Protein AF-A0A9D9GWN0-F1 (afdb_monomer)

InterPro domains:
  IPR006597 Sel1-like repeat [PF08238] (148-176)
  IPR006597 Sel1-like repeat [PF08238] (222-249)
  IPR006597 Sel1-like repeat [PF08238] (279-296)
  IPR011990 Tetratricopeptide-like helical domain superfamily [G3DSA:1.25.40.10] (100-311)

Radius of gyration: 32.87 Å; Cα contacts (8 Å, |Δi|>4): 751; chains: 1; bounding box: 100×44×110 Å

Solvent-accessible surface area (backbone atoms only — not comparable to full-atom values): 24518 Å² total; per-residue (Å²): 140,81,88,84,81,80,80,76,77,84,74,75,78,75,83,83,77,64,78,61,60,63,50,56,55,54,63,45,21,52,61,25,56,70,38,35,75,64,18,75,36,29,28,26,67,85,82,38,51,66,51,54,28,84,63,54,83,48,69,46,76,63,92,88,34,39,13,43,23,26,78,87,74,60,38,55,37,27,33,29,40,57,73,73,52,76,73,43,56,71,50,41,58,49,49,67,68,38,87,64,35,64,60,54,63,62,64,41,51,63,49,48,50,50,44,44,50,36,43,76,71,62,76,37,73,90,41,77,67,51,48,52,49,40,54,53,46,30,52,57,38,36,78,68,67,35,47,65,33,32,49,51,52,18,52,42,24,55,64,24,55,97,90,45,71,53,37,46,65,59,14,47,58,40,35,61,35,83,78,34,41,82,38,44,68,35,18,40,53,47,15,52,38,24,55,68,26,40,97,91,39,74,56,35,43,59,59,14,52,55,25,21,53,53,12,29,74,72,65,34,42,45,24,38,49,56,46,19,61,29,22,55,72,27,58,72,47,76,61,34,30,47,61,17,39,55,40,40,54,55,43,40,63,55,13,51,64,49,34,56,73,73,42,92,37,95,48,42,41,52,37,70,46,23,50,50,51,15,50,24,20,58,72,32,44,48,43,71,68,32,61,65,57,14,46,53,22,42,49,50,22,53,54,44,40,71,73,65,73,60,88,74,58,67,72,60,54,53,50,47,52,49,50,50,51,52,48,30,62,78,70,71,37,46,85,51,73,76,64,62,34,56,63,22,54,54,49,18,52,79,74,52,55,66,86,58,63,71,28,58,48,74,78,47,73,40,78,90,78,16,32,37,33,34,36,38,54,35,94,56,46,49,66,45,27,23,68,59,23,66,25,74,45,82,41,69,77,45,52,66,38,49,33,72,50,37,69,49,72,51,71,52,89,75,91,64,97,63,65,57,47,74,50,70,48,97,80,64,29,44,34,31,20,43,73,98,46,97,62,58,40,30,39,41,36,52,54,57,97,90,61,131

Foldseek 3Di:
DDDDDDDDDPPDPDDPDDPVPLVLLQVCQKLPPVQLVVAQWKAALQVGDIGGSVLQDDWDDDPNITATADSQQRFSRMGGCSSVDDRDSVVSVVSCPDPPVVVVNVVSLVSLVVLLVCVLVCVDPQDPRSVVSNLVSLVVVVVVVNLVSLQSQLVCLCPDGPPGDRQNVRSLVSCCDPSRVQPLVSLQSQLVCLCPPGPVGDRDNLSSLVSLVSSVVVPQLQSLLVVLVCLLVVRNHRNDQLSSLVSLVVLLLVLFLVCQVPNADPRSGNLSSLLVQLVCQCVVRSHDNDLLLSLLSLLVNVVSCVVVVDDDDPVSVVVSVVSLVVSCVVVVAEADDDDQEDQQVVSQVSRDDLVQVLQWADWDADQVQLKIKTKSQGCTWGWGAHSNNSDIDIDGGIDMYMYHQFNDKDAQDDPDRARWDWDADPQRKIFIGGVPDPDGRMIIHGDPPPDD

pLDDT: mean 85.22, std 15.25, range [31.09, 98.5]

Structure (mmCIF, N/CA/C/O backbone):
data_AF-A0A9D9GWN0-F1
#
_entry.id   AF-A0A9D9GWN0-F1
#
loop_
_atom_site.group_PDB
_atom_site.id
_atom_site.type_symbol
_atom_site.label_atom_id
_atom_site.label_alt_id
_atom_site.label_comp_id
_atom_site.label_asym_id
_atom_site.label_entity_id
_atom_site.label_seq_id
_atom_site.pdbx_PDB_ins_code
_atom_site.Cartn_x
_atom_site.Cartn_y
_atom_site.Cartn_z
_atom_site.occupancy
_atom_site.B_iso_or_equiv
_atom_site.auth_seq_id
_atom_site.auth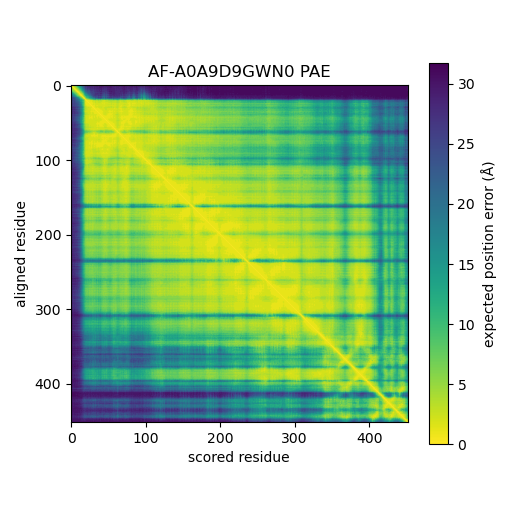_comp_id
_atom_site.auth_asym_id
_atom_site.auth_atom_id
_atom_site.pdbx_PDB_model_num
ATOM 1 N N . MET A 1 1 ? -50.563 25.634 77.135 1.00 35.12 1 MET A N 1
ATOM 2 C CA . MET A 1 1 ? -51.444 25.189 76.031 1.00 35.12 1 MET A CA 1
ATOM 3 C C . MET A 1 1 ? -51.081 26.005 74.799 1.00 35.12 1 MET A C 1
ATOM 5 O O . MET A 1 1 ? -51.100 27.214 74.913 1.00 35.12 1 MET A O 1
ATOM 9 N N . ASN A 1 2 ? -50.709 25.497 73.631 1.00 35.22 2 ASN A N 1
ATOM 10 C CA . ASN A 1 2 ? -50.318 24.169 73.181 1.00 35.22 2 ASN A CA 1
ATOM 11 C C . ASN A 1 2 ? -49.422 24.413 71.954 1.00 35.22 2 ASN A C 1
ATOM 13 O O . ASN A 1 2 ? -49.781 25.199 71.081 1.00 35.22 2 ASN A O 1
ATOM 17 N N . SER A 1 3 ? -48.260 23.769 71.913 1.00 31.09 3 SER A N 1
ATOM 18 C CA . SER A 1 3 ? -47.342 23.783 70.778 1.00 31.09 3 SER A CA 1
ATOM 19 C C . SER A 1 3 ? -47.878 22.884 69.662 1.00 31.09 3 SER A C 1
ATOM 21 O O . SER A 1 3 ? -48.126 21.696 69.869 1.00 31.09 3 SER A O 1
ATOM 23 N N . LEU A 1 4 ? -48.044 23.435 68.459 1.00 36.06 4 LEU A N 1
ATOM 24 C CA . LEU A 1 4 ? -48.335 22.650 67.261 1.00 36.06 4 LEU A CA 1
ATOM 25 C C . LEU A 1 4 ? -47.032 22.356 66.518 1.00 36.06 4 LEU A C 1
ATOM 27 O O . LEU A 1 4 ? -46.408 23.218 65.907 1.00 36.06 4 LEU A O 1
ATOM 31 N N . LYS A 1 5 ? -46.625 21.092 66.638 1.00 37.78 5 LYS A N 1
ATOM 32 C CA . LYS A 1 5 ? -45.505 20.445 65.959 1.00 37.78 5 LYS A CA 1
ATOM 33 C C . LYS A 1 5 ? -45.784 20.353 64.454 1.00 37.78 5 LYS A C 1
ATOM 35 O O . LYS A 1 5 ? -46.653 19.582 64.049 1.00 37.78 5 LYS A O 1
ATOM 40 N N . HIS A 1 6 ? -44.990 21.023 63.622 1.00 38.31 6 HIS A N 1
ATOM 41 C CA . HIS A 1 6 ? -44.807 20.593 62.236 1.00 38.31 6 HIS A CA 1
ATOM 42 C C . HIS A 1 6 ? -43.726 19.508 62.197 1.00 38.31 6 HIS A C 1
ATOM 44 O O . HIS A 1 6 ? -42.557 19.761 62.467 1.00 38.31 6 HIS A O 1
ATOM 50 N N . LYS A 1 7 ? -44.140 18.273 61.891 1.00 37.75 7 LYS A N 1
ATOM 51 C CA . LYS A 1 7 ? -43.236 17.158 61.592 1.00 37.75 7 LYS A CA 1
ATOM 52 C C . LYS A 1 7 ? -42.510 17.453 60.275 1.00 37.75 7 LYS A C 1
ATOM 54 O O . LYS A 1 7 ? -43.099 17.286 59.208 1.00 37.75 7 LYS A O 1
ATOM 59 N N . GLN A 1 8 ? -41.244 17.854 60.350 1.00 33.94 8 GLN A N 1
ATOM 60 C CA . GLN A 1 8 ? -40.300 17.626 59.258 1.00 33.94 8 GLN A CA 1
ATOM 61 C C . GLN A 1 8 ? -40.177 16.109 59.080 1.00 33.94 8 GLN A C 1
ATOM 63 O O . GLN A 1 8 ? -39.843 15.386 60.014 1.00 33.94 8 GLN A O 1
ATOM 68 N N . LYS A 1 9 ? -40.547 15.6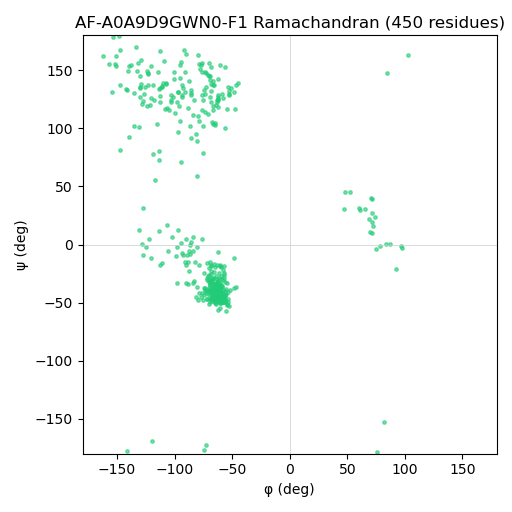15 57.896 1.00 35.97 9 LYS A N 1
ATOM 69 C CA . LYS A 1 9 ? -40.147 14.280 57.460 1.00 35.97 9 LYS A CA 1
ATOM 70 C C . LYS A 1 9 ? -38.656 14.365 57.168 1.00 35.97 9 LYS A C 1
ATOM 72 O O . LYS A 1 9 ? -38.276 15.044 56.217 1.00 35.97 9 LYS A O 1
ATOM 77 N N . ASP A 1 10 ? -37.855 13.686 57.978 1.00 32.34 10 ASP A N 1
ATOM 78 C CA . ASP A 1 10 ? -36.458 13.400 57.678 1.00 32.34 10 ASP A CA 1
ATOM 79 C C . ASP A 1 10 ? -36.391 12.674 56.329 1.00 32.34 10 ASP A C 1
ATOM 81 O O . ASP A 1 10 ? -36.695 11.485 56.208 1.00 32.34 10 ASP A O 1
ATOM 85 N N . ILE A 1 11 ? -36.054 13.419 55.277 1.00 38.00 11 ILE A N 1
ATOM 86 C CA . ILE A 1 11 ? -35.627 12.841 54.010 1.00 38.00 11 ILE A CA 1
ATOM 87 C C . ILE A 1 11 ? -34.203 12.370 54.275 1.00 38.00 11 ILE A C 1
ATOM 89 O O . ILE A 1 11 ? -33.283 13.183 54.343 1.00 38.00 11 ILE A O 1
ATOM 93 N N . ALA A 1 12 ? -34.040 11.062 54.480 1.00 32.94 12 ALA A N 1
ATOM 94 C CA . ALA A 1 12 ? -32.728 10.444 54.589 1.00 32.94 12 ALA A CA 1
ATOM 95 C C . ALA A 1 12 ? -31.847 10.917 53.415 1.00 32.94 12 ALA A C 1
ATOM 97 O O . ALA A 1 12 ? -32.311 10.884 52.266 1.00 32.94 12 ALA A O 1
ATOM 98 N N . PRO A 1 13 ? -30.608 11.376 53.667 1.00 35.19 13 PRO A N 1
ATOM 99 C CA . PRO A 1 13 ? -29.715 11.777 52.594 1.00 35.19 13 PRO A CA 1
ATOM 100 C C . PRO A 1 13 ? -29.529 10.584 51.653 1.00 35.19 13 PRO A C 1
ATOM 102 O O . PRO A 1 13 ? -29.191 9.481 52.090 1.00 35.19 13 PRO A O 1
ATOM 105 N N . LYS A 1 14 ? -29.791 10.788 50.354 1.00 35.56 14 LYS A N 1
ATOM 106 C CA . LYS A 1 14 ? -29.427 9.803 49.327 1.00 35.56 14 LYS A CA 1
ATOM 107 C C . LYS A 1 14 ? -27.936 9.501 49.508 1.00 35.56 14 LYS A C 1
ATOM 109 O O . LYS A 1 14 ? -27.168 10.455 49.642 1.00 35.56 14 LYS A O 1
ATOM 114 N N . PRO A 1 15 ? -27.515 8.226 49.528 1.00 34.69 15 PRO A N 1
ATOM 115 C CA . PRO A 1 15 ? -26.117 7.899 49.729 1.00 34.69 15 PRO A CA 1
ATOM 116 C C . PRO A 1 15 ? -25.327 8.443 48.539 1.00 34.69 15 PRO A C 1
ATOM 118 O O . PRO A 1 15 ? -25.384 7.900 47.437 1.00 34.69 15 PRO A O 1
ATOM 121 N N . HIS A 1 16 ? -24.612 9.541 48.760 1.00 38.69 16 HIS A N 1
ATOM 122 C CA . HIS A 1 16 ? -23.453 9.882 47.956 1.00 38.69 16 HIS A CA 1
ATOM 123 C C . HIS A 1 16 ? -22.415 8.786 48.224 1.00 38.69 16 HIS A C 1
ATOM 125 O O . HIS A 1 16 ? -21.819 8.743 49.297 1.00 38.69 16 HIS A O 1
ATOM 131 N N . LEU A 1 17 ? -22.268 7.850 47.286 1.00 42.78 17 LEU A N 1
ATOM 132 C CA . LEU A 1 17 ? -21.181 6.870 47.279 1.00 42.78 17 LEU A CA 1
ATOM 133 C C . LEU A 1 17 ? -20.031 7.411 46.419 1.00 42.78 17 LEU A C 1
ATOM 135 O O . LEU A 1 17 ? -20.262 8.031 45.382 1.00 42.78 17 LEU A O 1
ATOM 139 N N . ALA A 1 18 ? -18.819 7.232 46.943 1.00 45.47 18 ALA A N 1
ATOM 140 C CA . ALA A 1 18 ? -17.600 7.967 46.628 1.00 45.47 18 ALA A CA 1
ATOM 141 C C . ALA A 1 18 ? -16.914 7.533 45.321 1.00 45.47 18 ALA A C 1
ATOM 143 O O . ALA A 1 18 ? -16.972 6.366 44.943 1.00 45.47 18 ALA A O 1
ATOM 144 N N . GLU A 1 19 ? -16.146 8.449 44.724 1.00 56.19 19 GLU A N 1
ATOM 145 C CA . GLU A 1 19 ? -15.214 8.249 43.593 1.00 56.19 19 GLU A CA 1
ATOM 146 C C . GLU A 1 19 ? -14.253 7.040 43.739 1.00 56.19 19 GLU A C 1
ATOM 148 O O . GLU A 1 19 ? -13.606 6.641 42.773 1.00 56.19 19 GLU A O 1
ATOM 153 N N . GLY A 1 20 ? -14.162 6.421 44.922 1.00 75.25 20 GLY A N 1
ATOM 154 C CA . GLY A 1 20 ? -13.291 5.278 45.205 1.00 75.25 20 GLY A CA 1
ATOM 155 C C . GLY A 1 20 ? -13.740 3.925 44.637 1.00 75.25 20 GLY A C 1
ATOM 156 O O . GLY A 1 20 ? -12.880 3.077 44.424 1.00 75.25 20 GLY A O 1
ATOM 157 N N . GLU A 1 21 ? -15.036 3.692 44.367 1.00 85.31 21 GLU A N 1
ATOM 158 C CA . GLU A 1 21 ? -15.483 2.374 43.862 1.00 85.31 21 GLU A CA 1
ATOM 159 C C . GLU A 1 21 ? -15.009 2.142 42.423 1.00 85.31 21 GLU A C 1
ATOM 161 O O . GLU A 1 21 ? -14.373 1.129 42.154 1.00 85.31 21 GLU A O 1
ATOM 166 N N . LEU A 1 22 ? -15.253 3.088 41.506 1.00 86.94 22 LEU A N 1
ATOM 167 C CA . LEU A 1 22 ? -14.769 2.985 40.126 1.00 86.94 22 LEU A CA 1
ATOM 168 C C . LEU A 1 22 ? -13.242 2.864 40.076 1.00 86.94 22 LEU A C 1
ATOM 170 O O . LEU A 1 22 ? -12.731 2.009 39.361 1.00 86.94 22 LEU A O 1
ATOM 174 N N . LYS A 1 23 ? -12.526 3.667 40.875 1.00 88.69 23 LYS A N 1
ATOM 175 C CA . LYS A 1 23 ? -11.064 3.601 40.960 1.00 88.69 23 LYS A CA 1
ATOM 176 C C . LYS A 1 23 ? -10.572 2.203 41.341 1.00 88.69 23 LYS A C 1
ATOM 178 O O . LYS A 1 23 ? -9.668 1.704 40.687 1.00 88.69 23 LYS A O 1
ATOM 183 N N . ALA A 1 24 ? -11.214 1.550 42.313 1.00 91.31 24 ALA A N 1
ATOM 184 C CA . ALA A 1 24 ? -10.853 0.188 42.692 1.00 91.31 24 ALA A CA 1
ATOM 185 C C . ALA A 1 24 ? -10.942 -0.775 41.499 1.00 91.31 24 ALA A C 1
ATOM 187 O O . ALA A 1 24 ? -10.013 -1.532 41.270 1.00 91.31 24 ALA A O 1
ATOM 188 N N . TYR A 1 25 ? -12.000 -0.714 40.683 1.00 93.88 25 TYR A N 1
ATOM 189 C CA . TYR A 1 25 ? -12.078 -1.550 39.476 1.00 93.88 25 TYR A CA 1
ATOM 190 C C . TYR A 1 25 ? -10.998 -1.201 38.447 1.00 93.88 25 TYR A C 1
ATOM 192 O O . TYR A 1 25 ? -10.447 -2.104 37.827 1.00 93.88 25 TYR A O 1
ATOM 200 N N . LEU A 1 26 ? -10.693 0.086 38.257 1.00 90.31 26 LEU A N 1
ATOM 201 C CA . LEU A 1 26 ? -9.673 0.529 37.302 1.00 90.31 26 LEU A CA 1
ATOM 202 C C . LEU A 1 26 ? -8.272 0.048 37.682 1.00 90.31 26 LEU A C 1
ATOM 204 O O . LEU A 1 26 ? -7.531 -0.383 36.800 1.00 90.31 26 LEU A O 1
ATOM 208 N N . ASP A 1 27 ? -7.939 0.047 38.972 1.00 91.69 27 ASP A N 1
ATOM 209 C CA . ASP A 1 27 ? -6.650 -0.444 39.469 1.00 91.69 27 ASP A CA 1
ATOM 210 C C . ASP A 1 27 ? -6.429 -1.932 39.106 1.00 91.69 27 ASP A C 1
ATOM 212 O O . ASP A 1 27 ? -5.295 -2.343 38.880 1.00 91.69 27 ASP A O 1
ATOM 216 N N . HIS A 1 28 ? -7.507 -2.711 38.934 1.00 95.38 28 HIS A N 1
ATOM 217 C CA . HIS A 1 28 ? -7.477 -4.121 38.513 1.00 95.38 28 HIS A CA 1
ATOM 218 C C . HIS A 1 28 ? -7.550 -4.344 36.986 1.00 95.38 28 HIS A C 1
ATOM 220 O O . HIS A 1 28 ? -7.615 -5.481 36.521 1.00 95.38 28 HIS A O 1
ATOM 226 N N . THR A 1 29 ? -7.537 -3.282 36.174 1.00 93.31 29 THR A N 1
ATOM 227 C CA . THR A 1 29 ? -7.453 -3.401 34.698 1.00 93.31 29 THR A CA 1
ATOM 228 C C . THR A 1 29 ? -6.024 -3.345 34.163 1.00 93.31 29 THR A C 1
ATOM 230 O O . THR A 1 29 ? -5.802 -3.555 32.973 1.00 93.31 29 THR A O 1
ATOM 233 N N . SER A 1 30 ? -5.052 -3.026 35.020 1.00 91.38 30 SER A N 1
ATOM 234 C CA . SER A 1 30 ? -3.651 -2.855 34.640 1.00 91.38 30 SER A CA 1
ATOM 235 C C . SER A 1 30 ? -2.793 -3.970 35.209 1.00 91.38 30 SER A C 1
ATOM 237 O O . SER A 1 30 ? -2.936 -4.290 36.384 1.00 91.38 30 SER A O 1
ATOM 239 N N . ASP A 1 31 ? -1.880 -4.505 34.394 1.00 93.62 31 ASP A N 1
ATOM 240 C CA . ASP A 1 31 ? -0.925 -5.542 34.811 1.00 93.62 31 ASP A CA 1
ATOM 241 C C . ASP A 1 31 ? -1.616 -6.743 35.489 1.00 93.62 31 ASP A C 1
ATOM 243 O O . ASP A 1 31 ? -1.238 -7.198 36.567 1.00 93.62 31 ASP A O 1
ATOM 247 N N . ASN A 1 32 ? -2.717 -7.201 34.884 1.00 95.56 32 ASN A N 1
ATOM 248 C CA . ASN A 1 32 ? -3.692 -8.078 35.535 1.00 95.56 32 ASN A CA 1
ATOM 249 C C . ASN A 1 32 ? -3.653 -9.532 35.049 1.00 95.56 32 ASN A C 1
ATOM 251 O O . ASN A 1 32 ? -4.575 -10.300 35.317 1.00 95.56 32 ASN A O 1
ATOM 255 N N . GLU A 1 33 ? -2.578 -9.944 34.377 1.00 95.38 33 GLU A N 1
ATOM 256 C CA . GLU A 1 33 ? -2.453 -11.287 33.801 1.00 95.38 33 GLU A CA 1
ATOM 257 C C . GLU A 1 33 ? -2.673 -12.401 34.833 1.00 95.38 33 GLU A C 1
ATOM 259 O O . GLU A 1 33 ? -3.534 -13.265 34.656 1.00 95.38 33 GLU A O 1
ATOM 264 N N . LEU A 1 34 ? -1.968 -12.333 35.966 1.00 94.75 34 LEU A N 1
ATOM 265 C CA . LEU A 1 34 ? -2.080 -13.329 37.036 1.00 94.75 34 LEU A CA 1
ATOM 266 C C . LEU A 1 34 ? -3.474 -13.363 37.674 1.00 94.75 34 LEU A C 1
ATOM 268 O O . LEU A 1 34 ? -3.953 -14.436 38.053 1.00 94.75 34 LEU A O 1
ATOM 272 N N . GLU A 1 35 ? -4.134 -12.209 37.787 1.00 97.00 35 GLU A N 1
ATOM 273 C CA . GLU A 1 35 ? -5.499 -12.124 38.305 1.00 97.00 35 GLU A CA 1
ATOM 274 C C . GLU A 1 35 ? -6.470 -12.848 37.375 1.00 97.00 35 GLU A C 1
ATOM 276 O O . GLU A 1 35 ? -7.261 -13.679 37.823 1.00 97.00 35 GLU A O 1
ATOM 281 N N . ILE A 1 36 ? -6.399 -12.563 36.076 1.00 97.69 36 ILE A N 1
ATOM 282 C CA . ILE A 1 36 ? -7.293 -13.146 35.077 1.00 97.69 36 ILE A CA 1
ATOM 283 C C . ILE A 1 36 ? -7.064 -14.656 34.966 1.00 97.69 36 ILE A C 1
ATOM 285 O O . ILE A 1 36 ? -8.034 -15.411 34.955 1.00 97.69 36 ILE A O 1
ATOM 289 N N . LEU A 1 37 ? -5.808 -15.114 34.990 1.00 95.62 37 LEU A N 1
ATOM 290 C CA . LEU A 1 37 ? -5.469 -16.544 34.995 1.00 95.62 37 LEU A CA 1
ATOM 291 C C . LEU A 1 37 ? -5.974 -17.276 36.248 1.00 95.62 37 LEU A C 1
ATOM 293 O O . LEU A 1 37 ? -6.285 -18.466 36.188 1.00 95.62 37 LEU A O 1
ATOM 297 N N . SER A 1 38 ? -6.082 -16.568 37.374 1.00 97.31 38 SER A N 1
ATOM 298 C CA . SER A 1 38 ? -6.614 -17.102 38.636 1.00 97.31 38 SER A CA 1
ATOM 299 C C . SER A 1 38 ? -8.137 -16.972 38.757 1.00 97.31 38 SER A C 1
ATOM 301 O O . SER A 1 38 ? -8.723 -17.453 39.728 1.00 97.31 38 SER A O 1
ATOM 303 N N . SER A 1 39 ? -8.783 -16.312 37.796 1.00 98.19 39 SER A N 1
ATOM 304 C CA . SER A 1 39 ? -10.211 -16.011 37.819 1.00 98.19 39 SER A CA 1
ATOM 305 C C . SER A 1 39 ? -11.035 -17.104 37.140 1.00 98.19 39 SER A C 1
ATOM 307 O O . SER A 1 39 ? -10.614 -17.744 36.178 1.00 98.19 39 SER A O 1
ATOM 309 N N . SER A 1 40 ? -12.258 -17.312 37.621 1.00 97.56 40 SER A N 1
ATOM 310 C CA . SER A 1 40 ? -13.235 -18.203 36.979 1.00 97.56 40 SER A CA 1
ATOM 311 C C . SER A 1 40 ? -14.099 -17.456 35.960 1.00 97.56 40 SER A C 1
ATOM 313 O O . SER A 1 40 ? -14.478 -17.993 34.911 1.00 97.56 40 SER A O 1
ATOM 315 N N . LYS A 1 41 ? -14.376 -16.184 36.251 1.00 97.88 41 LYS A N 1
ATOM 316 C CA . LYS A 1 41 ? -15.170 -15.270 35.432 1.00 97.88 41 LYS A CA 1
ATOM 317 C C . LYS A 1 41 ? -14.508 -13.902 35.397 1.00 97.88 41 LYS A C 1
ATOM 319 O O . LYS A 1 41 ? -13.833 -13.493 36.339 1.00 97.88 41 LYS A O 1
ATOM 324 N N . VAL A 1 42 ? -14.782 -13.174 34.331 1.00 98.38 42 VAL A N 1
ATOM 325 C CA . VAL A 1 42 ? -14.294 -11.814 34.129 1.00 98.38 42 VAL A CA 1
ATOM 326 C C . VAL A 1 42 ? -15.441 -10.882 33.773 1.00 98.38 42 VAL A C 1
ATOM 328 O O . VAL A 1 42 ? -16.508 -11.315 33.330 1.00 98.38 42 VAL A O 1
ATOM 331 N N . GLY A 1 43 ? -15.226 -9.590 33.986 1.00 97.94 43 GLY A N 1
ATOM 332 C CA . GLY A 1 43 ? -16.138 -8.524 33.612 1.00 97.94 43 GLY A CA 1
ATOM 333 C C . GLY A 1 43 ? -15.402 -7.433 32.855 1.00 97.94 43 GLY A C 1
ATOM 334 O O . GLY A 1 43 ? -14.329 -7.017 33.271 1.00 97.94 43 GLY A O 1
ATOM 335 N N . CYS A 1 44 ? -15.979 -6.941 31.764 1.00 97.12 44 CYS A N 1
ATOM 336 C CA . CYS A 1 44 ? -15.438 -5.782 31.059 1.00 97.12 44 CYS A CA 1
ATOM 337 C C . CYS A 1 44 ? -16.109 -4.509 31.561 1.00 97.12 44 CYS A C 1
ATOM 339 O O . CYS A 1 44 ? -17.339 -4.407 31.533 1.00 97.12 44 CYS A O 1
ATOM 341 N N . LEU A 1 45 ? -15.312 -3.523 31.972 1.00 95.38 45 LEU A N 1
ATOM 342 C CA . LEU A 1 45 ? -15.836 -2.240 32.423 1.00 95.38 45 LEU A CA 1
ATOM 343 C C . LEU A 1 45 ? -16.544 -1.524 31.266 1.00 95.38 45 LEU A C 1
ATOM 345 O O . LEU A 1 45 ? -17.704 -1.152 31.425 1.00 95.38 45 LEU A O 1
ATOM 349 N N . SER A 1 46 ? -15.927 -1.454 30.079 1.00 93.44 46 SER A N 1
ATOM 350 C CA . SER A 1 46 ? -16.440 -0.696 28.923 1.00 93.44 46 SER A CA 1
ATOM 351 C C . SER A 1 46 ? -17.795 -1.196 28.398 1.00 93.44 46 SER A C 1
ATOM 353 O O . SER A 1 46 ? -18.759 -0.427 28.337 1.00 93.44 46 SER A O 1
ATOM 355 N N . CYS A 1 47 ? -17.908 -2.479 28.029 1.00 93.75 47 CYS A N 1
ATOM 356 C CA . CYS A 1 47 ? -19.156 -3.028 27.478 1.00 93.75 47 CYS A CA 1
ATOM 357 C C . CYS A 1 47 ? -20.102 -3.598 28.552 1.00 93.75 47 CYS A C 1
ATOM 359 O O . CYS A 1 47 ? -21.307 -3.746 28.316 1.00 93.75 47 CYS A O 1
ATOM 361 N N . GLY A 1 48 ? -19.595 -3.876 29.758 1.00 95.25 48 GLY A N 1
ATOM 362 C CA . GLY A 1 48 ? -20.359 -4.488 30.845 1.00 95.25 48 GLY A CA 1
ATOM 363 C C . GLY A 1 48 ? -20.682 -5.967 30.618 1.00 95.25 48 GLY A C 1
ATOM 364 O O . GLY A 1 48 ? -21.658 -6.451 31.198 1.00 95.25 48 GLY A O 1
ATOM 365 N N . ALA A 1 49 ? -19.958 -6.657 29.731 1.00 96.62 49 ALA A N 1
ATOM 366 C CA . ALA A 1 49 ? -20.078 -8.102 29.551 1.00 96.62 49 ALA A CA 1
ATOM 367 C C . ALA A 1 49 ? -19.484 -8.838 30.759 1.00 96.62 49 ALA A C 1
ATOM 369 O O . ALA A 1 49 ? -18.502 -8.377 31.338 1.00 96.62 49 ALA A O 1
ATOM 370 N N . VAL A 1 50 ? -20.078 -9.977 31.116 1.00 98.06 50 VAL A N 1
ATOM 371 C CA . VAL A 1 50 ? -19.558 -10.914 32.121 1.00 98.06 50 VAL A CA 1
ATOM 372 C C . VAL A 1 50 ? -19.512 -12.289 31.473 1.00 98.06 50 VAL A C 1
ATOM 374 O O . VAL A 1 50 ? -20.538 -12.745 30.968 1.00 98.06 50 VAL A O 1
ATOM 377 N N . TYR A 1 51 ? -18.341 -12.915 31.454 1.00 97.88 51 TYR A N 1
ATOM 378 C CA . TYR A 1 51 ? -18.076 -14.136 30.686 1.00 97.88 51 TYR A CA 1
ATOM 379 C C . TYR A 1 51 ? -16.954 -14.965 31.333 1.00 97.88 51 TYR A C 1
ATOM 381 O O . TYR A 1 51 ? -16.441 -14.590 32.394 1.00 97.88 51 TYR A O 1
ATOM 389 N N . SER A 1 52 ? -16.620 -16.131 30.766 1.00 97.94 52 SER A N 1
ATOM 390 C CA . SER A 1 52 ? -15.588 -16.991 31.350 1.00 97.94 52 SER A CA 1
ATOM 391 C C . SER A 1 52 ? -14.219 -16.334 31.221 1.00 97.94 52 SER A C 1
ATOM 393 O O . SER A 1 52 ? -13.875 -15.815 30.163 1.00 97.94 52 SER A O 1
ATOM 395 N N . ALA A 1 53 ? -13.399 -16.413 32.272 1.00 97.50 53 ALA A N 1
ATOM 396 C CA . ALA A 1 53 ? -12.006 -15.968 32.189 1.00 97.50 53 ALA A CA 1
ATOM 397 C C . ALA A 1 53 ? -11.228 -16.701 31.079 1.00 97.50 53 ALA A C 1
ATOM 399 O O . ALA A 1 53 ? -10.298 -16.150 30.504 1.00 97.50 53 ALA A O 1
ATOM 400 N N . ARG A 1 54 ? -11.658 -17.923 30.733 1.00 96.75 54 ARG A N 1
ATOM 401 C CA . ARG A 1 54 ? -11.054 -18.749 29.682 1.00 96.75 54 ARG A CA 1
ATOM 402 C C . ARG A 1 54 ? -11.250 -18.205 28.269 1.00 96.75 54 ARG A C 1
ATOM 404 O O . ARG A 1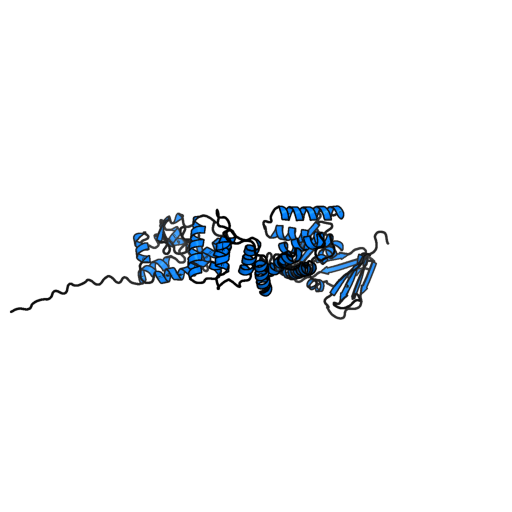 54 ? -10.501 -18.618 27.397 1.00 96.75 54 ARG A O 1
ATOM 411 N N . ASP A 1 55 ? -12.213 -17.309 28.053 1.00 96.25 55 ASP A N 1
ATOM 412 C CA . ASP A 1 55 ? -12.463 -16.710 26.735 1.00 96.25 55 ASP A CA 1
ATOM 413 C C . ASP A 1 55 ? -11.577 -15.469 26.489 1.00 96.25 55 ASP A C 1
ATOM 415 O O . ASP A 1 55 ? -11.680 -14.816 25.451 1.00 96.25 55 ASP A O 1
ATOM 419 N N . VAL A 1 56 ? -10.723 -15.094 27.452 1.00 96.31 56 VAL A N 1
ATOM 420 C CA . VAL A 1 56 ? -9.712 -14.046 27.268 1.00 96.31 56 VAL A CA 1
ATOM 421 C C . VAL A 1 56 ? -8.520 -14.646 26.524 1.00 96.31 56 VAL A C 1
ATOM 423 O O . VAL A 1 56 ? -7.788 -15.473 27.066 1.00 96.31 56 VAL A O 1
ATOM 426 N N . HIS A 1 57 ? -8.330 -14.223 25.275 1.00 91.69 57 HIS A N 1
ATOM 427 C CA . HIS A 1 57 ? -7.271 -14.733 24.396 1.00 91.69 57 HIS A CA 1
ATOM 428 C C . HIS A 1 57 ? -6.295 -13.659 23.907 1.00 91.69 57 HIS A C 1
ATOM 430 O O . HIS A 1 57 ? -5.261 -14.009 23.346 1.00 91.69 57 HIS A O 1
ATOM 436 N N . ASP A 1 58 ? -6.609 -12.378 24.110 1.00 91.75 58 ASP A N 1
ATOM 437 C CA . ASP A 1 58 ? -5.817 -11.252 23.613 1.00 91.75 58 ASP A CA 1
ATOM 438 C C . ASP A 1 58 ? -5.395 -10.324 24.761 1.00 91.75 58 ASP A C 1
ATOM 440 O O . ASP A 1 58 ? -6.097 -10.196 25.772 1.00 91.75 58 ASP A O 1
ATOM 444 N N . TRP A 1 59 ? -4.234 -9.693 24.596 1.00 93.31 59 TRP A N 1
ATOM 445 C CA . TRP A 1 59 ? -3.552 -8.910 25.624 1.00 93.31 59 TRP A CA 1
ATOM 446 C C . TRP A 1 59 ? -2.927 -7.663 25.007 1.00 93.31 59 TRP A C 1
ATOM 448 O O . TRP A 1 59 ? -2.246 -7.741 23.988 1.00 93.31 59 TRP A O 1
ATOM 458 N N . ALA A 1 60 ? -3.142 -6.514 25.642 1.00 91.12 60 ALA A N 1
ATOM 459 C CA . ALA A 1 60 ? -2.459 -5.277 25.291 1.00 91.12 60 ALA A CA 1
ATOM 460 C C . ALA A 1 60 ? -1.206 -5.125 26.164 1.00 91.12 60 ALA A C 1
ATOM 462 O O . ALA A 1 60 ? -1.300 -5.219 27.391 1.00 91.12 60 ALA A O 1
ATOM 463 N N . ASP A 1 61 ? -0.057 -4.882 25.534 1.00 89.00 61 ASP A N 1
ATOM 464 C CA . ASP A 1 61 ? 1.215 -4.618 26.211 1.00 89.00 61 ASP A CA 1
ATOM 465 C C . ASP A 1 61 ? 1.449 -3.106 26.318 1.00 89.00 61 ASP A C 1
ATOM 467 O O . ASP A 1 61 ? 1.552 -2.403 25.312 1.00 89.00 61 ASP A O 1
ATOM 471 N N . GLU A 1 62 ? 1.552 -2.606 27.549 1.00 83.81 62 GLU A N 1
ATOM 472 C CA . GLU A 1 62 ? 1.911 -1.220 27.834 1.00 83.81 62 GLU A CA 1
ATOM 473 C C . GLU A 1 62 ? 3.211 -1.157 28.649 1.00 83.81 62 GLU A C 1
ATOM 475 O O . GLU A 1 62 ? 3.217 -0.971 29.870 1.00 83.81 62 GLU A O 1
ATOM 480 N N . GLY A 1 63 ? 4.344 -1.336 27.963 1.00 82.75 63 GLY A N 1
ATOM 481 C CA . GLY A 1 63 ? 5.673 -1.240 28.572 1.00 82.75 63 GLY A CA 1
ATOM 482 C C . GLY A 1 63 ? 6.003 -2.415 29.495 1.00 82.75 63 GLY A C 1
ATOM 483 O O . GLY A 1 63 ? 6.582 -2.215 30.564 1.00 82.75 63 GLY A O 1
ATOM 484 N N . GLY A 1 64 ? 5.610 -3.626 29.098 1.00 83.06 64 GLY A N 1
ATOM 485 C CA . GLY A 1 64 ? 5.759 -4.867 29.856 1.00 83.06 64 GLY A CA 1
ATOM 486 C C . GLY A 1 64 ? 4.611 -5.146 30.827 1.00 83.06 64 GLY A C 1
ATOM 487 O O . GLY A 1 64 ? 4.657 -6.150 31.531 1.00 83.06 64 GLY A O 1
ATOM 488 N N . LYS A 1 65 ? 3.598 -4.273 30.885 1.00 87.75 65 LYS A N 1
ATOM 489 C CA . LYS A 1 65 ? 2.398 -4.457 31.710 1.00 87.75 65 LYS A CA 1
ATOM 490 C C . LYS A 1 65 ? 1.263 -4.972 30.847 1.00 87.75 65 LYS A C 1
ATOM 492 O O . LYS A 1 65 ? 0.752 -4.241 29.997 1.00 87.75 65 LYS A O 1
ATOM 497 N N . MET A 1 66 ? 0.852 -6.208 31.101 1.00 92.56 66 MET A N 1
ATOM 498 C CA . MET A 1 66 ? -0.170 -6.878 30.304 1.00 92.56 66 MET A CA 1
ATOM 499 C C . MET A 1 66 ? -1.572 -6.531 30.798 1.00 92.56 66 MET A C 1
ATOM 501 O O . MET A 1 66 ? -1.882 -6.637 31.987 1.00 92.56 66 MET A O 1
ATOM 505 N N . LYS A 1 67 ? -2.439 -6.129 29.870 1.00 95.00 67 LYS A N 1
ATOM 506 C CA . LYS A 1 67 ? -3.851 -5.842 30.133 1.00 95.00 67 LYS A CA 1
ATOM 507 C C . LYS A 1 67 ? -4.731 -6.785 29.332 1.00 95.00 67 LYS A C 1
ATOM 509 O O . LYS A 1 67 ? -4.637 -6.826 28.106 1.00 95.00 67 LYS A O 1
ATOM 514 N N . ALA A 1 68 ? -5.614 -7.511 30.010 1.00 96.62 68 ALA A N 1
ATOM 515 C CA . ALA A 1 68 ? -6.553 -8.407 29.344 1.00 96.62 68 ALA A CA 1
ATOM 516 C C . ALA A 1 68 ? -7.508 -7.643 28.412 1.00 96.62 68 ALA A C 1
ATOM 518 O O . ALA A 1 68 ? -8.229 -6.735 28.844 1.00 96.62 68 ALA A O 1
ATOM 519 N N . VAL A 1 69 ? -7.553 -8.050 27.141 1.00 95.44 69 VAL A N 1
ATOM 520 C CA . VAL A 1 69 ? -8.449 -7.484 26.126 1.00 95.44 69 VAL A CA 1
ATOM 521 C C . VAL A 1 69 ? -9.801 -8.181 26.183 1.00 95.44 69 VAL A C 1
ATOM 523 O O . VAL A 1 69 ? -9.916 -9.407 26.248 1.00 95.44 69 VAL A O 1
ATOM 526 N N . CYS A 1 70 ? -10.872 -7.388 26.171 1.00 96.19 70 CYS A N 1
ATOM 527 C CA . CYS A 1 70 ? -12.214 -7.930 26.242 1.00 96.19 70 CYS A CA 1
ATOM 528 C C . CYS A 1 70 ? -12.576 -8.690 24.967 1.00 96.19 70 CYS A C 1
ATOM 530 O O . CYS A 1 70 ? -12.679 -8.096 23.897 1.00 96.19 70 CYS A O 1
ATOM 532 N N . ALA A 1 71 ? -12.939 -9.964 25.113 1.00 93.56 71 ALA A N 1
ATOM 533 C CA . ALA A 1 71 ? -13.389 -10.798 24.006 1.00 93.56 71 ALA A CA 1
ATOM 534 C C . ALA A 1 71 ? -14.634 -10.247 23.295 1.00 93.56 71 ALA A C 1
ATOM 536 O O . ALA A 1 71 ? -14.907 -10.652 22.177 1.00 93.56 71 ALA A O 1
ATOM 537 N N . HIS A 1 72 ? -15.421 -9.360 23.914 1.00 93.62 72 HIS A N 1
ATOM 538 C CA . HIS A 1 72 ? -16.669 -8.838 23.344 1.00 93.62 72 HIS A CA 1
ATOM 539 C C . HIS A 1 72 ? -16.545 -7.481 22.662 1.00 93.62 72 HIS A C 1
ATOM 541 O O . HIS A 1 72 ? -17.300 -7.239 21.729 1.00 93.62 72 HIS A O 1
ATOM 547 N N . CYS A 1 73 ? -15.667 -6.601 23.143 1.00 94.25 73 CYS A N 1
ATOM 548 C CA . CYS A 1 73 ? -15.545 -5.244 22.609 1.00 94.25 73 CYS A CA 1
ATOM 549 C C . CYS A 1 73 ? -14.113 -4.850 22.240 1.00 94.25 73 CYS A C 1
ATOM 551 O O . CYS A 1 73 ? -13.896 -3.717 21.845 1.00 94.25 73 CYS A O 1
ATOM 553 N N . GLY A 1 74 ? -13.130 -5.736 22.408 1.00 92.94 74 GLY A N 1
ATOM 554 C CA . GLY A 1 74 ? -11.750 -5.476 21.997 1.00 92.94 74 GLY A CA 1
ATOM 555 C C . GLY A 1 74 ? -11.011 -4.417 22.818 1.00 92.94 74 GLY A C 1
ATOM 556 O O . GLY A 1 74 ? -9.930 -4.006 22.422 1.00 92.94 74 GLY A O 1
ATOM 557 N N . LEU A 1 75 ? -11.557 -3.973 23.959 1.00 94.56 75 LEU A N 1
ATOM 558 C CA . LEU A 1 75 ? -10.910 -2.971 24.816 1.00 94.56 75 LEU A CA 1
ATOM 559 C C . LEU A 1 75 ? -10.216 -3.621 26.025 1.00 94.56 75 LEU A C 1
ATOM 561 O O . LEU A 1 75 ? -10.788 -4.547 26.615 1.00 94.56 75 LEU A O 1
ATOM 565 N N . PRO A 1 76 ? -9.039 -3.120 26.448 1.00 94.94 76 PRO A N 1
ATOM 566 C CA . PRO A 1 76 ? -8.255 -3.656 27.560 1.00 94.94 76 PRO A CA 1
ATOM 567 C C . PRO A 1 76 ? -8.784 -3.176 28.922 1.00 94.94 76 PRO A C 1
ATOM 569 O O . PRO A 1 76 ? -8.101 -2.491 29.678 1.00 94.94 76 PRO A O 1
ATOM 572 N N . THR A 1 77 ? -10.051 -3.478 29.218 1.00 95.00 77 THR A N 1
ATOM 573 C CA . THR A 1 77 ? -10.766 -3.003 30.421 1.00 95.00 77 THR A CA 1
ATOM 574 C C . THR A 1 77 ? -11.409 -4.146 31.205 1.00 95.00 77 THR A C 1
ATOM 576 O O . THR A 1 77 ? -12.487 -4.004 31.790 1.00 95.00 77 THR A O 1
ATOM 579 N N . VAL A 1 78 ? -10.782 -5.319 31.160 1.00 97.50 78 VAL A N 1
ATOM 580 C CA . VAL A 1 78 ? -11.263 -6.548 31.798 1.00 97.50 78 VAL A CA 1
ATOM 581 C C . VAL A 1 78 ? -10.771 -6.621 33.244 1.00 97.50 78 VAL A C 1
ATOM 583 O O . VAL A 1 78 ? -9.633 -6.268 33.518 1.00 97.50 78 VAL A O 1
ATOM 586 N N . VAL A 1 79 ? -11.627 -7.093 34.152 1.00 97.69 79 VAL A N 1
ATOM 587 C CA . VAL A 1 79 ? -11.327 -7.361 35.569 1.00 97.69 79 VAL A CA 1
ATOM 588 C C . VAL A 1 79 ? -11.780 -8.780 35.916 1.00 97.69 79 VAL A C 1
ATOM 590 O O . VAL A 1 79 ? -12.859 -9.204 35.488 1.00 97.69 79 VAL A O 1
ATOM 593 N N . GLY A 1 80 ? -10.979 -9.514 36.686 1.00 97.62 80 GLY A N 1
ATOM 594 C CA . GLY A 1 80 ? -11.255 -10.886 37.109 1.00 97.62 80 GLY A CA 1
ATOM 595 C C . GLY A 1 80 ? -11.921 -10.978 38.480 1.00 97.62 80 GLY A C 1
ATOM 596 O O . GLY A 1 80 ? -11.822 -10.071 39.303 1.00 97.62 80 GLY A O 1
ATOM 597 N N . ASP A 1 81 ? -12.624 -12.077 38.766 1.00 97.25 81 ASP A N 1
ATOM 598 C CA . ASP A 1 81 ? -13.203 -12.311 40.097 1.00 97.25 81 ASP A CA 1
ATOM 599 C C . ASP A 1 81 ? -12.162 -12.644 41.177 1.00 97.25 81 ASP A C 1
ATOM 601 O O . ASP A 1 81 ? -12.456 -12.485 42.365 1.00 97.25 81 ASP A O 1
ATOM 605 N N . ALA A 1 82 ? -10.933 -13.000 40.791 1.00 97.25 82 ALA A N 1
ATOM 606 C CA . ALA A 1 82 ? -9.806 -13.137 41.714 1.00 97.25 82 ALA A CA 1
ATOM 607 C C . ALA A 1 82 ? -9.369 -11.802 42.353 1.00 97.25 82 ALA A C 1
ATOM 609 O O . ALA A 1 82 ? -8.732 -11.825 43.405 1.00 97.25 82 ALA A O 1
ATOM 610 N N . SER A 1 83 ? -9.777 -10.648 41.802 1.00 96.06 83 SER A N 1
ATOM 611 C CA . SER A 1 83 ? -9.618 -9.333 42.455 1.00 96.06 83 SER A CA 1
ATOM 612 C C . SER A 1 83 ? -10.347 -9.232 43.803 1.00 96.06 83 SER A C 1
ATOM 614 O O . SER A 1 83 ? -10.090 -8.328 44.595 1.00 96.06 83 SER A O 1
ATOM 616 N N . GLY A 1 84 ? -11.317 -10.120 44.058 1.00 95.00 84 GLY A N 1
ATOM 617 C CA . GLY A 1 84 ? -12.242 -10.013 45.186 1.00 95.00 84 GLY A CA 1
ATOM 618 C C . GLY A 1 84 ? -13.369 -8.997 44.962 1.00 95.00 84 GLY A C 1
ATOM 619 O O . GLY A 1 84 ? -14.250 -8.855 45.816 1.00 95.00 84 GLY A O 1
ATOM 620 N N . LEU A 1 85 ? -13.390 -8.311 43.813 1.00 94.69 85 LEU A N 1
ATOM 621 C CA . LEU A 1 85 ? -14.465 -7.402 43.435 1.00 94.69 85 LEU A CA 1
ATOM 622 C C . LEU A 1 85 ? -15.703 -8.166 42.961 1.00 94.69 85 LEU A C 1
ATOM 624 O O . LEU A 1 85 ? -15.669 -9.306 42.491 1.00 94.69 85 LEU A O 1
ATOM 628 N N . LYS A 1 86 ? -16.858 -7.509 43.069 1.00 94.94 86 LYS A N 1
ATOM 629 C CA . LYS A 1 86 ? -18.134 -8.114 42.701 1.00 94.94 86 LYS A CA 1
ATOM 630 C C . LYS A 1 86 ? -18.361 -8.050 41.186 1.00 94.94 86 LYS A C 1
ATOM 632 O O . LYS A 1 86 ? -18.994 -7.131 40.673 1.00 94.94 86 LYS A O 1
ATOM 637 N N . ILE A 1 87 ? -17.898 -9.081 40.481 1.00 95.75 87 ILE A N 1
ATOM 638 C CA . ILE A 1 87 ? -18.047 -9.207 39.026 1.00 95.75 87 ILE A CA 1
ATOM 639 C C . ILE A 1 87 ? -19.397 -9.850 38.666 1.00 95.75 87 ILE A C 1
ATOM 641 O O . ILE A 1 87 ? -19.542 -11.076 38.616 1.00 95.75 87 ILE A O 1
ATOM 645 N N . ASP A 1 88 ? -20.415 -9.016 38.453 1.00 95.12 88 ASP A N 1
ATOM 646 C CA . ASP A 1 88 ? -21.708 -9.404 37.880 1.00 95.12 88 ASP A CA 1
ATOM 647 C C . ASP A 1 88 ? -22.353 -8.241 37.113 1.00 95.12 88 ASP A C 1
ATOM 649 O O . ASP A 1 88 ? -22.010 -7.072 37.310 1.00 95.12 88 ASP A O 1
ATOM 653 N N . LYS A 1 89 ? -23.330 -8.560 36.256 1.00 94.12 89 LYS A N 1
ATOM 654 C CA . LYS A 1 89 ? -23.970 -7.586 35.366 1.00 94.12 89 LYS A CA 1
ATOM 655 C C . LYS A 1 89 ? -24.582 -6.396 36.111 1.00 94.12 89 LYS A C 1
ATOM 657 O O . LYS A 1 89 ? -24.452 -5.260 35.664 1.00 94.12 89 LYS A O 1
ATOM 662 N N . LYS A 1 90 ? -25.210 -6.633 37.268 1.00 95.31 90 LYS A N 1
ATOM 663 C CA . LYS A 1 90 ? -25.855 -5.583 38.069 1.00 95.31 90 LYS A CA 1
ATOM 664 C C . LYS A 1 90 ? -24.816 -4.634 38.661 1.00 95.31 90 LYS A C 1
ATOM 666 O O . LYS A 1 90 ? -25.057 -3.429 38.700 1.00 95.31 90 LYS A O 1
ATOM 671 N N . SER A 1 91 ? -23.685 -5.171 39.112 1.00 92.88 91 SER A N 1
ATOM 672 C CA . SER A 1 91 ? -22.571 -4.393 39.657 1.00 92.88 91 SER A CA 1
ATOM 673 C C . SER A 1 91 ? -21.890 -3.554 38.567 1.00 92.88 91 SER A C 1
ATOM 675 O O . SER A 1 91 ? -21.749 -2.345 38.748 1.00 92.88 91 SER A O 1
ATOM 677 N N . LEU A 1 92 ? -21.594 -4.131 37.396 1.00 94.38 92 LEU A N 1
ATOM 678 C CA . LEU A 1 92 ? -21.005 -3.391 36.268 1.00 94.38 92 LEU A CA 1
ATOM 679 C C . LEU A 1 92 ? -21.943 -2.305 35.720 1.00 94.38 92 LEU A C 1
ATOM 681 O O . LEU A 1 92 ? -21.538 -1.159 35.545 1.00 94.38 92 LEU A O 1
ATOM 685 N N . ASP A 1 93 ? -23.226 -2.613 35.520 1.00 92.88 93 ASP A N 1
ATOM 686 C CA . ASP A 1 93 ? -24.201 -1.616 35.061 1.00 92.88 93 ASP A CA 1
ATOM 687 C C . ASP A 1 93 ? -24.434 -0.509 36.107 1.00 92.88 93 ASP A C 1
ATOM 689 O O . ASP A 1 93 ? -24.869 0.592 35.766 1.00 92.88 93 ASP A O 1
ATOM 693 N N . ARG A 1 94 ? -24.182 -0.778 37.395 1.00 91.69 94 ARG A N 1
ATOM 694 C CA . ARG A 1 94 ? -24.184 0.254 38.440 1.00 91.69 94 ARG A CA 1
ATOM 695 C C . ARG A 1 94 ? -22.958 1.159 38.317 1.00 91.69 94 ARG A C 1
ATOM 697 O O . ARG A 1 94 ? -23.146 2.372 38.346 1.00 91.69 94 ARG A O 1
ATOM 704 N N . LEU A 1 95 ? -21.756 0.601 38.140 1.00 91.12 95 LEU A N 1
ATOM 705 C CA . LEU A 1 95 ? -20.513 1.368 37.938 1.00 91.12 95 LEU A CA 1
ATOM 706 C C . LEU A 1 95 ? -20.622 2.314 36.741 1.00 91.12 95 LEU A C 1
ATOM 708 O O . LEU A 1 95 ? -20.318 3.496 36.857 1.00 91.12 95 LEU A O 1
ATOM 712 N N . ARG A 1 96 ? -21.170 1.826 35.623 1.00 90.38 96 ARG A N 1
ATOM 713 C CA . ARG A 1 96 ? -21.372 2.605 34.388 1.00 90.38 96 ARG A CA 1
ATOM 714 C C . ARG A 1 96 ? -22.283 3.826 34.546 1.00 90.38 96 ARG A C 1
ATOM 716 O O . ARG A 1 96 ? -22.290 4.704 33.690 1.00 90.38 96 ARG A O 1
ATOM 723 N N . ARG A 1 97 ? -23.074 3.882 35.623 1.00 90.12 97 ARG A N 1
ATOM 724 C CA . ARG A 1 97 ? -23.969 5.004 35.954 1.00 90.12 97 ARG A CA 1
ATOM 725 C C . ARG A 1 97 ? -23.363 5.969 36.978 1.00 90.12 97 ARG A C 1
ATOM 727 O O . ARG A 1 97 ? -24.025 6.941 37.337 1.00 90.12 97 ARG A O 1
ATOM 734 N N . GLN A 1 98 ? -22.158 5.700 37.481 1.00 85.94 98 GLN A N 1
ATOM 735 C CA . GLN A 1 98 ? -21.517 6.553 38.477 1.00 85.94 98 GLN A CA 1
ATOM 736 C C . GLN A 1 98 ? -21.003 7.863 37.860 1.00 85.94 98 GLN A C 1
ATOM 738 O O . GLN A 1 98 ? -20.566 7.878 36.703 1.00 85.94 98 GLN A O 1
ATOM 743 N N . PRO A 1 99 ? -21.004 8.966 38.633 1.00 81.81 99 PRO A N 1
ATOM 744 C CA . PRO A 1 99 ? -20.240 10.160 38.284 1.00 81.81 99 PRO A CA 1
ATOM 745 C C . PRO A 1 99 ? -18.770 9.789 38.034 1.00 81.81 99 PRO A C 1
ATOM 747 O O . PRO A 1 99 ? -18.202 8.997 38.778 1.00 81.81 99 PRO A O 1
ATOM 750 N N . GLY A 1 100 ? -18.166 10.317 36.969 1.00 80.69 100 GLY A N 1
ATOM 751 C CA . GLY A 1 100 ? -16.782 10.002 36.583 1.00 80.69 100 GLY A CA 1
ATOM 752 C C . GLY A 1 100 ? -16.630 8.840 35.595 1.00 80.69 100 GLY A C 1
ATOM 753 O O . GLY A 1 100 ? -15.658 8.826 34.845 1.00 80.69 100 GLY A O 1
ATOM 754 N N . TYR A 1 101 ? -17.618 7.941 35.468 1.00 86.81 101 TYR A N 1
ATOM 755 C CA . TYR A 1 101 ? -17.540 6.852 34.483 1.00 86.81 101 TYR A CA 1
ATOM 756 C C . TYR A 1 101 ? -17.453 7.372 33.041 1.00 86.81 101 TYR A C 1
ATOM 758 O O . TYR A 1 101 ? -16.752 6.805 32.210 1.00 86.81 101 TYR A O 1
ATOM 766 N N . LYS A 1 102 ? -18.123 8.493 32.745 1.00 85.81 102 LYS A N 1
ATOM 767 C CA . LYS A 1 102 ? -18.033 9.148 31.435 1.00 85.81 102 LYS A CA 1
ATOM 768 C C . LYS A 1 102 ? -16.591 9.537 31.083 1.00 85.81 102 LYS A C 1
ATOM 770 O O . LYS A 1 102 ? -16.171 9.276 29.966 1.00 85.81 102 LYS A O 1
ATOM 775 N N . ALA A 1 103 ? -15.839 10.091 32.037 1.00 85.56 103 ALA A N 1
ATOM 776 C CA . ALA A 1 103 ? -14.439 10.457 31.823 1.00 85.56 103 ALA A CA 1
ATOM 777 C C . ALA A 1 103 ? -13.565 9.217 31.576 1.00 85.56 103 ALA A C 1
ATOM 779 O O . ALA A 1 103 ? -12.685 9.248 30.724 1.00 85.56 103 ALA A O 1
ATOM 780 N N . PHE A 1 104 ? -13.849 8.104 32.261 1.00 86.31 104 PHE A N 1
ATOM 781 C CA . PHE A 1 104 ? -13.216 6.819 31.963 1.00 86.31 104 PHE A CA 1
ATOM 782 C C . PHE A 1 104 ? -13.562 6.317 30.549 1.00 86.31 104 PHE A C 1
ATOM 784 O O . PHE A 1 104 ? -12.664 5.946 29.798 1.00 86.31 104 PHE A O 1
ATOM 791 N N . ASP A 1 105 ? -14.835 6.341 30.138 1.00 82.31 105 ASP A N 1
ATOM 792 C CA . ASP A 1 105 ? -15.221 5.923 28.781 1.00 82.31 105 ASP A CA 1
ATOM 793 C C . ASP A 1 105 ? -14.567 6.793 27.697 1.00 82.31 105 ASP A C 1
ATOM 795 O O . ASP A 1 105 ? -14.148 6.284 26.659 1.00 82.31 105 ASP A O 1
ATOM 799 N N . GLU A 1 106 ? -14.443 8.095 27.960 1.00 82.94 106 GLU A N 1
ATOM 800 C CA . GLU A 1 106 ? -13.737 9.047 27.101 1.00 82.94 106 GLU A CA 1
ATOM 801 C C . GLU A 1 106 ? -12.218 8.821 27.114 1.00 82.94 106 GLU A C 1
ATOM 803 O O . GLU A 1 106 ? -11.582 8.982 26.078 1.00 82.94 106 GLU A O 1
ATOM 808 N N . SER A 1 107 ? -11.625 8.359 28.220 1.00 84.94 107 SER A N 1
ATOM 809 C CA . SER A 1 107 ? -10.196 8.004 28.258 1.00 84.94 107 SER A CA 1
ATOM 810 C C . SER A 1 107 ? -9.844 6.766 27.425 1.00 84.94 107 SER A C 1
ATOM 812 O O . SER A 1 107 ? -8.688 6.592 27.054 1.00 84.94 107 SER A O 1
ATOM 814 N N . ASN A 1 108 ? -10.830 5.941 27.055 1.00 87.12 108 ASN A N 1
ATOM 815 C CA . ASN A 1 108 ? -10.605 4.749 26.233 1.00 87.12 108 ASN A CA 1
ATOM 816 C C . ASN A 1 108 ? -10.389 5.067 24.740 1.00 87.12 108 ASN A C 1
ATOM 818 O O . ASN A 1 108 ? -10.293 4.138 23.943 1.00 87.12 108 ASN A O 1
ATOM 822 N N . ILE A 1 109 ? -10.333 6.342 24.334 1.00 89.81 109 ILE A N 1
ATOM 823 C CA . ILE A 1 109 ? -10.142 6.739 22.928 1.00 89.81 109 ILE A CA 1
ATOM 824 C C . ILE A 1 109 ? -8.874 6.120 22.326 1.00 89.81 109 ILE A C 1
ATOM 826 O O . ILE A 1 109 ? -8.943 5.611 21.213 1.00 89.81 109 ILE A O 1
ATOM 830 N N . GLU A 1 110 ? -7.752 6.095 23.049 1.00 89.75 110 GLU A N 1
ATOM 831 C CA . GLU A 1 110 ? -6.511 5.498 22.526 1.00 89.75 110 GLU A CA 1
ATOM 832 C C . GLU A 1 110 ? -6.634 3.986 22.315 1.00 89.75 110 GLU A C 1
ATOM 834 O O . GLU A 1 110 ? -6.225 3.472 21.281 1.00 89.75 110 GLU A O 1
ATOM 839 N N . ALA A 1 111 ? -7.291 3.271 23.231 1.00 91.38 111 ALA A N 1
ATOM 840 C CA . ALA A 1 111 ? -7.558 1.844 23.050 1.00 91.38 111 ALA A CA 1
ATOM 841 C C . ALA A 1 111 ? -8.515 1.572 21.876 1.00 91.38 111 ALA A C 1
ATOM 843 O O . ALA A 1 111 ? -8.391 0.566 21.185 1.00 91.38 111 ALA A O 1
ATOM 844 N N . ILE A 1 112 ? -9.471 2.475 21.638 1.00 94.88 112 ILE A N 1
ATOM 845 C CA . ILE A 1 112 ? -10.362 2.411 20.476 1.00 94.88 112 ILE A CA 1
ATOM 846 C C . ILE A 1 112 ? -9.570 2.630 19.178 1.00 94.88 112 ILE A C 1
ATOM 848 O O . ILE A 1 112 ? -9.784 1.900 18.214 1.00 94.88 112 ILE A O 1
ATOM 852 N N . ARG A 1 113 ? -8.649 3.602 19.152 1.00 94.19 113 ARG A N 1
ATOM 853 C CA . ARG A 1 113 ? -7.755 3.838 18.007 1.00 94.19 113 ARG A CA 1
ATOM 854 C C . ARG A 1 113 ? -6.869 2.628 17.728 1.00 94.19 113 ARG A C 1
ATOM 856 O O . ARG A 1 113 ? -6.789 2.214 16.578 1.00 94.19 113 ARG A O 1
ATOM 863 N N . ASP A 1 114 ? -6.268 2.044 18.764 1.00 92.44 114 ASP A N 1
ATOM 864 C CA . ASP A 1 114 ? -5.452 0.830 18.641 1.00 92.44 114 ASP A CA 1
ATOM 865 C C . ASP A 1 114 ? -6.259 -0.335 18.056 1.00 92.44 114 ASP A C 1
ATOM 867 O O . ASP A 1 114 ? -5.820 -0.970 17.097 1.00 92.44 114 ASP A O 1
ATOM 871 N N . PHE A 1 115 ? -7.480 -0.563 18.554 1.00 94.56 115 PHE A N 1
ATOM 872 C CA . PHE A 1 115 ? -8.373 -1.572 17.985 1.00 94.56 115 PHE A CA 1
ATOM 873 C C . PHE A 1 115 ? -8.615 -1.330 16.488 1.00 94.56 115 PHE A C 1
ATOM 875 O O . PHE A 1 115 ? -8.464 -2.252 15.685 1.00 94.56 115 PHE A O 1
ATOM 882 N N . CYS A 1 116 ? -8.971 -0.100 16.099 1.00 95.62 116 CYS A N 1
ATOM 883 C CA . CYS A 1 116 ? -9.242 0.228 14.701 1.00 95.62 116 CYS A CA 1
ATOM 884 C C . CYS A 1 116 ? -8.009 0.048 13.809 1.00 95.62 116 CYS A C 1
ATOM 886 O O . CYS A 1 116 ? -8.127 -0.550 12.741 1.00 95.62 116 CYS A O 1
ATOM 888 N N . ALA A 1 117 ? -6.834 0.488 14.267 1.00 94.19 117 ALA A N 1
ATOM 889 C CA . ALA A 1 117 ? -5.578 0.329 13.542 1.00 94.19 117 ALA A CA 1
ATOM 890 C C . ALA A 1 117 ? -5.221 -1.153 13.354 1.00 94.19 117 ALA A C 1
ATOM 892 O O . ALA A 1 117 ? -4.960 -1.595 12.238 1.00 94.19 117 ALA A O 1
ATOM 893 N N . ARG A 1 118 ? -5.295 -1.960 14.420 1.00 93.12 118 ARG A N 1
ATOM 894 C CA . ARG A 1 118 ? -5.030 -3.406 14.351 1.00 93.12 118 ARG A CA 1
ATOM 895 C C . ARG A 1 118 ? -6.018 -4.133 13.438 1.00 93.12 118 ARG A C 1
ATOM 897 O O . ARG A 1 118 ? -5.616 -5.066 12.747 1.00 93.12 118 ARG A O 1
ATOM 904 N N . TYR A 1 119 ? -7.286 -3.722 13.425 1.00 93.50 119 TYR A N 1
ATOM 905 C CA . TYR A 1 119 ? -8.272 -4.245 12.479 1.00 93.50 119 TYR A CA 1
ATOM 906 C C . TYR A 1 119 ? -7.915 -3.866 11.035 1.00 93.50 119 TYR A C 1
ATOM 908 O O . TYR A 1 119 ? -7.844 -4.744 10.183 1.00 93.50 119 TYR A O 1
ATOM 916 N N . ALA A 1 120 ? -7.608 -2.594 10.765 1.00 91.75 120 ALA A N 1
ATOM 917 C CA . ALA A 1 120 ? -7.239 -2.119 9.429 1.00 91.75 120 ALA A CA 1
ATOM 918 C C . ALA A 1 120 ? -5.952 -2.772 8.883 1.00 91.75 120 ALA A C 1
ATOM 920 O O . ALA A 1 120 ? -5.839 -2.992 7.678 1.00 91.75 120 ALA A O 1
ATOM 921 N N . GLU A 1 121 ? -5.012 -3.118 9.767 1.00 90.12 121 GLU A N 1
ATOM 922 C CA . GLU A 1 121 ? -3.770 -3.841 9.459 1.00 90.12 121 GLU A CA 1
ATOM 923 C C . GLU A 1 121 ? -3.953 -5.366 9.315 1.00 90.12 121 GLU A C 1
ATOM 925 O O . GLU A 1 121 ? -2.978 -6.076 9.065 1.00 90.12 121 GLU A O 1
ATOM 930 N N . GLY A 1 122 ? -5.165 -5.898 9.516 1.00 90.25 122 GLY A N 1
ATOM 931 C CA . GLY A 1 122 ? -5.445 -7.338 9.451 1.00 90.25 122 GLY A CA 1
ATOM 932 C C . GLY A 1 122 ? -4.884 -8.147 10.630 1.00 90.25 122 GLY A C 1
ATOM 933 O O . GLY A 1 122 ? -4.794 -9.372 10.562 1.00 90.25 122 GLY A O 1
ATOM 934 N N . LYS A 1 123 ? -4.494 -7.485 11.730 1.00 90.25 123 LYS A N 1
ATOM 935 C CA . LYS A 1 123 ? -4.027 -8.139 12.970 1.00 90.25 123 LYS A CA 1
ATOM 936 C C . LYS A 1 123 ? -5.177 -8.664 13.831 1.00 90.25 123 LYS A C 1
ATOM 938 O O . LYS A 1 123 ? -4.947 -9.475 14.726 1.00 90.25 123 LYS A O 1
ATOM 943 N N . ILE A 1 124 ? -6.394 -8.181 13.594 1.00 89.56 124 ILE A N 1
ATOM 944 C CA . ILE A 1 124 ? -7.634 -8.695 14.183 1.00 89.56 124 ILE A CA 1
ATOM 945 C C . ILE A 1 124 ? -8.391 -9.432 13.080 1.00 89.56 124 ILE A C 1
ATOM 947 O O . ILE A 1 124 ? -8.447 -8.958 11.950 1.00 89.56 124 ILE A O 1
ATOM 951 N N . ALA A 1 125 ? -8.969 -10.589 13.408 1.00 89.25 125 ALA A N 1
ATOM 952 C CA . ALA A 1 125 ? -9.720 -11.379 12.441 1.00 89.25 125 ALA A CA 1
ATOM 953 C C . ALA A 1 125 ? -10.888 -10.570 11.852 1.00 89.25 125 ALA A C 1
ATOM 955 O O . ALA A 1 125 ? -11.709 -10.019 12.591 1.00 89.25 125 ALA A O 1
ATOM 956 N N . GLU A 1 126 ? -10.981 -10.545 10.524 1.00 87.88 126 GLU A N 1
ATOM 957 C CA . GLU A 1 126 ? -12.096 -9.944 9.793 1.00 87.88 126 GLU A CA 1
ATOM 958 C C . GLU A 1 126 ? -13.327 -10.861 9.861 1.00 87.88 126 GLU A C 1
ATOM 960 O O . GLU A 1 126 ? -13.632 -11.613 8.940 1.00 87.88 126 GLU A O 1
ATOM 965 N N . ASP A 1 127 ? -14.023 -10.826 10.996 1.00 90.44 127 ASP A N 1
ATOM 966 C CA . ASP A 1 127 ? -15.324 -11.465 11.185 1.00 90.44 127 ASP A CA 1
ATOM 967 C C . ASP A 1 127 ? -16.433 -10.422 11.385 1.00 90.44 127 ASP A C 1
ATOM 969 O O . ASP A 1 127 ? -16.177 -9.241 11.632 1.00 90.44 127 ASP A O 1
ATOM 973 N N . ALA A 1 128 ? -17.693 -10.861 11.297 1.00 91.38 128 ALA A N 1
ATOM 974 C CA . ALA A 1 128 ? -18.852 -9.971 11.384 1.00 91.38 128 ALA A CA 1
ATOM 975 C C . ALA A 1 128 ? -18.891 -9.136 12.677 1.00 91.38 128 ALA A C 1
ATOM 977 O O . ALA A 1 128 ? -19.368 -8.004 12.668 1.00 91.38 128 ALA A O 1
ATOM 978 N N . LYS A 1 129 ? -18.392 -9.682 13.789 1.00 91.12 129 LYS A N 1
ATOM 979 C CA . LYS A 1 129 ? -18.403 -9.005 15.085 1.00 91.12 129 LYS A CA 1
ATOM 980 C C . LYS A 1 129 ? -17.304 -7.948 15.157 1.00 91.12 129 LYS A C 1
ATOM 982 O O . LYS A 1 129 ? -17.567 -6.839 15.619 1.00 91.12 129 LYS A O 1
ATOM 987 N N . ASN A 1 130 ? -16.091 -8.272 14.717 1.00 92.50 130 ASN A N 1
ATOM 988 C CA . ASN A 1 130 ? -14.984 -7.318 14.716 1.00 92.50 130 ASN A CA 1
ATOM 989 C C . ASN A 1 130 ? -15.209 -6.207 13.685 1.00 92.50 130 ASN A C 1
ATOM 991 O O . ASN A 1 130 ? -14.906 -5.055 13.980 1.00 92.50 130 ASN A O 1
ATOM 995 N N . GLU A 1 131 ? -15.821 -6.517 12.538 1.00 94.56 131 GLU A N 1
ATOM 996 C CA . GLU A 1 131 ? -16.250 -5.515 11.554 1.00 94.56 131 GLU A CA 1
ATOM 997 C C . GLU A 1 131 ? -17.295 -4.553 12.143 1.00 94.56 131 GLU A C 1
ATOM 999 O O . GLU A 1 131 ? -17.162 -3.334 12.019 1.00 94.56 131 GLU A O 1
ATOM 1004 N N . GLU A 1 132 ? -18.313 -5.072 12.841 1.00 94.06 132 GLU A N 1
ATOM 1005 C CA . GLU A 1 132 ? -19.323 -4.237 13.504 1.00 94.06 132 GLU A CA 1
ATOM 1006 C C . GLU A 1 132 ? -18.687 -3.315 14.558 1.00 94.06 132 GLU A C 1
ATOM 1008 O O . GLU A 1 132 ? -19.007 -2.123 14.615 1.00 94.06 132 GLU A O 1
ATOM 1013 N N . LEU A 1 133 ? -17.750 -3.839 15.357 1.00 94.94 133 LEU A N 1
ATOM 1014 C CA . LEU A 1 133 ? -16.992 -3.050 16.330 1.00 94.94 133 LEU A CA 1
ATOM 1015 C C . LEU A 1 133 ? -16.132 -1.981 15.656 1.00 94.94 133 LEU A C 1
ATOM 1017 O O . LEU A 1 133 ? -16.174 -0.829 16.083 1.00 94.94 133 LEU A O 1
ATOM 1021 N N . PHE A 1 134 ? -15.398 -2.332 14.600 1.00 96.25 134 PHE A N 1
ATOM 1022 C CA . PHE A 1 134 ? -14.574 -1.400 13.834 1.00 96.25 134 PHE A CA 1
ATOM 1023 C C . PHE A 1 134 ? -15.417 -0.243 13.293 1.00 96.25 134 PHE A C 1
ATOM 1025 O O . PHE A 1 134 ? -15.111 0.924 13.539 1.00 96.25 134 PHE A O 1
ATOM 1032 N N . LEU A 1 135 ? -16.546 -0.547 12.647 1.00 96.00 135 LEU A N 1
ATOM 1033 C CA . LEU A 1 135 ? -17.459 0.470 12.131 1.00 96.00 135 LEU A CA 1
ATOM 1034 C C . LEU A 1 135 ? -18.035 1.344 13.246 1.00 96.00 135 LEU A C 1
ATOM 1036 O O . LEU A 1 135 ? -18.085 2.568 13.104 1.00 96.00 135 LEU A O 1
ATOM 1040 N N . PHE A 1 136 ? -18.458 0.743 14.359 1.00 95.81 136 PHE A N 1
ATOM 1041 C CA . PHE A 1 136 ? -18.963 1.477 15.517 1.00 95.81 136 PHE A CA 1
ATOM 1042 C C . PHE A 1 136 ? -17.905 2.433 16.088 1.00 95.81 136 PHE A C 1
ATOM 1044 O O . PHE A 1 136 ? -18.196 3.601 16.371 1.00 95.81 136 PHE A O 1
ATOM 1051 N N . TYR A 1 137 ? -16.672 1.957 16.233 1.00 96.94 137 TYR A N 1
ATOM 1052 C CA . TYR A 1 137 ? -15.567 2.713 16.797 1.00 96.94 137 TYR A CA 1
ATOM 1053 C C . TYR A 1 137 ? -15.064 3.815 15.876 1.00 96.94 137 TYR A C 1
ATOM 1055 O O . TYR A 1 137 ? -14.982 4.963 16.321 1.00 96.94 137 TYR A O 1
ATOM 1063 N N . CYS A 1 138 ? -14.849 3.539 14.591 1.00 96.88 138 CYS A N 1
ATOM 1064 C CA . CYS A 1 138 ? -14.492 4.596 13.655 1.00 96.88 138 CYS A CA 1
ATOM 1065 C C . CYS A 1 138 ? -15.609 5.640 13.535 1.00 96.88 138 CYS A C 1
ATOM 1067 O O . CYS A 1 138 ? -15.319 6.829 13.452 1.00 96.88 138 CYS A O 1
ATOM 1069 N N . GLN A 1 139 ? -16.892 5.263 13.621 1.00 96.38 139 GLN A N 1
ATOM 1070 C CA . GLN A 1 139 ? -17.985 6.245 13.682 1.00 96.38 139 GLN A CA 1
ATOM 1071 C C . GLN A 1 139 ? -17.946 7.096 14.959 1.00 96.38 139 GLN A C 1
ATOM 1073 O O . GLN A 1 139 ? -18.270 8.287 14.910 1.00 96.38 139 GLN A O 1
ATOM 1078 N N . LYS A 1 140 ? -17.570 6.517 16.109 1.00 94.38 140 LYS A N 1
ATOM 1079 C CA . LYS A 1 140 ? -17.374 7.265 17.364 1.00 94.38 140 LYS A CA 1
ATOM 1080 C C . LYS A 1 140 ? -16.237 8.282 17.214 1.00 94.38 140 LYS A C 1
ATOM 1082 O O . LYS A 1 140 ? -16.437 9.439 17.576 1.00 94.38 140 LYS A O 1
ATOM 1087 N N . LEU A 1 141 ? -15.101 7.875 16.649 1.00 95.88 141 LEU A N 1
ATOM 1088 C CA . LEU A 1 141 ? -13.927 8.727 16.419 1.00 95.88 141 LEU A CA 1
ATOM 1089 C C . LEU A 1 141 ? -14.175 9.794 15.337 1.00 95.88 141 LEU A C 1
ATOM 1091 O O . LEU A 1 141 ? -13.818 10.955 15.511 1.00 95.88 141 LEU A O 1
ATOM 1095 N N . CYS A 1 142 ? -14.892 9.455 14.266 1.00 95.06 142 CYS A N 1
ATOM 1096 C CA . CYS A 1 142 ? -15.281 10.392 13.211 1.00 95.06 142 CYS A CA 1
ATOM 1097 C C . CYS A 1 142 ? -16.149 11.544 13.754 1.00 95.06 142 CYS A C 1
ATOM 1099 O O . CYS A 1 142 ? -15.944 12.697 13.385 1.00 95.06 142 CYS A O 1
ATOM 1101 N N . LYS A 1 143 ? -17.054 11.278 14.711 1.00 93.75 143 LYS A N 1
ATOM 1102 C CA . LYS A 1 143 ? -17.813 12.336 15.418 1.00 93.75 143 LYS A CA 1
ATOM 1103 C C . LYS A 1 143 ? -16.927 13.281 16.239 1.00 93.75 143 LYS A C 1
ATOM 1105 O O . LYS A 1 143 ? -17.388 14.351 16.623 1.00 93.75 143 LYS A O 1
ATOM 1110 N N . GLN A 1 144 ? -15.696 12.875 16.534 1.00 92.50 144 GLN A N 1
ATOM 1111 C CA . GLN A 1 144 ? -14.677 13.685 17.198 1.00 92.50 144 GLN A CA 1
ATOM 1112 C C . GLN A 1 144 ? -13.703 14.325 16.196 1.00 92.50 144 GLN A C 1
ATOM 1114 O O . GLN A 1 144 ? -12.681 14.856 16.617 1.00 92.50 144 GLN A O 1
ATOM 1119 N N . HIS A 1 145 ? -14.025 14.303 14.896 1.00 95.12 145 HIS A N 1
ATOM 1120 C CA . HIS A 1 145 ? -13.192 14.844 13.820 1.00 95.12 145 HIS A CA 1
ATOM 1121 C C . HIS A 1 145 ? -11.810 14.172 13.722 1.00 95.12 145 HIS A C 1
ATOM 1123 O O . HIS A 1 145 ? -10.829 14.807 13.343 1.00 95.12 145 HIS A O 1
ATOM 1129 N N . ASP A 1 146 ? -11.720 12.885 14.074 1.00 95.69 146 ASP A N 1
ATOM 1130 C CA . ASP A 1 146 ? -10.481 12.116 13.957 1.00 95.69 146 ASP A CA 1
ATOM 1131 C C . ASP A 1 146 ? -10.179 11.784 12.478 1.00 95.69 146 ASP A C 1
ATOM 1133 O O . ASP A 1 146 ? -10.944 11.034 11.857 1.00 95.69 146 ASP A O 1
ATOM 1137 N N . PRO A 1 147 ? -9.090 12.317 11.888 1.00 96.38 147 PRO A N 1
ATOM 1138 C CA . PRO A 1 147 ? -8.795 12.134 10.469 1.00 96.38 147 PRO A CA 1
ATOM 1139 C C . PRO A 1 147 ? -8.424 10.691 10.113 1.00 96.38 147 PRO A C 1
ATOM 1141 O O . PRO A 1 147 ? -8.710 10.262 8.997 1.00 96.38 147 PRO A O 1
ATOM 1144 N N . ILE A 1 148 ? -7.823 9.933 11.038 1.00 95.44 148 ILE A N 1
ATOM 1145 C CA . ILE A 1 148 ? -7.433 8.538 10.796 1.00 95.44 148 ILE A CA 1
ATOM 1146 C C . ILE A 1 148 ? -8.700 7.695 10.679 1.00 95.44 148 ILE A C 1
ATOM 1148 O O . ILE A 1 148 ? -8.907 7.038 9.666 1.00 95.44 148 ILE A O 1
ATOM 1152 N N . ALA A 1 149 ? -9.622 7.825 11.635 1.00 96.44 149 ALA A N 1
ATOM 1153 C CA . ALA A 1 149 ? -10.887 7.093 11.597 1.00 96.44 149 ALA A CA 1
ATOM 1154 C C . ALA A 1 149 ? -11.766 7.459 10.388 1.00 96.44 149 ALA A C 1
ATOM 1156 O O . ALA A 1 149 ? -12.513 6.620 9.878 1.00 96.44 149 ALA A O 1
ATOM 1157 N N . ILE A 1 150 ? -11.703 8.716 9.929 1.00 97.88 150 ILE A N 1
ATOM 1158 C CA . ILE A 1 150 ? -12.375 9.143 8.697 1.00 97.88 150 ILE A CA 1
ATOM 1159 C C . ILE A 1 150 ? -11.781 8.417 7.482 1.00 97.88 150 ILE A C 1
ATOM 1161 O O . ILE A 1 150 ? -12.544 7.897 6.665 1.00 97.88 150 ILE A O 1
ATOM 1165 N N . MET A 1 151 ? -10.449 8.367 7.367 1.00 97.12 151 MET A N 1
ATOM 1166 C CA . MET A 1 151 ? -9.766 7.638 6.294 1.00 97.12 151 MET A CA 1
ATOM 1167 C C . MET A 1 151 ? -10.069 6.139 6.353 1.00 97.12 151 MET A C 1
ATOM 1169 O O . MET A 1 151 ? -10.441 5.568 5.334 1.00 97.12 151 MET A O 1
ATOM 1173 N N . ASP A 1 152 ? -10.026 5.532 7.537 1.00 95.81 152 ASP A N 1
ATOM 1174 C CA . ASP A 1 152 ? -10.315 4.111 7.747 1.00 95.81 152 ASP A CA 1
ATOM 1175 C C . ASP A 1 152 ? -11.738 3.738 7.306 1.00 95.81 152 ASP A C 1
ATOM 1177 O O . ASP A 1 152 ? -11.945 2.724 6.635 1.00 95.81 152 ASP A O 1
ATOM 1181 N N . LEU A 1 153 ? -12.739 4.573 7.623 1.00 96.38 153 LEU A N 1
ATOM 1182 C CA . LEU A 1 153 ? -14.108 4.376 7.130 1.00 96.38 153 LEU A CA 1
ATOM 1183 C C . LEU A 1 153 ? -14.190 4.522 5.614 1.00 96.38 153 LEU A C 1
ATOM 1185 O O . LEU A 1 153 ? -14.886 3.744 4.960 1.00 96.38 153 LEU A O 1
ATOM 1189 N N . ALA A 1 154 ? -13.516 5.522 5.050 1.00 97.12 154 ALA A N 1
ATOM 1190 C CA . ALA A 1 154 ? -13.516 5.737 3.613 1.00 97.12 154 ALA A CA 1
ATOM 1191 C C . ALA A 1 154 ? -12.894 4.539 2.873 1.00 97.12 154 ALA A C 1
ATOM 1193 O O . ALA A 1 154 ? -13.508 4.013 1.944 1.00 97.12 154 ALA A O 1
ATOM 1194 N N . ASP A 1 155 ? -11.746 4.049 3.345 1.00 94.88 155 ASP A N 1
ATOM 1195 C CA . ASP A 1 155 ? -11.028 2.892 2.805 1.00 94.88 155 ASP A CA 1
ATOM 1196 C C . ASP A 1 155 ? -11.821 1.588 2.985 1.00 94.88 155 ASP A C 1
ATOM 1198 O O . ASP A 1 155 ? -11.844 0.744 2.084 1.00 94.88 155 ASP A O 1
ATOM 1202 N N . PHE A 1 156 ? -12.531 1.429 4.107 1.00 95.69 156 PHE A N 1
ATOM 1203 C CA . PHE A 1 156 ? -13.470 0.323 4.304 1.00 95.69 156 PHE A CA 1
ATOM 1204 C C . PHE A 1 156 ? -14.559 0.324 3.227 1.00 95.69 156 PHE A C 1
ATOM 1206 O O . PHE A 1 156 ? -14.790 -0.687 2.567 1.00 95.69 156 PHE A O 1
ATOM 1213 N N . TYR A 1 157 ? -15.205 1.468 2.980 1.00 96.62 157 TYR A N 1
ATOM 1214 C CA . TYR A 1 157 ? -16.234 1.558 1.941 1.00 96.62 157 TYR A CA 1
ATOM 1215 C C . TYR A 1 157 ? -15.665 1.458 0.517 1.00 96.62 157 TYR A C 1
ATOM 1217 O O . TYR A 1 157 ? -16.380 1.004 -0.378 1.00 96.62 157 TYR A O 1
ATOM 1225 N N . MET A 1 158 ? -14.399 1.825 0.290 1.00 95.88 158 MET A N 1
ATOM 1226 C CA . MET A 1 158 ? -13.710 1.620 -0.993 1.00 95.88 158 MET A CA 1
ATOM 1227 C C . MET A 1 158 ? -13.492 0.145 -1.323 1.00 95.88 158 MET A C 1
ATOM 1229 O O . MET A 1 158 ? -13.636 -0.240 -2.485 1.00 95.88 158 MET A O 1
ATOM 1233 N N . ARG A 1 159 ? -13.123 -0.664 -0.324 1.00 92.19 159 ARG A N 1
ATOM 1234 C CA . ARG A 1 159 ? -12.859 -2.103 -0.483 1.00 92.19 159 ARG A CA 1
ATOM 1235 C C . ARG A 1 159 ? -14.135 -2.944 -0.405 1.00 92.19 159 ARG A C 1
ATOM 1237 O O . ARG A 1 159 ? -14.269 -3.916 -1.142 1.00 92.19 159 ARG A O 1
ATOM 1244 N N . GLY A 1 160 ? -15.098 -2.509 0.406 1.00 90.62 160 GLY A N 1
ATOM 1245 C CA . GLY A 1 160 ? -16.207 -3.342 0.863 1.00 90.62 160 GLY A CA 1
ATOM 1246 C C . GLY A 1 160 ? -15.797 -4.158 2.093 1.00 90.62 160 GLY A C 1
ATOM 1247 O O . GLY A 1 160 ? -14.631 -4.512 2.241 1.00 90.62 160 GLY A O 1
ATOM 1248 N N . GLY A 1 161 ? -16.752 -4.416 2.990 1.00 84.81 161 GLY A N 1
ATOM 1249 C CA . GLY A 1 161 ? -16.545 -5.325 4.125 1.00 84.81 161 GLY A CA 1
ATOM 1250 C C . GLY A 1 161 ? -16.533 -6.795 3.697 1.00 84.81 161 GLY A C 1
ATOM 1251 O O . GLY A 1 161 ? -16.728 -7.106 2.523 1.00 84.81 161 GLY A O 1
ATOM 1252 N N . MET A 1 162 ? -16.420 -7.710 4.659 1.00 82.44 162 MET A N 1
ATOM 1253 C CA . MET A 1 162 ? -16.228 -9.157 4.456 1.00 82.44 162 MET A CA 1
ATOM 1254 C C . MET A 1 162 ? -17.191 -9.797 3.434 1.00 82.44 162 MET A C 1
ATOM 1256 O O . MET A 1 162 ? -16.826 -10.698 2.683 1.00 82.44 162 MET A O 1
ATOM 1260 N N . SER A 1 163 ? -18.448 -9.349 3.407 1.00 67.88 163 SER A N 1
ATOM 1261 C CA . SER A 1 163 ? -19.484 -9.827 2.470 1.00 67.88 163 SER A CA 1
ATOM 1262 C C . SER A 1 163 ? -20.087 -8.708 1.614 1.00 67.88 163 SER A C 1
ATOM 1264 O O . SER A 1 163 ? -21.040 -8.922 0.858 1.00 67.88 163 SER A O 1
ATOM 1266 N N . GLY A 1 164 ? -19.547 -7.496 1.747 1.00 82.56 164 GLY A N 1
ATOM 1267 C CA . GLY A 1 164 ? -20.052 -6.292 1.111 1.00 82.56 164 GLY A CA 1
ATOM 1268 C C . GLY A 1 164 ? -19.327 -5.999 -0.194 1.00 82.56 164 GLY A C 1
ATOM 1269 O O . GLY A 1 164 ? -18.121 -6.164 -0.314 1.00 82.56 164 GLY A O 1
ATOM 1270 N N . LYS A 1 165 ? -20.063 -5.490 -1.182 1.00 89.62 165 LYS A N 1
ATOM 1271 C CA . LYS A 1 165 ? -19.432 -4.828 -2.329 1.00 89.62 165 LYS A CA 1
ATOM 1272 C C . LYS A 1 165 ? -18.978 -3.421 -1.915 1.00 89.62 165 LYS A C 1
ATOM 1274 O O . LYS A 1 165 ? -19.613 -2.840 -1.030 1.00 89.62 165 LYS A O 1
ATOM 1279 N N . PRO A 1 166 ? -17.961 -2.848 -2.580 1.00 94.31 166 PRO A N 1
ATOM 1280 C CA . PRO A 1 166 ? -17.614 -1.440 -2.426 1.00 94.31 166 PRO A CA 1
ATOM 1281 C C . PRO A 1 166 ? -18.831 -0.504 -2.492 1.00 94.31 166 PRO A C 1
ATOM 1283 O O . PRO A 1 166 ? -19.683 -0.640 -3.375 1.00 94.31 166 PRO A O 1
ATOM 1286 N N . ASP A 1 167 ? -18.876 0.483 -1.597 1.00 96.62 167 ASP A N 1
ATOM 1287 C CA . ASP A 1 167 ? -19.831 1.595 -1.610 1.00 96.62 167 ASP A CA 1
ATOM 1288 C C . ASP A 1 167 ? -19.070 2.902 -1.868 1.00 96.62 167 ASP A C 1
ATOM 1290 O O . ASP A 1 167 ? -18.766 3.685 -0.965 1.00 96.62 167 ASP A O 1
ATOM 1294 N N . TYR A 1 168 ? -18.759 3.141 -3.143 1.00 97.31 168 TYR A N 1
ATOM 1295 C CA . TYR A 1 168 ? -18.008 4.325 -3.565 1.00 97.31 168 TYR A CA 1
ATOM 1296 C C . TYR A 1 168 ? -18.715 5.643 -3.242 1.00 97.31 168 TYR A C 1
ATOM 1298 O O . TYR A 1 168 ? -18.059 6.672 -3.104 1.00 97.31 168 TYR A O 1
ATOM 1306 N N . ASP A 1 169 ? -20.045 5.643 -3.107 1.00 97.50 169 ASP A N 1
ATOM 1307 C CA . ASP A 1 169 ? -20.773 6.855 -2.740 1.00 97.50 169 ASP A CA 1
ATOM 1308 C C . ASP A 1 169 ? -20.550 7.220 -1.272 1.00 97.50 169 ASP A C 1
ATOM 1310 O O . ASP A 1 169 ? -20.370 8.405 -0.973 1.00 97.50 169 ASP A O 1
ATOM 1314 N N . LYS A 1 170 ? -20.527 6.227 -0.373 1.00 96.75 170 LYS A N 1
ATOM 1315 C CA . LYS A 1 170 ? -20.143 6.443 1.026 1.00 96.75 170 LYS A CA 1
ATOM 1316 C C . LYS A 1 170 ? -18.667 6.776 1.160 1.00 96.75 170 LYS A C 1
ATOM 1318 O O . LYS A 1 170 ? -18.358 7.760 1.828 1.00 96.75 170 LYS A O 1
ATOM 1323 N N . ALA A 1 171 ? -17.780 6.035 0.496 1.00 97.81 171 ALA A N 1
ATOM 1324 C CA . ALA A 1 171 ? -16.348 6.325 0.514 1.00 97.81 171 ALA A CA 1
ATOM 1325 C C . ALA A 1 171 ? -16.066 7.779 0.110 1.00 97.81 171 ALA A C 1
ATOM 1327 O O . ALA A 1 171 ? -15.427 8.519 0.855 1.00 97.81 171 ALA A O 1
ATOM 1328 N N . LEU A 1 172 ? -16.646 8.229 -1.012 1.00 97.94 172 LEU A N 1
ATOM 1329 C CA . LEU A 1 172 ? -16.512 9.610 -1.472 1.00 97.94 172 LEU A CA 1
ATOM 1330 C C . LEU A 1 172 ? -17.025 10.617 -0.434 1.00 97.94 172 LEU A C 1
ATOM 1332 O O . LEU A 1 172 ? -16.369 11.626 -0.211 1.00 97.94 172 LEU A O 1
ATOM 1336 N N . SER A 1 173 ? -18.148 10.337 0.238 1.00 97.38 173 SER A N 1
ATOM 1337 C CA . SER A 1 173 ? -18.675 11.243 1.269 1.00 97.38 173 SER A CA 1
ATOM 1338 C C . SER A 1 173 ? -17.745 11.404 2.478 1.00 97.38 173 SER A C 1
ATOM 1340 O O . SER A 1 173 ? -17.678 12.495 3.036 1.00 97.38 173 SER A O 1
ATOM 1342 N N . TYR A 1 174 ? -16.997 10.358 2.850 1.00 98.19 174 TYR A N 1
ATOM 1343 C CA . TYR A 1 174 ? -15.981 10.447 3.902 1.00 98.19 174 TYR A CA 1
ATOM 1344 C C . TYR A 1 174 ? -14.717 11.157 3.409 1.00 98.19 174 TYR A C 1
ATOM 1346 O O . TYR A 1 174 ? -14.209 12.031 4.105 1.00 98.19 174 TYR A O 1
ATOM 1354 N N . TYR A 1 175 ? -14.249 10.873 2.190 1.00 98.00 175 TYR A N 1
ATOM 1355 C CA . TYR A 1 175 ? -13.112 11.589 1.598 1.00 98.00 175 TYR A CA 1
ATOM 1356 C C . TYR A 1 175 ? -13.381 13.077 1.343 1.00 98.00 175 TYR A C 1
ATOM 1358 O O . TYR A 1 175 ? -12.438 13.842 1.168 1.00 98.00 175 TYR A O 1
ATOM 1366 N N . GLU A 1 176 ? -14.642 13.505 1.286 1.00 96.94 176 GLU A N 1
ATOM 1367 C CA . GLU A 1 176 ? -15.033 14.913 1.158 1.00 96.94 176 GLU A CA 1
ATOM 1368 C C . GLU A 1 176 ? -15.069 15.655 2.509 1.00 96.94 176 GLU A C 1
ATOM 1370 O O . GLU A 1 176 ? -15.243 16.877 2.514 1.00 96.94 176 GLU A O 1
ATOM 1375 N N . LEU A 1 177 ? -14.866 14.965 3.642 1.00 97.69 177 LEU A N 1
ATOM 1376 C CA . LEU A 1 177 ? -14.818 15.611 4.955 1.00 97.69 177 LEU A CA 1
ATOM 1377 C C . LEU A 1 177 ? -13.589 16.533 5.090 1.00 97.69 177 LEU A C 1
ATOM 1379 O O . LEU A 1 177 ? -12.492 16.151 4.664 1.00 97.69 177 LEU A O 1
ATOM 1383 N N . PRO A 1 178 ? -13.740 17.742 5.676 1.00 97.50 178 PRO A N 1
ATOM 1384 C CA . PRO A 1 178 ? -12.694 18.770 5.689 1.00 97.50 178 PRO A CA 1
ATOM 1385 C C . PRO A 1 178 ? -11.345 18.313 6.248 1.00 97.50 178 PRO A C 1
ATOM 1387 O O . PRO A 1 178 ? -10.307 18.767 5.773 1.00 97.50 178 PRO A O 1
ATOM 1390 N N . GLU A 1 179 ? -11.361 17.409 7.227 1.00 97.69 179 GLU A N 1
ATOM 1391 C CA . GLU A 1 179 ? -10.183 16.894 7.927 1.00 97.69 179 GLU A CA 1
ATOM 1392 C C . GLU A 1 179 ? -9.244 16.112 6.999 1.00 97.69 179 GLU A C 1
ATOM 1394 O O . GLU A 1 179 ? -8.040 16.063 7.241 1.00 97.69 179 GLU A O 1
ATOM 1399 N N . VAL A 1 180 ? -9.782 15.515 5.928 1.00 97.25 180 VAL A N 1
ATOM 1400 C CA . VAL A 1 180 ? -9.036 14.621 5.027 1.00 97.25 180 VAL A CA 1
ATOM 1401 C C . VAL A 1 180 ? -9.141 15.008 3.553 1.00 97.25 180 VAL A C 1
ATOM 1403 O O . VAL A 1 180 ? -8.425 14.447 2.726 1.00 97.25 180 VAL A O 1
ATOM 1406 N N . ALA A 1 181 ? -10.004 15.962 3.190 1.00 96.12 181 ALA A N 1
ATOM 1407 C CA . ALA A 1 181 ? -10.355 16.262 1.798 1.00 96.12 181 ALA A CA 1
ATOM 1408 C C . ALA A 1 181 ? -9.175 16.628 0.887 1.00 96.12 181 ALA A C 1
ATOM 1410 O O . ALA A 1 181 ? -9.266 16.444 -0.334 1.00 96.12 181 ALA A O 1
ATOM 1411 N N . TYR A 1 182 ? -8.087 17.122 1.478 1.00 94.75 182 TYR A N 1
ATOM 1412 C CA . TYR A 1 182 ? -6.858 17.518 0.793 1.00 94.75 182 TYR A CA 1
ATOM 1413 C C . TYR A 1 182 ? -5.653 16.632 1.142 1.00 94.75 182 TYR A C 1
ATOM 1415 O O . TYR A 1 182 ? -4.531 16.969 0.785 1.00 94.75 182 TYR A O 1
ATOM 1423 N N . SER A 1 183 ? -5.864 15.492 1.809 1.00 96.25 183 SER A N 1
ATOM 1424 C CA . SER A 1 183 ? -4.827 14.464 1.938 1.00 96.25 183 SER A CA 1
ATOM 1425 C C . SER A 1 183 ? -4.522 13.861 0.556 1.00 96.25 183 SER A C 1
ATOM 1427 O O . SER A 1 183 ? -5.472 13.563 -0.179 1.00 96.25 183 SER A O 1
ATOM 1429 N N . PRO A 1 184 ? -3.245 13.629 0.187 1.00 96.69 184 PRO A N 1
ATOM 1430 C CA . PRO A 1 184 ? -2.894 12.983 -1.079 1.00 96.69 184 PRO A CA 1
ATOM 1431 C C . PRO A 1 184 ? -3.605 11.640 -1.285 1.00 96.69 184 PRO A C 1
ATOM 1433 O O . PRO A 1 184 ? -4.124 11.384 -2.369 1.00 96.69 184 PRO A O 1
ATOM 1436 N N . LEU A 1 185 ? -3.719 10.827 -0.228 1.00 95.06 185 LEU A N 1
ATOM 1437 C CA . LEU A 1 185 ? -4.392 9.526 -0.286 1.00 95.06 185 LEU A CA 1
ATOM 1438 C C . LEU A 1 185 ? -5.895 9.671 -0.576 1.00 95.06 185 LEU A C 1
ATOM 1440 O O . LEU A 1 185 ? -6.429 8.991 -1.450 1.00 95.06 185 LEU A O 1
ATOM 1444 N N . SER A 1 186 ? -6.565 10.616 0.093 1.00 97.44 186 SER A N 1
ATOM 1445 C CA . SER A 1 186 ? -7.974 10.943 -0.175 1.00 97.44 186 SER A CA 1
ATOM 1446 C C . SER A 1 186 ? -8.166 11.420 -1.616 1.00 97.44 186 SER A C 1
ATOM 1448 O O . SER A 1 186 ? -9.057 10.955 -2.323 1.00 97.44 186 SER A O 1
ATOM 1450 N N . LEU A 1 187 ? -7.301 12.313 -2.102 1.00 98.50 187 LEU A N 1
ATOM 1451 C CA . LEU A 1 187 ? -7.348 12.816 -3.475 1.00 98.50 187 LEU A CA 1
ATOM 1452 C C . LEU A 1 187 ? -7.161 11.703 -4.517 1.00 98.50 187 LEU A C 1
ATOM 1454 O O . LEU A 1 187 ? -7.930 11.652 -5.478 1.00 98.50 187 LEU A O 1
ATOM 1458 N N . ILE A 1 188 ? -6.225 10.777 -4.299 1.00 98.12 188 ILE A N 1
ATOM 1459 C CA . ILE A 1 188 ? -6.044 9.592 -5.150 1.00 98.12 188 ILE A CA 1
ATOM 1460 C C . ILE A 1 188 ? -7.301 8.719 -5.146 1.00 98.12 188 ILE A C 1
ATOM 1462 O O . ILE A 1 188 ? -7.818 8.375 -6.209 1.00 98.12 188 ILE A O 1
ATOM 1466 N N . ASN A 1 189 ? -7.849 8.398 -3.974 1.00 97.56 189 ASN A N 1
ATOM 1467 C CA . ASN A 1 189 ? -9.017 7.522 -3.887 1.00 97.56 189 ASN A CA 1
ATOM 1468 C C . ASN A 1 189 ? -10.270 8.173 -4.487 1.00 97.56 189 ASN A C 1
ATOM 1470 O O . ASN A 1 189 ? -11.020 7.517 -5.212 1.00 97.56 189 ASN A O 1
ATOM 1474 N N . LYS A 1 190 ? -10.456 9.488 -4.318 1.00 98.12 190 LYS A N 1
ATOM 1475 C CA . LYS A 1 190 ? -11.478 10.245 -5.057 1.00 98.12 190 LYS A CA 1
ATOM 1476 C C . LYS A 1 190 ? -11.260 10.168 -6.562 1.00 98.12 190 LYS A C 1
ATOM 1478 O O . LYS A 1 190 ? -12.229 9.982 -7.292 1.00 98.12 190 LYS A O 1
ATOM 1483 N N . ALA A 1 191 ? -10.020 10.277 -7.039 1.00 97.81 191 ALA A N 1
ATOM 1484 C CA . ALA A 1 191 ? -9.726 10.150 -8.461 1.00 97.81 191 ALA A CA 1
ATOM 1485 C C . ALA A 1 191 ? -10.113 8.770 -9.011 1.00 97.81 191 ALA A C 1
ATOM 1487 O O . ALA A 1 191 ? -10.715 8.698 -10.083 1.00 97.81 191 ALA A O 1
ATOM 1488 N N . ILE A 1 192 ? -9.842 7.696 -8.262 1.00 97.00 192 ILE A N 1
ATOM 1489 C CA . ILE A 1 192 ? -10.256 6.326 -8.605 1.00 97.00 192 ILE A CA 1
ATOM 1490 C C . ILE A 1 192 ? -11.785 6.238 -8.697 1.00 97.00 192 ILE A C 1
ATOM 1492 O O . ILE A 1 192 ? -12.316 5.750 -9.699 1.00 97.00 192 ILE A O 1
ATOM 1496 N N . ILE A 1 193 ? -12.502 6.769 -7.699 1.00 97.94 193 ILE A N 1
ATOM 1497 C CA . ILE A 1 193 ? -13.973 6.821 -7.709 1.00 97.94 193 ILE A CA 1
ATOM 1498 C C . ILE A 1 193 ? -14.477 7.622 -8.912 1.00 97.94 193 ILE A C 1
ATOM 1500 O O . ILE A 1 193 ? -15.402 7.190 -9.594 1.00 97.94 193 ILE A O 1
ATOM 1504 N N . PHE A 1 194 ? -13.882 8.777 -9.212 1.00 97.44 194 PHE A N 1
ATOM 1505 C CA . PHE A 1 194 ? -14.295 9.598 -10.346 1.00 97.44 194 PHE A CA 1
ATOM 1506 C C . PHE A 1 194 ? -14.017 8.916 -11.686 1.00 97.44 194 PHE A C 1
ATOM 1508 O O . PHE A 1 194 ? -14.869 8.993 -12.565 1.00 97.44 194 PHE A O 1
ATOM 1515 N N . LYS A 1 195 ? -12.900 8.199 -11.850 1.00 95.75 195 LYS A N 1
ATOM 1516 C CA . LYS A 1 195 ? -12.614 7.433 -13.074 1.00 95.75 195 LYS A CA 1
ATOM 1517 C C . LYS A 1 195 ? -13.624 6.304 -13.284 1.00 95.75 195 LYS A C 1
ATOM 1519 O O . LYS A 1 195 ? -14.099 6.103 -14.396 1.00 95.75 195 LYS A O 1
ATOM 1524 N N . ARG A 1 196 ? -13.980 5.588 -12.215 1.00 94.75 196 ARG A N 1
ATOM 1525 C CA . ARG A 1 196 ? -14.873 4.419 -12.268 1.00 94.75 196 ARG A CA 1
ATOM 1526 C C . ARG A 1 196 ? -16.364 4.767 -12.266 1.00 94.75 196 ARG A C 1
ATOM 1528 O O . ARG A 1 196 ? -17.170 4.031 -12.832 1.00 94.75 196 ARG A O 1
ATOM 1535 N N . GLY A 1 197 ? -16.742 5.860 -11.614 1.00 94.62 197 GLY A N 1
ATOM 1536 C CA . GLY A 1 197 ? -18.119 6.121 -11.209 1.00 94.62 197 GLY A CA 1
ATOM 1537 C C . GLY A 1 197 ? -18.554 5.290 -9.993 1.00 94.62 197 GLY A C 1
ATOM 1538 O O . GLY A 1 197 ? -17.800 4.508 -9.415 1.00 94.62 197 GLY A O 1
ATOM 1539 N N . SER A 1 198 ? -19.809 5.470 -9.599 1.00 94.12 198 SER A N 1
ATOM 1540 C CA . SER A 1 198 ? -20.473 4.812 -8.474 1.00 94.12 198 SER A CA 1
ATOM 1541 C C . SER A 1 198 ? -21.924 4.475 -8.836 1.00 94.12 198 SER A C 1
ATOM 1543 O O . SER A 1 198 ? -22.388 4.758 -9.941 1.00 94.12 198 SER A O 1
ATOM 1545 N N . ALA A 1 199 ? -22.681 3.906 -7.894 1.00 93.25 199 ALA A N 1
ATOM 1546 C CA . ALA A 1 199 ? -24.102 3.630 -8.103 1.00 93.25 199 ALA A CA 1
ATOM 1547 C C . ALA A 1 199 ? -24.909 4.905 -8.415 1.00 93.25 199 ALA A C 1
ATOM 1549 O O . ALA A 1 199 ? -25.841 4.867 -9.218 1.00 93.25 199 ALA A O 1
ATOM 1550 N N . LYS A 1 200 ? -24.552 6.041 -7.800 1.00 94.75 200 LYS A N 1
ATOM 1551 C CA . LYS A 1 200 ? -25.249 7.325 -7.989 1.00 94.75 200 LYS A CA 1
ATOM 1552 C C . LYS A 1 200 ? -24.568 8.263 -8.986 1.00 94.75 200 LYS A C 1
ATOM 1554 O O . LYS A 1 200 ? -25.144 9.300 -9.315 1.00 94.75 200 LYS A O 1
ATOM 1559 N N . ARG A 1 201 ? -23.345 7.968 -9.439 1.00 94.00 201 ARG A N 1
ATOM 1560 C CA . ARG A 1 201 ? -22.528 8.901 -10.231 1.00 94.00 201 ARG A CA 1
ATOM 1561 C C . ARG A 1 201 ? -21.896 8.197 -11.422 1.00 94.00 201 ARG A C 1
ATOM 1563 O O . ARG A 1 201 ? -21.240 7.176 -11.280 1.00 94.00 201 ARG A O 1
ATOM 1570 N N . LYS A 1 202 ? -22.041 8.780 -12.609 1.00 96.00 202 LYS A N 1
ATOM 1571 C CA . LYS A 1 202 ? -21.291 8.327 -13.787 1.00 96.00 202 LYS A CA 1
ATOM 1572 C C . LYS A 1 202 ? -19.799 8.674 -13.640 1.00 96.00 202 LYS A C 1
ATOM 1574 O O . LYS A 1 202 ? -19.492 9.635 -12.925 1.00 96.00 202 LYS A O 1
ATOM 1579 N N . PRO A 1 203 ? -18.901 7.951 -14.334 1.00 96.12 203 PRO A N 1
ATOM 1580 C CA . PRO A 1 203 ? -17.512 8.361 -14.505 1.00 96.12 203 PRO A CA 1
ATOM 1581 C C . PRO A 1 203 ? -17.371 9.845 -14.863 1.00 96.12 203 PRO A C 1
ATOM 1583 O O . PRO A 1 203 ? -18.143 10.384 -15.659 1.00 96.12 203 PRO A O 1
ATOM 1586 N N . ASN A 1 204 ? -16.381 10.506 -14.275 1.00 95.38 204 ASN A N 1
ATOM 1587 C CA . ASN A 1 204 ? -16.028 11.895 -14.517 1.00 95.38 204 ASN A CA 1
ATOM 1588 C C . ASN A 1 204 ? -14.503 12.044 -14.551 1.00 95.38 204 ASN A C 1
ATOM 1590 O O . ASN A 1 204 ? -13.854 12.275 -13.530 1.00 95.38 204 ASN A O 1
ATOM 1594 N N . ILE A 1 205 ? -13.940 11.939 -15.751 1.00 94.56 205 ILE A N 1
ATOM 1595 C CA . ILE A 1 205 ? -12.492 11.993 -15.939 1.00 94.56 205 ILE A CA 1
ATOM 1596 C C . ILE A 1 205 ? -11.921 13.376 -15.598 1.00 94.56 205 ILE A C 1
ATOM 1598 O O . ILE A 1 205 ? -10.865 13.454 -14.987 1.00 94.56 205 ILE A O 1
ATOM 1602 N N . ALA A 1 206 ? -12.645 14.471 -15.855 1.00 93.06 206 ALA A N 1
ATOM 1603 C CA . ALA A 1 206 ? -12.172 15.812 -15.499 1.00 93.06 206 ALA A CA 1
ATOM 1604 C C . ALA A 1 206 ? -11.925 15.965 -13.984 1.00 93.06 206 ALA A C 1
ATOM 1606 O O . ALA A 1 206 ? -10.908 16.519 -13.572 1.00 93.06 206 ALA A O 1
ATOM 1607 N N . LYS A 1 207 ? -12.820 15.426 -13.143 1.00 95.38 207 LYS A N 1
ATOM 1608 C CA . LYS A 1 207 ? -12.627 15.396 -11.682 1.00 95.38 207 LYS A CA 1
ATOM 1609 C C . LYS A 1 207 ? -11.545 14.409 -11.241 1.00 95.38 207 LYS A C 1
ATOM 1611 O O . LYS A 1 207 ? -10.901 14.646 -10.219 1.00 95.38 207 LYS A O 1
ATOM 1616 N N . CYS A 1 208 ? -11.357 13.318 -11.986 1.00 96.62 208 CYS A N 1
ATOM 1617 C CA . CYS A 1 208 ? -10.235 12.404 -11.788 1.00 96.62 208 CYS A CA 1
ATOM 1618 C C . CYS A 1 208 ? -8.907 13.146 -11.988 1.00 96.62 208 CYS A C 1
ATOM 1620 O O . CYS A 1 208 ? -8.119 13.209 -11.047 1.00 96.62 208 CYS A O 1
ATOM 1622 N N . CYS A 1 209 ? -8.720 13.799 -13.143 1.00 95.50 209 CYS A N 1
ATOM 1623 C CA . CYS A 1 209 ? -7.534 14.601 -13.444 1.00 95.50 209 CYS A CA 1
ATOM 1624 C C . CYS A 1 209 ? -7.288 15.673 -12.377 1.00 95.50 209 CYS A C 1
ATOM 1626 O O . CYS A 1 209 ? -6.203 15.719 -11.818 1.00 95.50 209 CYS A O 1
ATOM 1628 N N . ASP A 1 210 ? -8.298 16.486 -12.046 1.00 95.62 210 ASP A N 1
ATOM 1629 C CA . ASP A 1 210 ? -8.173 17.554 -11.041 1.00 95.62 210 ASP A CA 1
ATOM 1630 C C . ASP A 1 210 ? -7.745 17.015 -9.664 1.00 95.62 210 ASP A C 1
ATOM 1632 O O . ASP A 1 210 ? -6.916 17.612 -8.977 1.00 95.62 210 ASP A O 1
ATOM 1636 N N . SER A 1 211 ? -8.271 15.855 -9.260 1.00 98.00 211 SER A N 1
ATOM 1637 C CA . SER A 1 211 ? -7.896 15.232 -7.987 1.00 98.00 211 SER A CA 1
ATOM 1638 C C . SER A 1 211 ? -6.461 14.696 -8.015 1.00 98.00 211 SER A C 1
ATOM 1640 O O . SER A 1 211 ? -5.724 14.903 -7.050 1.00 98.00 211 SER A O 1
ATOM 1642 N N . LEU A 1 212 ? -6.040 14.061 -9.114 1.00 97.88 212 LEU A N 1
ATOM 1643 C CA . LEU A 1 212 ? -4.665 13.581 -9.264 1.00 97.88 212 LEU A CA 1
ATOM 1644 C C . LEU A 1 212 ? -3.660 14.731 -9.379 1.00 97.88 212 LEU A C 1
ATOM 1646 O O . LEU A 1 212 ? -2.614 14.670 -8.746 1.00 97.88 212 LEU A O 1
ATOM 1650 N N . GLU A 1 213 ? -3.972 15.802 -10.112 1.00 96.12 213 GLU A N 1
ATOM 1651 C CA . GLU A 1 213 ? -3.123 16.999 -10.205 1.00 96.12 213 GLU A CA 1
ATOM 1652 C C . GLU A 1 213 ? -2.891 17.607 -8.821 1.00 96.12 213 GLU A C 1
ATOM 1654 O O . GLU A 1 213 ? -1.755 17.896 -8.450 1.00 96.12 213 GLU A O 1
ATOM 1659 N N . LYS A 1 214 ? -3.945 17.721 -8.006 1.00 98.00 214 LYS A N 1
ATOM 1660 C CA . LYS A 1 214 ? -3.823 18.184 -6.616 1.00 98.00 214 LYS A CA 1
ATOM 1661 C C . LYS A 1 214 ? -2.964 17.249 -5.767 1.00 98.00 214 LYS A C 1
ATOM 1663 O O . LYS A 1 214 ? -2.120 17.731 -5.019 1.00 98.00 214 LYS A O 1
ATOM 1668 N N . ALA A 1 215 ? -3.146 15.934 -5.875 1.00 98.19 215 ALA A N 1
ATOM 1669 C CA . ALA A 1 215 ? -2.327 14.974 -5.134 1.00 98.19 215 ALA A CA 1
ATOM 1670 C C . ALA A 1 215 ? -0.850 15.012 -5.571 1.00 98.19 215 ALA A C 1
ATOM 1672 O O . ALA A 1 215 ? 0.043 14.977 -4.724 1.00 98.19 215 ALA A O 1
ATOM 1673 N N . ALA A 1 216 ? -0.588 15.148 -6.872 1.00 97.06 216 ALA A N 1
ATOM 1674 C CA . ALA A 1 216 ? 0.751 15.285 -7.433 1.00 97.06 216 ALA A CA 1
ATOM 1675 C C . ALA A 1 216 ? 1.432 16.588 -6.980 1.00 97.06 216 ALA A C 1
ATOM 1677 O O . ALA A 1 216 ? 2.603 16.563 -6.609 1.00 97.06 216 ALA A O 1
ATOM 1678 N N . LEU A 1 217 ? 0.695 17.707 -6.926 1.00 97.12 217 LEU A N 1
ATOM 1679 C CA . LEU A 1 217 ? 1.179 18.980 -6.370 1.00 97.12 217 LEU A CA 1
ATOM 1680 C C . LEU A 1 217 ? 1.548 18.875 -4.883 1.00 97.12 217 LEU A C 1
ATOM 1682 O O . LEU A 1 217 ? 2.431 19.591 -4.419 1.00 97.12 217 LEU A O 1
ATOM 1686 N N . LEU A 1 218 ? 0.902 17.970 -4.145 1.00 96.75 218 LEU A N 1
ATOM 1687 C CA . LEU A 1 218 ? 1.235 17.648 -2.754 1.00 96.75 218 LEU A CA 1
ATOM 1688 C C . LEU A 1 218 ? 2.367 16.612 -2.624 1.00 96.75 218 LEU A C 1
ATOM 1690 O O . LEU A 1 218 ? 2.672 16.176 -1.517 1.00 96.75 218 LEU A O 1
ATOM 1694 N N . GLY A 1 219 ? 3.003 16.230 -3.735 1.00 95.38 219 GLY A N 1
ATOM 1695 C CA . GLY A 1 219 ? 4.192 15.380 -3.765 1.00 95.38 219 GLY A CA 1
ATOM 1696 C C . GLY A 1 219 ? 3.935 13.894 -4.008 1.00 95.38 219 GLY A C 1
ATOM 1697 O O . GLY A 1 219 ? 4.908 13.148 -4.112 1.00 95.38 219 GLY A O 1
ATOM 1698 N N . SER A 1 220 ? 2.678 13.457 -4.152 1.00 97.62 220 SER A N 1
ATOM 1699 C CA . SER A 1 220 ? 2.370 12.038 -4.370 1.00 97.62 220 SER A CA 1
ATOM 1700 C C . SER A 1 220 ? 2.977 11.524 -5.676 1.00 97.62 220 SER A C 1
ATOM 1702 O O . SER A 1 220 ? 2.734 12.065 -6.761 1.00 97.62 220 SER A O 1
ATOM 1704 N N . VAL A 1 221 ? 3.776 10.464 -5.575 1.00 97.56 221 VAL A N 1
ATOM 1705 C CA . VAL A 1 221 ? 4.338 9.748 -6.729 1.00 97.56 221 VAL A CA 1
ATOM 1706 C C . VAL A 1 221 ? 3.246 8.920 -7.401 1.00 97.56 221 VAL A C 1
ATOM 1708 O O . VAL A 1 221 ? 3.147 8.914 -8.628 1.00 97.56 221 VAL A O 1
ATOM 1711 N N . LYS A 1 222 ? 2.349 8.329 -6.607 1.00 97.56 222 LYS A N 1
ATOM 1712 C CA . LYS A 1 222 ? 1.204 7.560 -7.093 1.00 97.56 222 LYS A CA 1
ATOM 1713 C C . LYS A 1 222 ? 0.289 8.373 -7.979 1.00 97.56 222 LYS A C 1
ATOM 1715 O O . LYS A 1 222 ? -0.065 7.948 -9.075 1.00 97.56 222 LYS A O 1
ATOM 1720 N N . ALA A 1 223 ? -0.028 9.589 -7.554 1.00 97.81 223 ALA A N 1
ATOM 1721 C CA . ALA A 1 223 ? -0.811 10.492 -8.376 1.00 97.81 223 ALA A CA 1
ATOM 1722 C C . ALA A 1 223 ? -0.115 10.835 -9.704 1.00 97.81 223 ALA A C 1
ATOM 1724 O O . ALA A 1 223 ? -0.787 10.936 -10.728 1.00 97.81 223 ALA A O 1
ATOM 1725 N N . ARG A 1 224 ? 1.218 10.980 -9.707 1.00 97.62 224 ARG A N 1
ATOM 1726 C CA . ARG A 1 224 ? 1.993 11.290 -10.917 1.00 97.62 224 ARG A CA 1
ATOM 1727 C C . ARG A 1 224 ? 1.999 10.146 -11.927 1.00 97.62 224 ARG A C 1
ATOM 1729 O O . ARG A 1 224 ? 1.706 10.408 -13.091 1.00 97.62 224 ARG A O 1
ATOM 1736 N N . TYR A 1 225 ? 2.248 8.898 -11.520 1.00 96.69 225 TYR A N 1
ATOM 1737 C CA . TYR A 1 225 ? 2.166 7.789 -12.481 1.00 96.69 225 TYR A CA 1
ATOM 1738 C C . TYR A 1 225 ? 0.717 7.533 -12.930 1.00 96.69 225 TYR A C 1
ATOM 1740 O O . TYR A 1 225 ? 0.487 7.229 -14.094 1.00 96.69 225 TYR A O 1
ATOM 1748 N N . MET A 1 226 ? -0.291 7.759 -12.079 1.00 96.50 226 MET A N 1
ATOM 1749 C CA . MET A 1 226 ? -1.695 7.676 -12.509 1.00 96.50 226 MET A CA 1
ATOM 1750 C C . MET A 1 226 ? -2.080 8.7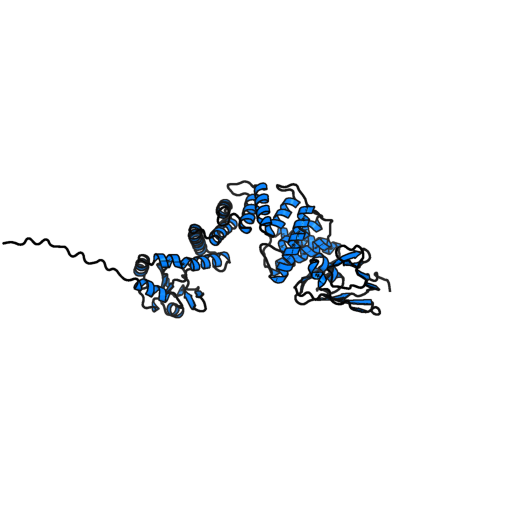87 -13.498 1.00 96.50 226 MET A C 1
ATOM 1752 O O . MET A 1 226 ? -2.940 8.575 -14.349 1.00 96.50 226 MET A O 1
ATOM 1756 N N . LEU A 1 227 ? -1.468 9.975 -13.400 1.00 96.06 227 LEU A N 1
ATOM 1757 C CA . LEU A 1 227 ? -1.616 11.024 -14.414 1.00 96.06 227 LEU A CA 1
ATOM 1758 C C . LEU A 1 227 ? -0.981 10.610 -15.737 1.00 96.06 227 LEU A C 1
ATOM 1760 O O . LEU A 1 227 ? -1.565 10.907 -16.777 1.00 96.06 227 LEU A O 1
ATOM 1764 N N . SER A 1 228 ? 0.166 9.921 -15.706 1.00 96.25 228 SER A N 1
ATOM 1765 C CA . SER A 1 228 ? 0.798 9.418 -16.930 1.00 96.25 228 SER A CA 1
ATOM 1766 C C . SER A 1 228 ? -0.160 8.523 -17.720 1.00 96.25 228 SER A C 1
ATOM 1768 O O . SER A 1 228 ? -0.360 8.780 -18.901 1.00 96.25 228 SER A O 1
ATOM 1770 N N . ASP A 1 229 ? -0.896 7.624 -17.052 1.00 95.00 229 ASP A N 1
ATOM 1771 C CA . ASP A 1 229 ? -1.911 6.772 -17.691 1.00 95.00 229 ASP A CA 1
ATOM 1772 C C . ASP A 1 229 ? -2.968 7.591 -18.453 1.00 95.00 229 ASP A C 1
ATOM 1774 O O . ASP A 1 229 ? -3.422 7.192 -19.523 1.00 95.00 229 ASP A O 1
ATOM 1778 N N . LEU A 1 230 ? -3.378 8.744 -17.908 1.00 93.75 230 LEU A N 1
ATOM 1779 C CA . LEU A 1 230 ? -4.374 9.615 -18.540 1.00 93.75 230 LEU A CA 1
ATOM 1780 C C . LEU A 1 230 ? -3.799 10.371 -19.743 1.00 93.75 230 LEU A C 1
ATOM 1782 O O . LEU A 1 230 ? -4.491 10.520 -20.751 1.00 93.75 230 LEU A O 1
ATOM 1786 N N . TYR A 1 231 ? -2.548 10.831 -19.657 1.00 94.50 231 TYR A N 1
ATOM 1787 C CA . TYR A 1 231 ? -1.859 11.482 -20.776 1.00 94.50 231 TYR A CA 1
ATOM 1788 C C . TYR A 1 231 ? -1.504 10.497 -21.897 1.00 94.50 231 TYR A C 1
ATOM 1790 O O . TYR A 1 231 ? -1.545 10.896 -23.059 1.00 94.50 231 TYR A O 1
ATOM 1798 N N . THR A 1 232 ? -1.249 9.226 -21.575 1.00 94.06 232 THR A N 1
ATOM 1799 C CA . THR A 1 232 ? -0.990 8.162 -22.556 1.00 94.06 232 THR A CA 1
ATOM 1800 C C . THR A 1 232 ? -2.178 7.928 -23.489 1.00 94.06 232 THR A C 1
ATOM 1802 O O . THR A 1 232 ? -1.975 7.737 -24.681 1.00 94.06 232 THR A O 1
ATOM 1805 N N . VAL A 1 233 ? -3.415 7.960 -22.977 1.00 90.44 233 VAL A N 1
ATOM 1806 C CA . VAL A 1 233 ? -4.624 7.660 -23.776 1.00 90.44 233 VAL A CA 1
ATOM 1807 C C . VAL A 1 233 ? -5.465 8.891 -24.139 1.00 90.44 233 VAL A C 1
ATOM 1809 O O . VAL A 1 233 ? -6.455 8.771 -24.855 1.00 90.44 233 VAL A O 1
ATOM 1812 N N . GLY A 1 234 ? -5.113 10.078 -23.633 1.00 87.06 234 GLY A N 1
ATOM 1813 C CA . GLY A 1 234 ? -5.890 11.306 -23.846 1.00 87.06 234 GLY A CA 1
ATOM 1814 C C . GLY A 1 234 ? -7.225 11.348 -23.088 1.00 87.06 234 GLY A C 1
ATOM 1815 O O . GLY A 1 234 ? -8.172 12.021 -23.504 1.00 87.06 234 GLY A O 1
ATOM 1816 N N . ASP A 1 235 ? -7.326 10.642 -21.962 1.00 81.44 235 ASP A N 1
ATOM 1817 C CA . ASP A 1 235 ? -8.545 10.595 -21.156 1.00 81.44 235 ASP A CA 1
ATOM 1818 C C . ASP A 1 235 ? -8.672 11.869 -20.304 1.00 81.44 235 ASP A C 1
ATOM 1820 O O . ASP A 1 235 ? -7.989 12.059 -19.299 1.00 81.44 235 ASP A O 1
ATOM 1824 N N . GLY A 1 236 ? -9.584 12.768 -20.694 1.00 74.81 236 GLY A N 1
ATOM 1825 C CA . GLY A 1 236 ? -9.886 14.016 -19.971 1.00 74.81 236 GLY A CA 1
ATOM 1826 C C . GLY A 1 236 ? -8.841 15.131 -20.113 1.00 74.81 236 GLY A C 1
ATOM 1827 O O . GLY A 1 236 ? -9.072 16.250 -19.645 1.00 74.81 236 GLY A O 1
ATOM 1828 N N . LYS A 1 237 ? -7.736 14.857 -20.805 1.00 77.56 237 LYS A N 1
ATOM 1829 C CA . LYS A 1 237 ? -6.707 15.808 -21.246 1.00 77.56 237 LYS A CA 1
ATOM 1830 C C . LYS A 1 237 ? -6.370 15.529 -22.709 1.00 77.56 237 LYS A C 1
ATOM 1832 O O . LYS A 1 237 ? -6.806 14.537 -23.275 1.00 77.56 237 LYS A O 1
ATOM 1837 N N . ARG A 1 238 ? -5.605 16.419 -23.343 1.00 87.00 238 ARG A N 1
ATOM 1838 C CA . ARG A 1 238 ? -5.029 16.110 -24.654 1.00 87.00 238 ARG A CA 1
ATOM 1839 C C . ARG A 1 238 ? -3.981 15.013 -24.465 1.00 87.00 238 ARG A C 1
ATOM 1841 O O . ARG A 1 238 ? -3.154 15.140 -23.568 1.00 87.00 238 ARG A O 1
ATOM 1848 N N . GLU A 1 239 ? -4.045 13.985 -25.303 1.00 93.75 239 GLU A N 1
ATOM 1849 C CA . GLU A 1 239 ? -3.030 12.935 -25.373 1.00 93.75 239 GLU A CA 1
ATOM 1850 C C . GLU A 1 239 ? -1.639 13.558 -25.546 1.00 93.75 239 GLU A C 1
ATOM 1852 O O . GLU A 1 239 ? -1.438 14.419 -26.412 1.00 93.75 239 GLU A O 1
ATOM 1857 N N . ASP A 1 240 ? -0.710 13.146 -24.690 1.00 95.69 240 ASP A N 1
ATOM 1858 C CA . ASP A 1 240 ? 0.690 13.557 -24.726 1.00 95.69 240 ASP A CA 1
ATOM 1859 C C . ASP A 1 240 ? 1.574 12.404 -24.220 1.00 95.69 240 ASP A C 1
ATOM 1861 O O . ASP A 1 240 ? 1.952 12.363 -23.043 1.00 95.69 240 ASP A O 1
ATOM 1865 N N . PRO A 1 241 ? 1.880 11.426 -25.093 1.00 95.06 241 PRO A N 1
ATOM 1866 C CA . PRO A 1 241 ? 2.636 10.239 -24.710 1.00 95.06 241 PRO A CA 1
ATOM 1867 C C . PRO A 1 241 ? 4.062 10.563 -24.249 1.00 95.06 241 PRO A C 1
ATOM 1869 O O . PRO A 1 241 ? 4.572 9.904 -23.348 1.00 95.06 241 PRO A O 1
ATOM 1872 N N . PHE A 1 242 ? 4.696 11.593 -24.824 1.00 95.19 242 PHE A N 1
ATOM 1873 C CA . PHE A 1 242 ? 6.034 12.040 -24.419 1.00 95.19 242 PHE A CA 1
ATOM 1874 C C . PHE A 1 242 ? 6.017 12.605 -22.999 1.00 95.19 242 PHE A C 1
ATOM 1876 O O . PHE A 1 242 ? 6.862 12.255 -22.174 1.00 95.19 242 PHE A O 1
ATOM 1883 N N . PHE A 1 243 ? 5.025 13.442 -22.681 1.00 95.31 243 PHE A N 1
ATOM 1884 C CA . PHE A 1 243 ? 4.863 13.936 -21.321 1.00 95.31 243 PHE A CA 1
ATOM 1885 C C . PHE A 1 243 ? 4.547 12.797 -20.341 1.00 95.31 243 PHE A C 1
ATOM 1887 O O . PHE A 1 243 ? 5.159 12.734 -19.273 1.00 95.31 243 PHE A O 1
ATOM 1894 N N . ALA A 1 244 ? 3.667 11.860 -20.713 1.00 96.44 244 ALA A N 1
ATOM 1895 C CA . ALA A 1 244 ? 3.370 10.677 -19.905 1.00 96.44 244 ALA A CA 1
ATOM 1896 C C . ALA A 1 244 ? 4.632 9.858 -19.589 1.00 96.44 244 ALA A C 1
ATOM 1898 O O . ALA A 1 244 ? 4.888 9.549 -18.425 1.00 96.44 244 ALA A O 1
ATOM 1899 N N . PHE A 1 245 ? 5.455 9.582 -20.602 1.00 96.38 245 PHE A N 1
ATOM 1900 C CA . PHE A 1 245 ? 6.718 8.870 -20.436 1.00 96.38 245 PHE A CA 1
ATOM 1901 C C . PHE A 1 245 ? 7.680 9.621 -19.501 1.00 96.38 245 PHE A C 1
ATOM 1903 O O . PHE A 1 245 ? 8.162 9.046 -18.527 1.00 96.38 245 PHE A O 1
ATOM 1910 N N . SER A 1 246 ? 7.856 10.933 -19.692 1.00 95.44 246 SER A N 1
ATOM 1911 C CA . SER A 1 246 ? 8.729 11.739 -18.822 1.00 95.44 246 SER A CA 1
ATOM 1912 C C . SER A 1 246 ? 8.281 11.753 -17.347 1.00 95.44 246 SER A C 1
ATOM 1914 O O . SER A 1 246 ? 9.108 11.779 -16.429 1.00 95.44 246 SER A O 1
ATOM 1916 N N . LEU A 1 247 ? 6.965 11.693 -17.083 1.00 96.06 247 LEU A N 1
ATOM 1917 C CA . LEU A 1 247 ? 6.434 11.539 -15.726 1.00 96.06 247 LEU A CA 1
ATOM 1918 C C . LEU A 1 247 ? 6.828 10.190 -15.119 1.00 96.06 247 LEU A C 1
ATOM 1920 O O . LEU A 1 247 ? 7.195 10.150 -13.942 1.00 96.06 247 LEU A O 1
ATOM 1924 N N . LEU A 1 248 ? 6.758 9.105 -15.895 1.00 96.94 248 LEU A N 1
ATOM 1925 C CA . LEU A 1 248 ? 7.142 7.767 -15.445 1.00 96.94 248 LEU A CA 1
ATOM 1926 C C . LEU A 1 248 ? 8.633 7.679 -15.124 1.00 96.94 248 LEU A C 1
ATOM 1928 O O . LEU A 1 248 ? 8.978 7.187 -14.051 1.00 96.94 248 LEU A O 1
ATOM 1932 N N . GLU A 1 249 ? 9.502 8.228 -15.973 1.00 93.56 249 GLU A N 1
ATOM 1933 C CA . GLU A 1 249 ? 10.947 8.289 -15.712 1.00 93.56 249 GLU A CA 1
ATOM 1934 C C . GLU A 1 249 ? 11.251 9.052 -14.416 1.00 93.56 249 GLU A C 1
ATOM 1936 O O . GLU A 1 249 ? 12.023 8.602 -13.566 1.00 93.56 249 GLU A O 1
ATOM 1941 N N . SER A 1 250 ? 10.587 10.194 -14.209 1.00 93.38 250 SER A N 1
ATOM 1942 C CA . SER A 1 250 ? 10.711 10.963 -12.968 1.00 93.38 250 SER A CA 1
ATOM 1943 C C . SER A 1 250 ? 10.233 10.170 -11.744 1.00 93.38 250 SER A C 1
ATOM 1945 O O . SER A 1 250 ? 10.881 10.199 -10.692 1.00 93.38 250 SER A O 1
ATOM 1947 N N . CYS A 1 251 ? 9.118 9.442 -11.864 1.00 95.81 251 CYS A N 1
ATOM 1948 C CA . CYS A 1 251 ? 8.604 8.589 -10.793 1.00 95.81 251 CYS A CA 1
ATOM 1949 C C . CYS A 1 251 ? 9.573 7.448 -10.475 1.00 95.81 251 CYS A C 1
ATOM 1951 O O . CYS A 1 251 ? 9.843 7.203 -9.301 1.00 95.81 251 CYS A O 1
ATOM 1953 N N . TYR A 1 252 ? 10.132 6.795 -11.493 1.00 93.81 252 TYR A N 1
ATOM 1954 C CA . TYR A 1 252 ? 11.079 5.696 -11.330 1.00 93.81 252 TYR A CA 1
ATOM 1955 C C . TYR A 1 252 ? 12.365 6.153 -10.643 1.00 93.81 252 TYR A C 1
ATOM 1957 O O . TYR A 1 252 ? 12.770 5.563 -9.643 1.00 93.81 252 TYR A O 1
ATOM 1965 N N . ASN A 1 253 ? 12.941 7.271 -11.090 1.00 89.25 253 ASN A N 1
ATOM 1966 C CA . ASN A 1 253 ? 14.133 7.861 -10.478 1.00 89.25 253 ASN A CA 1
ATOM 1967 C C . ASN A 1 253 ? 13.940 8.198 -8.990 1.00 89.25 253 ASN A C 1
ATOM 1969 O O . ASN A 1 253 ? 14.891 8.133 -8.208 1.00 89.25 253 ASN A O 1
ATOM 1973 N N . PHE A 1 254 ? 12.714 8.529 -8.576 1.00 90.88 254 PHE A N 1
ATOM 1974 C CA . PHE A 1 254 ? 12.374 8.712 -7.166 1.00 90.88 254 PHE A CA 1
ATOM 1975 C C . PHE A 1 254 ? 12.136 7.379 -6.436 1.00 90.88 254 PHE A C 1
ATOM 1977 O O . PHE A 1 254 ? 12.670 7.168 -5.347 1.00 90.88 254 PHE A O 1
ATOM 1984 N N . ALA A 1 255 ? 11.337 6.480 -7.014 1.00 92.44 255 ALA A N 1
ATOM 1985 C CA . ALA A 1 255 ? 10.901 5.237 -6.379 1.00 92.44 255 ALA A CA 1
ATOM 1986 C C . ALA A 1 255 ? 12.038 4.221 -6.218 1.00 92.44 255 ALA A C 1
ATOM 1988 O O . ALA A 1 255 ? 12.126 3.555 -5.189 1.00 92.44 255 ALA A O 1
ATOM 1989 N N . TYR A 1 256 ? 12.946 4.137 -7.190 1.00 90.31 256 TYR A N 1
ATOM 1990 C CA . TYR A 1 256 ? 14.047 3.177 -7.210 1.00 90.31 256 TYR A CA 1
ATOM 1991 C C . TYR A 1 256 ? 14.940 3.242 -5.951 1.00 90.31 256 TYR A C 1
ATOM 1993 O O . TYR A 1 256 ? 15.029 2.243 -5.226 1.00 90.31 256 TYR A O 1
ATOM 2001 N N . PRO A 1 257 ? 15.553 4.391 -5.588 1.00 86.50 257 PRO A N 1
ATOM 2002 C CA . PRO A 1 257 ? 16.369 4.475 -4.374 1.00 86.50 257 PRO A CA 1
ATOM 2003 C C . PRO A 1 257 ? 15.546 4.320 -3.086 1.00 86.50 257 PRO A C 1
ATOM 2005 O O . PRO A 1 257 ? 16.062 3.824 -2.080 1.00 86.50 257 PRO A O 1
ATOM 2008 N N . VAL A 1 258 ? 14.269 4.723 -3.094 1.00 89.25 258 VAL A N 1
ATOM 2009 C CA . VAL A 1 258 ? 13.360 4.538 -1.954 1.00 89.25 258 VAL A CA 1
ATOM 2010 C C . VAL A 1 258 ? 13.139 3.048 -1.703 1.00 89.25 258 VAL A C 1
ATOM 2012 O O . VAL A 1 258 ? 13.386 2.576 -0.589 1.00 89.25 258 VAL A O 1
ATOM 2015 N N . TYR A 1 259 ? 12.775 2.302 -2.746 1.00 89.56 259 TYR A N 1
ATOM 2016 C CA . TYR A 1 259 ? 12.531 0.866 -2.688 1.00 89.56 259 TYR A CA 1
ATOM 2017 C C . TYR A 1 259 ? 13.758 0.098 -2.195 1.00 89.56 259 TYR A C 1
ATOM 2019 O O . TYR A 1 259 ? 13.689 -0.726 -1.283 1.00 89.56 259 TYR A O 1
ATOM 2027 N N . LEU A 1 260 ? 14.930 0.430 -2.727 1.00 86.56 260 LEU A N 1
ATOM 2028 C CA . LEU A 1 260 ? 16.179 -0.214 -2.336 1.00 86.56 260 LEU A CA 1
ATOM 2029 C C . LEU A 1 260 ? 16.566 0.061 -0.882 1.00 86.56 260 LEU A C 1
ATOM 2031 O O . LEU A 1 260 ? 17.189 -0.785 -0.240 1.00 86.56 260 LEU A O 1
ATOM 2035 N N . LYS A 1 261 ? 16.171 1.203 -0.317 1.00 86.00 261 LYS A N 1
ATOM 2036 C CA . LYS A 1 261 ? 16.457 1.530 1.081 1.00 86.00 261 LYS A CA 1
ATOM 2037 C C . LYS A 1 261 ? 15.481 0.874 2.058 1.00 86.00 261 LYS A C 1
ATOM 2039 O O . LYS A 1 261 ? 15.933 0.360 3.080 1.00 86.00 261 LYS A O 1
ATOM 2044 N N . LYS A 1 262 ? 14.174 0.919 1.781 1.00 87.44 262 LYS A N 1
ATOM 2045 C CA . LYS A 1 262 ? 13.131 0.556 2.763 1.00 87.44 262 LYS A CA 1
ATOM 2046 C C . LYS A 1 262 ? 12.138 -0.521 2.306 1.00 87.44 262 LYS A C 1
ATOM 2048 O O . LYS A 1 262 ? 11.310 -0.930 3.110 1.00 87.44 262 LYS A O 1
ATOM 2053 N N . GLY A 1 263 ? 12.248 -1.012 1.075 1.00 87.69 263 GLY A N 1
ATOM 2054 C CA . GLY A 1 263 ? 11.297 -1.948 0.474 1.00 87.69 263 GLY A CA 1
ATOM 2055 C C . GLY A 1 263 ? 10.068 -1.240 -0.095 1.00 87.69 263 GLY A C 1
ATOM 2056 O O . GLY A 1 263 ? 10.146 -0.079 -0.492 1.00 87.69 263 GLY A O 1
ATOM 2057 N N . PHE A 1 264 ? 8.944 -1.953 -0.140 1.00 88.88 264 PHE A N 1
ATOM 2058 C CA . PHE A 1 264 ? 7.674 -1.460 -0.672 1.00 88.88 264 PHE A CA 1
ATOM 2059 C C . PHE A 1 264 ? 7.261 -0.100 -0.085 1.00 88.88 264 PHE A C 1
ATOM 2061 O O . PHE A 1 264 ? 7.304 0.115 1.128 1.00 88.88 264 PHE A O 1
ATOM 2068 N N . ASP A 1 265 ? 6.828 0.801 -0.965 1.00 90.12 265 ASP A N 1
ATOM 2069 C CA . ASP A 1 265 ? 6.224 2.081 -0.618 1.00 90.12 265 ASP A CA 1
ATOM 2070 C C . ASP A 1 265 ? 4.895 2.209 -1.381 1.00 90.12 265 ASP A C 1
ATOM 2072 O O . ASP A 1 265 ? 4.909 2.162 -2.610 1.00 90.12 265 ASP A O 1
ATOM 2076 N N . PRO A 1 266 ? 3.751 2.368 -0.695 1.00 88.62 266 PRO A N 1
ATOM 2077 C CA . PRO A 1 266 ? 2.446 2.421 -1.351 1.00 88.62 266 PRO A CA 1
ATOM 2078 C C . PRO A 1 266 ? 2.200 3.702 -2.170 1.00 88.62 266 PRO A C 1
ATOM 2080 O O . PRO A 1 266 ? 1.308 3.703 -3.023 1.00 88.62 266 PRO A O 1
ATOM 2083 N N . ASP A 1 267 ? 2.938 4.790 -1.919 1.00 93.06 267 ASP A N 1
ATOM 2084 C CA . ASP A 1 267 ? 2.895 6.003 -2.747 1.00 93.06 267 ASP A CA 1
ATOM 2085 C C . ASP A 1 267 ? 3.902 5.927 -3.903 1.00 93.06 267 ASP A C 1
ATOM 2087 O O . ASP A 1 267 ? 3.614 6.404 -4.994 1.00 93.06 267 ASP A O 1
ATOM 2091 N N . ALA A 1 268 ? 5.053 5.286 -3.700 1.00 92.75 268 ALA A N 1
ATOM 2092 C CA . ALA A 1 268 ? 6.115 5.148 -4.697 1.00 92.75 268 ALA A CA 1
ATOM 2093 C C . ALA A 1 268 ? 6.355 3.679 -5.085 1.00 92.75 268 ALA A C 1
ATOM 2095 O O . ALA A 1 268 ? 7.473 3.170 -4.974 1.00 92.75 268 ALA A O 1
ATOM 2096 N N . ASP A 1 269 ? 5.295 2.996 -5.520 1.00 92.94 269 ASP A N 1
ATOM 2097 C CA . ASP A 1 269 ? 5.354 1.580 -5.880 1.00 92.94 269 ASP A CA 1
ATOM 2098 C C . ASP A 1 269 ? 6.211 1.367 -7.137 1.00 92.94 269 ASP A C 1
ATOM 2100 O O . ASP A 1 269 ? 5.802 1.668 -8.261 1.00 92.94 269 ASP A O 1
ATOM 2104 N N . LEU A 1 270 ? 7.423 0.844 -6.927 1.00 93.25 270 LEU A N 1
ATOM 2105 C CA . LEU A 1 270 ? 8.387 0.588 -7.992 1.00 93.25 270 LEU A CA 1
ATOM 2106 C C . LEU A 1 270 ? 7.856 -0.414 -9.026 1.00 93.25 270 LEU A C 1
ATOM 2108 O O . LEU A 1 270 ? 8.163 -0.258 -10.203 1.00 93.25 270 LEU A O 1
ATOM 2112 N N . GLY A 1 271 ? 7.052 -1.401 -8.614 1.00 92.75 271 GLY A N 1
ATOM 2113 C CA . GLY A 1 271 ? 6.482 -2.397 -9.522 1.00 92.75 271 GLY A CA 1
ATOM 2114 C C . GLY A 1 271 ? 5.457 -1.774 -10.470 1.00 92.75 271 GLY A C 1
ATOM 2115 O O . GLY A 1 271 ? 5.548 -1.949 -11.682 1.00 92.75 271 GLY A O 1
ATOM 2116 N N . GLU A 1 272 ? 4.537 -0.968 -9.936 1.00 93.25 272 GLU A N 1
ATOM 2117 C CA . GLU A 1 272 ? 3.537 -0.232 -10.731 1.00 93.25 272 GLU A CA 1
ATOM 2118 C C . GLU A 1 272 ? 4.175 0.751 -11.723 1.00 93.25 272 GLU A C 1
ATOM 2120 O O . GLU A 1 272 ? 3.663 0.960 -12.825 1.00 93.25 272 GLU A O 1
ATOM 2125 N N . ILE A 1 273 ? 5.297 1.365 -11.352 1.00 96.00 273 ILE A N 1
ATOM 2126 C CA . ILE A 1 273 ? 6.035 2.249 -12.256 1.00 96.00 273 ILE A CA 1
ATOM 2127 C C . ILE A 1 273 ? 6.781 1.427 -13.317 1.00 96.00 273 ILE A C 1
ATOM 2129 O O . ILE A 1 273 ? 6.733 1.772 -14.498 1.00 96.00 273 ILE A O 1
ATOM 2133 N N . ALA A 1 274 ? 7.430 0.327 -12.919 1.00 95.50 274 ALA A N 1
ATOM 2134 C CA . ALA A 1 274 ? 8.190 -0.535 -13.819 1.00 95.50 274 ALA A CA 1
ATOM 2135 C C . ALA A 1 274 ? 7.307 -1.150 -14.909 1.00 95.50 274 ALA A C 1
ATOM 2137 O O . ALA A 1 274 ? 7.677 -1.107 -16.077 1.00 95.50 274 ALA A O 1
ATOM 2138 N N . ILE A 1 275 ? 6.111 -1.645 -14.573 1.00 95.19 275 ILE A N 1
ATOM 2139 C CA . ILE A 1 275 ? 5.225 -2.234 -15.584 1.00 95.19 275 ILE A CA 1
ATOM 2140 C C . ILE A 1 275 ? 4.750 -1.208 -16.627 1.00 95.19 275 ILE A C 1
ATOM 2142 O O . ILE A 1 275 ? 4.641 -1.525 -17.809 1.00 95.19 275 ILE A O 1
ATOM 2146 N N . ARG A 1 276 ? 4.544 0.051 -16.225 1.00 96.62 276 ARG A N 1
ATOM 2147 C CA . ARG A 1 276 ? 4.199 1.131 -17.161 1.00 96.62 276 ARG A CA 1
ATOM 2148 C C . ARG A 1 276 ? 5.376 1.496 -18.057 1.00 96.62 276 ARG A C 1
ATOM 2150 O O . ARG A 1 276 ? 5.196 1.644 -19.260 1.00 96.62 276 ARG A O 1
ATOM 2157 N N . LEU A 1 277 ? 6.585 1.597 -17.499 1.00 96.94 277 LEU A N 1
ATOM 2158 C CA . LEU A 1 277 ? 7.795 1.824 -18.296 1.00 96.94 277 LEU A CA 1
ATOM 2159 C C . LEU A 1 277 ? 8.037 0.680 -19.285 1.00 96.94 277 LEU A C 1
ATOM 2161 O O . LEU A 1 277 ? 8.285 0.947 -20.457 1.00 96.94 277 LEU A O 1
ATOM 2165 N N . MET A 1 278 ? 7.862 -0.573 -18.855 1.00 96.38 278 MET A N 1
ATOM 2166 C CA . MET A 1 278 ? 7.897 -1.749 -19.728 1.00 96.38 278 MET A CA 1
ATOM 2167 C C . MET A 1 278 ? 6.945 -1.582 -20.919 1.00 96.38 278 MET A C 1
ATOM 2169 O O . MET A 1 278 ? 7.378 -1.709 -22.061 1.00 96.38 278 MET A O 1
ATOM 2173 N N . GLN A 1 279 ? 5.669 -1.262 -20.674 1.00 96.06 279 GLN A N 1
ATOM 2174 C CA . GLN A 1 279 ? 4.681 -1.053 -21.740 1.00 96.06 279 GLN A CA 1
ATOM 2175 C C . GLN A 1 279 ? 5.086 0.095 -22.675 1.00 96.06 279 GLN A C 1
ATOM 2177 O O . GLN A 1 279 ? 4.998 -0.041 -23.896 1.00 96.06 279 GLN A O 1
ATOM 2182 N N . HIS A 1 280 ? 5.561 1.215 -22.126 1.00 96.81 280 HIS A N 1
ATOM 2183 C CA . HIS A 1 280 ? 5.977 2.360 -22.929 1.00 96.81 280 HIS A CA 1
ATOM 2184 C C . HIS A 1 280 ? 7.156 2.030 -23.852 1.00 96.81 280 HIS A C 1
ATOM 2186 O O . HIS A 1 280 ? 7.095 2.364 -25.035 1.00 96.81 280 HIS A O 1
ATOM 2192 N N . TYR A 1 281 ? 8.181 1.332 -23.360 1.00 96.25 281 TYR A N 1
ATOM 2193 C CA . TYR A 1 281 ? 9.313 0.900 -24.182 1.00 96.25 281 TYR A CA 1
ATOM 2194 C C . TYR A 1 281 ? 8.940 -0.191 -25.190 1.00 96.25 281 TYR A C 1
ATOM 2196 O O . TYR A 1 281 ? 9.389 -0.143 -26.334 1.00 96.25 281 TYR A O 1
ATOM 2204 N N . TYR A 1 282 ? 8.087 -1.145 -24.806 1.00 95.94 282 TYR A N 1
ATOM 2205 C CA . TYR A 1 282 ? 7.684 -2.245 -25.683 1.00 95.94 282 TYR A CA 1
ATOM 2206 C C . TYR A 1 282 ? 6.826 -1.758 -26.861 1.00 95.94 282 TYR A C 1
ATOM 2208 O O . TYR A 1 282 ? 7.048 -2.150 -28.007 1.00 95.94 282 TYR A O 1
ATOM 2216 N N . TYR A 1 283 ? 5.860 -0.872 -26.596 1.00 95.75 283 TYR A N 1
ATOM 2217 C CA . TYR A 1 283 ? 4.939 -0.352 -27.613 1.00 95.75 283 TYR A CA 1
ATOM 2218 C C . TYR A 1 283 ? 5.399 0.971 -28.254 1.00 95.75 283 TYR A C 1
ATOM 2220 O O . TYR A 1 283 ? 4.771 1.428 -29.209 1.00 95.75 283 TYR A O 1
ATOM 2228 N N . GLY A 1 284 ? 6.474 1.592 -27.760 1.00 95.75 284 GLY A N 1
ATOM 2229 C CA . GLY A 1 284 ? 6.977 2.876 -28.260 1.00 95.75 284 GLY A CA 1
ATOM 2230 C C . GLY A 1 284 ? 6.071 4.068 -27.920 1.00 95.75 284 GLY A C 1
ATOM 2231 O O . GLY A 1 284 ? 5.833 4.947 -28.751 1.00 95.75 284 GLY A O 1
ATOM 2232 N N . ILE A 1 285 ? 5.506 4.092 -26.710 1.00 96.19 285 ILE A N 1
ATOM 2233 C CA . ILE A 1 285 ? 4.573 5.134 -26.257 1.00 96.19 285 ILE A CA 1
ATOM 2234 C C . ILE A 1 285 ? 5.375 6.302 -25.677 1.00 96.19 285 ILE A C 1
ATOM 2236 O O . ILE A 1 285 ? 5.858 6.247 -24.548 1.00 96.19 285 ILE A O 1
ATOM 2240 N N . GLY A 1 286 ? 5.523 7.380 -26.450 1.00 93.69 286 GLY A N 1
ATOM 2241 C CA . GLY A 1 286 ? 6.285 8.560 -26.013 1.00 93.69 286 GLY A CA 1
ATOM 2242 C C . GLY A 1 286 ? 7.799 8.350 -25.942 1.00 93.69 286 GLY A C 1
ATOM 2243 O O . GLY A 1 286 ? 8.510 9.212 -25.437 1.00 93.69 286 GLY A O 1
ATOM 2244 N N . THR A 1 287 ? 8.284 7.223 -26.457 1.00 93.88 287 THR A N 1
ATOM 2245 C CA . THR A 1 287 ? 9.693 6.826 -26.528 1.00 93.88 287 THR A CA 1
ATOM 2246 C C . THR A 1 287 ? 9.887 5.926 -27.758 1.00 93.88 287 THR A C 1
ATOM 2248 O O . THR A 1 287 ? 8.913 5.312 -28.205 1.00 93.88 287 THR A O 1
ATOM 2251 N N . PRO A 1 288 ? 11.082 5.844 -28.371 1.00 94.00 288 PRO A N 1
ATOM 2252 C CA . PRO A 1 288 ? 11.376 4.796 -29.344 1.00 94.00 288 PRO A CA 1
ATOM 2253 C C . PRO A 1 288 ? 11.161 3.397 -28.751 1.00 94.00 288 PRO A C 1
ATOM 2255 O O . PRO A 1 288 ? 11.304 3.191 -27.548 1.00 94.00 288 PRO A O 1
ATOM 2258 N N . VAL A 1 289 ? 10.843 2.425 -29.608 1.00 94.06 289 VAL A N 1
ATOM 2259 C CA . VAL A 1 289 ? 10.759 1.023 -29.178 1.00 94.06 289 VAL A CA 1
ATOM 2260 C C . VAL A 1 289 ? 12.135 0.556 -28.711 1.00 94.06 289 VAL A C 1
ATOM 2262 O O . VAL A 1 289 ? 13.093 0.605 -29.485 1.00 94.06 289 VAL A O 1
ATOM 2265 N N . ASP A 1 290 ? 12.202 0.058 -27.480 1.00 91.31 290 ASP A N 1
ATOM 2266 C CA . ASP A 1 290 ? 13.401 -0.532 -26.884 1.00 91.31 290 ASP A CA 1
ATOM 2267 C C . ASP A 1 290 ? 13.023 -1.835 -26.169 1.00 91.31 290 ASP A C 1
ATOM 2269 O O . ASP A 1 290 ? 12.449 -1.851 -25.079 1.00 91.31 290 ASP A O 1
ATOM 2273 N N . MET A 1 291 ? 13.313 -2.956 -26.826 1.00 91.44 291 MET A N 1
ATOM 2274 C CA . MET A 1 291 ? 12.931 -4.279 -26.333 1.00 91.44 291 MET A CA 1
ATOM 2275 C C . MET A 1 291 ? 13.762 -4.704 -25.119 1.00 91.44 291 MET A C 1
ATOM 2277 O O . MET A 1 291 ? 13.260 -5.452 -24.283 1.00 91.44 291 MET A O 1
ATOM 2281 N N . ASP A 1 292 ? 15.006 -4.232 -25.012 1.00 89.06 292 ASP A N 1
ATOM 2282 C CA . ASP A 1 292 ? 15.910 -4.617 -23.929 1.00 89.06 292 ASP A CA 1
ATOM 2283 C C . ASP A 1 292 ? 15.559 -3.833 -22.659 1.00 89.06 292 ASP A C 1
ATOM 2285 O O . ASP A 1 292 ? 15.415 -4.431 -21.592 1.00 89.06 292 ASP A O 1
ATOM 2289 N N . ALA A 1 293 ? 15.260 -2.534 -22.789 1.00 91.00 293 ALA A N 1
ATOM 2290 C CA . ALA A 1 293 ? 14.687 -1.749 -21.698 1.00 91.00 293 ALA A CA 1
ATOM 2291 C C . ALA A 1 293 ? 13.333 -2.322 -21.244 1.00 91.00 293 ALA A C 1
ATOM 2293 O O . ALA A 1 293 ? 13.106 -2.504 -20.046 1.00 91.00 293 ALA A O 1
ATOM 2294 N N . ALA A 1 294 ? 12.442 -2.674 -22.181 1.00 93.88 294 ALA A N 1
ATOM 2295 C CA . ALA A 1 294 ? 11.170 -3.309 -21.838 1.00 93.88 294 ALA A CA 1
ATOM 2296 C C . ALA A 1 294 ? 11.373 -4.601 -21.028 1.00 93.88 294 ALA A C 1
ATOM 2298 O O . ALA A 1 294 ? 10.739 -4.783 -19.987 1.00 93.88 294 ALA A O 1
ATOM 2299 N N . LEU A 1 295 ? 12.294 -5.469 -21.459 1.00 94.00 295 LEU A N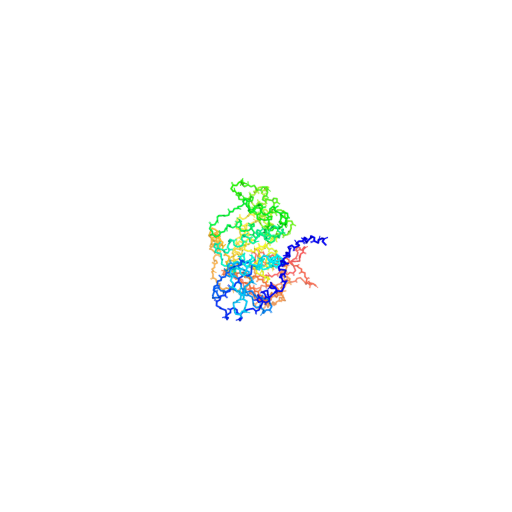 1
ATOM 2300 C CA . LEU A 1 295 ? 12.629 -6.701 -20.747 1.00 94.00 295 LEU A CA 1
ATOM 2301 C C . LEU A 1 295 ? 13.206 -6.422 -19.351 1.00 94.00 295 LEU A C 1
ATOM 2303 O O . LEU A 1 295 ? 12.771 -7.039 -18.379 1.00 94.00 295 LEU A O 1
ATOM 2307 N N . ALA A 1 296 ? 14.117 -5.456 -19.229 1.00 92.88 296 ALA A N 1
ATOM 2308 C CA . ALA A 1 296 ? 14.686 -5.037 -17.951 1.00 92.88 296 ALA A CA 1
ATOM 2309 C C . ALA A 1 296 ? 13.593 -4.604 -16.955 1.00 92.88 296 ALA A C 1
ATOM 2311 O O . ALA A 1 296 ? 13.566 -5.067 -15.812 1.00 92.88 296 ALA A O 1
ATOM 2312 N N . PHE A 1 297 ? 12.641 -3.770 -17.386 1.00 95.00 297 PHE A N 1
ATOM 2313 C CA . PHE A 1 297 ? 11.533 -3.331 -16.533 1.00 95.00 297 PHE A CA 1
ATOM 2314 C C . PHE A 1 297 ? 10.537 -4.455 -16.205 1.00 95.00 297 PHE A C 1
ATOM 2316 O O . PHE A 1 297 ? 10.049 -4.508 -15.072 1.00 95.00 297 PHE A O 1
ATOM 2323 N N . ALA A 1 298 ? 10.288 -5.391 -17.128 1.00 95.12 298 ALA A N 1
ATOM 2324 C CA . ALA A 1 298 ? 9.515 -6.603 -16.842 1.00 95.12 298 ALA A CA 1
ATOM 2325 C C . ALA A 1 298 ? 10.170 -7.427 -15.720 1.00 95.12 298 ALA A C 1
ATOM 2327 O O . ALA A 1 298 ? 9.505 -7.875 -14.785 1.00 95.12 298 ALA A O 1
ATOM 2328 N N . MET A 1 299 ? 11.496 -7.569 -15.765 1.00 93.62 299 MET A N 1
ATOM 2329 C CA . MET A 1 299 ? 12.261 -8.288 -14.750 1.00 93.62 299 MET A CA 1
ATOM 2330 C C . MET A 1 299 ? 12.302 -7.553 -13.396 1.00 93.62 299 MET A C 1
ATOM 2332 O O . MET A 1 299 ? 12.274 -8.186 -12.339 1.00 93.62 299 MET A O 1
ATOM 2336 N N . VAL A 1 300 ? 12.311 -6.215 -13.386 1.00 92.62 300 VAL A N 1
ATOM 2337 C CA . VAL A 1 300 ? 12.152 -5.431 -12.145 1.00 92.62 300 VAL A CA 1
ATOM 2338 C C . VAL A 1 300 ? 10.764 -5.633 -11.542 1.00 92.62 300 VAL A C 1
ATOM 2340 O O . VAL A 1 300 ? 10.649 -5.817 -10.329 1.00 92.62 300 VAL A O 1
ATOM 2343 N N . PHE A 1 301 ? 9.713 -5.641 -12.364 1.00 93.56 301 PHE A N 1
ATOM 2344 C CA . PHE A 1 301 ? 8.354 -5.903 -11.897 1.00 93.56 301 PHE A CA 1
ATOM 2345 C C . PHE A 1 301 ? 8.239 -7.287 -11.241 1.00 93.56 301 PHE A C 1
ATOM 2347 O O . PHE A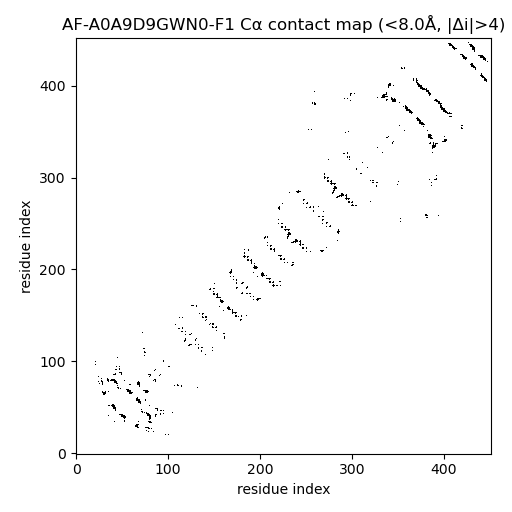 1 301 ? 7.769 -7.385 -10.105 1.00 93.56 301 PHE A O 1
ATOM 2354 N N . THR A 1 302 ? 8.732 -8.345 -11.896 1.00 91.00 302 THR A N 1
ATOM 2355 C CA . THR A 1 302 ? 8.701 -9.707 -11.332 1.00 91.00 302 THR A CA 1
ATOM 2356 C C . THR A 1 302 ? 9.526 -9.819 -10.049 1.00 91.00 302 THR A C 1
ATOM 2358 O O . THR A 1 302 ? 9.098 -10.466 -9.089 1.00 91.00 302 THR A O 1
ATOM 2361 N N . PHE A 1 303 ? 10.666 -9.126 -9.976 1.00 90.44 303 PHE A N 1
ATOM 2362 C CA . PHE A 1 303 ? 11.464 -9.026 -8.756 1.00 90.44 303 PHE A CA 1
ATOM 2363 C C . PHE A 1 303 ? 10.687 -8.366 -7.603 1.00 90.44 303 PHE A C 1
ATOM 2365 O O . PHE A 1 303 ? 10.659 -8.892 -6.486 1.00 90.44 303 PHE A O 1
ATOM 2372 N N . CYS A 1 304 ? 10.020 -7.236 -7.860 1.00 89.44 304 CYS A N 1
ATOM 2373 C CA . CYS A 1 304 ? 9.196 -6.549 -6.865 1.00 89.44 304 CYS A CA 1
ATOM 2374 C C . CYS A 1 304 ? 8.012 -7.409 -6.402 1.00 89.44 304 CYS A C 1
ATOM 2376 O O . CYS A 1 304 ? 7.740 -7.478 -5.199 1.00 89.44 304 CYS A O 1
ATOM 2378 N N . LEU A 1 305 ? 7.348 -8.098 -7.333 1.00 87.19 305 LEU A N 1
ATOM 2379 C CA . LEU A 1 305 ? 6.235 -9.005 -7.061 1.00 87.19 305 LEU A CA 1
ATOM 2380 C C . LEU A 1 305 ? 6.635 -10.124 -6.090 1.00 87.19 305 LEU A C 1
ATOM 2382 O O . LEU A 1 305 ? 5.973 -10.334 -5.069 1.00 87.19 305 LEU A O 1
ATOM 2386 N N . ALA A 1 306 ? 7.757 -10.793 -6.370 1.00 84.94 306 ALA A N 1
ATOM 2387 C CA . ALA A 1 306 ? 8.259 -11.899 -5.559 1.00 84.94 306 ALA A CA 1
ATOM 2388 C C . ALA A 1 306 ? 8.570 -11.482 -4.110 1.00 84.94 306 ALA A C 1
ATOM 2390 O O . ALA A 1 306 ? 8.354 -12.258 -3.176 1.00 84.94 306 ALA A O 1
ATOM 2391 N N . LEU A 1 307 ? 9.060 -10.255 -3.904 1.00 79.50 307 LEU A N 1
ATOM 2392 C CA . LEU A 1 307 ? 9.412 -9.745 -2.577 1.00 79.50 307 LEU A CA 1
ATOM 2393 C C . LEU A 1 307 ? 8.210 -9.238 -1.780 1.00 79.50 307 LEU A C 1
ATOM 2395 O O . LEU A 1 307 ? 8.169 -9.414 -0.561 1.00 79.50 307 LEU A O 1
ATOM 2399 N N . ASN A 1 308 ? 7.244 -8.609 -2.448 1.00 73.50 308 ASN A N 1
ATOM 2400 C CA . ASN A 1 308 ? 6.137 -7.940 -1.770 1.00 73.50 308 ASN A CA 1
ATOM 2401 C C . ASN A 1 308 ? 4.961 -8.879 -1.461 1.00 73.50 308 ASN A C 1
ATOM 2403 O O . ASN A 1 308 ? 4.039 -8.456 -0.769 1.00 73.50 308 ASN A O 1
ATOM 2407 N N . LYS A 1 309 ? 4.973 -10.131 -1.958 1.00 61.91 309 LYS A N 1
ATOM 2408 C CA . LYS A 1 309 ? 3.823 -11.063 -1.909 1.00 61.91 309 LYS A CA 1
ATOM 2409 C C . LYS A 1 309 ? 2.511 -10.396 -2.358 1.00 61.91 309 LYS A C 1
ATOM 2411 O O . LYS A 1 309 ? 1.444 -10.713 -1.838 1.00 61.91 309 LYS A O 1
ATOM 2416 N N . GLY A 1 310 ? 2.614 -9.421 -3.261 1.00 59.34 310 GLY A N 1
ATOM 2417 C CA . GLY A 1 310 ? 1.465 -8.690 -3.775 1.00 59.34 310 GLY A CA 1
ATOM 2418 C C . GLY A 1 310 ? 0.652 -9.574 -4.712 1.00 59.34 310 GLY A C 1
ATOM 2419 O O . GLY A 1 310 ? 1.211 -10.423 -5.402 1.00 59.34 310 GLY A O 1
ATOM 2420 N N . GLU A 1 311 ? -0.658 -9.367 -4.743 1.00 62.88 311 GLU A N 1
ATOM 2421 C CA . GLU A 1 311 ? -1.535 -9.984 -5.736 1.00 62.88 311 GLU A CA 1
ATOM 2422 C C . GLU A 1 311 ? -1.792 -8.971 -6.857 1.00 62.88 311 GLU A C 1
ATOM 2424 O O . GLU A 1 311 ? -2.264 -7.861 -6.606 1.00 62.88 311 GLU A O 1
ATOM 2429 N N . TYR A 1 312 ? -1.467 -9.353 -8.091 1.00 76.88 312 TYR A N 1
ATOM 2430 C CA . TYR A 1 312 ? -1.832 -8.624 -9.307 1.00 76.88 312 TYR A CA 1
ATOM 2431 C C . TYR A 1 312 ? -2.886 -9.429 -10.062 1.00 76.88 312 TYR A C 1
ATOM 2433 O O . TYR A 1 312 ? -3.013 -10.635 -9.860 1.00 76.88 312 TYR A O 1
ATOM 2441 N N . CYS A 1 313 ? -3.668 -8.773 -10.920 1.00 78.88 313 CYS A N 1
ATOM 2442 C CA . CYS A 1 313 ? -4.645 -9.499 -11.724 1.00 78.88 313 CYS A CA 1
ATOM 2443 C C . CYS A 1 313 ? -3.952 -10.368 -12.784 1.00 78.88 313 CYS A C 1
ATOM 2445 O O . CYS A 1 313 ? -2.951 -9.955 -13.368 1.00 78.88 313 CYS A O 1
ATOM 2447 N N . ASP A 1 314 ? -4.537 -11.533 -13.073 1.00 84.50 314 ASP A N 1
ATOM 2448 C CA . ASP A 1 314 ? -3.983 -12.509 -14.024 1.00 84.50 314 ASP A CA 1
ATOM 2449 C C . ASP A 1 314 ? -3.652 -11.879 -15.382 1.00 84.50 314 ASP A C 1
ATOM 2451 O O . ASP A 1 314 ? -2.588 -12.122 -15.924 1.00 84.50 314 ASP A O 1
ATOM 2455 N N . ALA A 1 315 ? -4.493 -10.966 -15.879 1.00 85.50 315 ALA A N 1
ATOM 2456 C CA . ALA A 1 315 ? -4.263 -10.292 -17.159 1.00 85.50 315 ALA A CA 1
ATOM 2457 C C . ALA A 1 315 ? -2.952 -9.485 -17.211 1.00 85.50 315 ALA A C 1
ATOM 2459 O O . ALA A 1 315 ? -2.327 -9.396 -18.264 1.00 85.50 315 ALA A O 1
ATOM 2460 N N . VAL A 1 316 ? -2.548 -8.885 -16.089 1.00 86.19 316 VAL A N 1
ATOM 2461 C CA . VAL A 1 316 ? -1.282 -8.148 -15.983 1.00 86.19 316 VAL A CA 1
ATOM 2462 C C . VAL A 1 316 ? -0.103 -9.119 -15.957 1.00 86.19 316 VAL A C 1
ATOM 2464 O O . VAL A 1 316 ? 0.901 -8.884 -16.625 1.00 86.19 316 VAL A O 1
ATOM 2467 N N . LEU A 1 317 ? -0.233 -10.220 -15.216 1.00 89.06 317 LEU A N 1
ATOM 2468 C CA . LEU A 1 317 ? 0.795 -11.258 -15.150 1.00 89.06 317 LEU A CA 1
ATOM 2469 C C . LEU A 1 317 ? 0.985 -11.933 -16.515 1.00 89.06 317 LEU A C 1
ATOM 2471 O O . LEU A 1 317 ? 2.115 -12.071 -16.972 1.00 89.06 317 LEU A O 1
ATOM 2475 N N . ASP A 1 318 ? -0.115 -12.237 -17.203 1.00 91.31 318 ASP A N 1
ATOM 2476 C CA . ASP A 1 318 ? -0.126 -12.800 -18.551 1.00 91.31 318 ASP A CA 1
ATOM 2477 C C . ASP A 1 318 ? 0.559 -11.866 -19.565 1.00 91.31 318 ASP A C 1
ATOM 2479 O O . ASP A 1 318 ? 1.285 -12.335 -20.443 1.00 91.31 318 ASP A O 1
ATOM 2483 N N . GLU A 1 319 ? 0.357 -10.544 -19.460 1.00 92.56 319 GLU A N 1
ATOM 2484 C CA . GLU A 1 319 ? 1.036 -9.567 -20.326 1.00 92.56 319 GLU A CA 1
ATOM 2485 C C . GLU A 1 319 ? 2.550 -9.552 -20.076 1.00 92.56 319 GLU A C 1
ATOM 2487 O O . GLU A 1 319 ? 3.335 -9.589 -21.027 1.00 92.56 319 GLU A O 1
ATOM 2492 N N . VAL A 1 320 ? 2.967 -9.541 -18.808 1.00 92.81 320 VAL A N 1
ATOM 2493 C CA . VAL A 1 320 ? 4.386 -9.577 -18.431 1.00 92.81 320 VAL A CA 1
ATOM 2494 C C . VAL A 1 320 ? 5.045 -10.866 -18.925 1.00 92.81 320 VAL A C 1
ATOM 2496 O O . VAL A 1 320 ? 6.107 -10.806 -19.547 1.00 92.81 320 VAL A O 1
ATOM 2499 N N . ASP A 1 321 ? 4.403 -12.017 -18.727 1.00 92.38 321 ASP A N 1
ATOM 2500 C CA . ASP A 1 321 ? 4.896 -13.314 -19.200 1.00 92.38 321 ASP A CA 1
ATOM 2501 C C . ASP A 1 321 ? 4.982 -13.368 -20.732 1.00 92.38 321 ASP A C 1
ATOM 2503 O O . ASP A 1 321 ? 5.947 -13.904 -21.291 1.00 92.38 321 ASP A O 1
ATOM 2507 N N . ALA A 1 322 ? 4.014 -12.771 -21.435 1.00 92.38 322 ALA A N 1
ATOM 2508 C CA . ALA A 1 322 ? 4.034 -12.676 -22.890 1.00 92.38 322 ALA A CA 1
ATOM 2509 C C . ALA A 1 322 ? 5.212 -11.828 -23.395 1.00 92.38 322 ALA A C 1
ATOM 2511 O O . ALA A 1 322 ? 5.899 -12.250 -24.328 1.00 92.38 322 ALA A O 1
ATOM 2512 N N . ILE A 1 323 ? 5.481 -10.673 -22.775 1.00 91.31 323 ILE A N 1
ATOM 2513 C CA . ILE A 1 323 ? 6.615 -9.804 -23.130 1.00 91.31 323 ILE A CA 1
ATOM 2514 C C . ILE A 1 323 ? 7.943 -10.496 -22.814 1.00 91.31 323 ILE A C 1
ATOM 2516 O O . ILE A 1 323 ? 8.819 -10.552 -23.681 1.00 91.31 323 ILE A O 1
ATOM 2520 N N . LEU A 1 324 ? 8.078 -11.091 -21.622 1.00 91.00 324 LEU A N 1
ATOM 2521 C CA . LEU A 1 324 ? 9.251 -11.882 -21.241 1.00 91.00 324 LEU A CA 1
ATOM 2522 C C . LEU A 1 324 ? 9.525 -12.977 -22.278 1.00 91.00 324 LEU A C 1
ATOM 2524 O O . LEU A 1 324 ? 10.657 -13.118 -22.743 1.00 91.00 324 LEU A O 1
ATOM 2528 N N . SER A 1 325 ? 8.497 -13.724 -22.690 1.00 91.38 325 SER A N 1
ATOM 2529 C CA . SER A 1 325 ? 8.623 -14.798 -23.679 1.00 91.38 325 SER A CA 1
ATOM 2530 C C . SER A 1 325 ? 8.961 -14.287 -25.083 1.00 91.38 325 SER A C 1
ATOM 2532 O O . SER A 1 325 ? 9.827 -14.854 -25.753 1.00 91.38 325 SER A O 1
ATOM 2534 N N . ASP A 1 326 ? 8.307 -13.217 -25.540 1.00 92.06 326 ASP A N 1
ATOM 2535 C CA . ASP A 1 326 ? 8.527 -12.649 -26.870 1.00 92.06 326 ASP A CA 1
ATOM 2536 C C . ASP A 1 326 ? 9.943 -12.079 -27.018 1.00 92.06 326 ASP A C 1
ATOM 2538 O O . ASP A 1 326 ? 10.659 -12.433 -27.962 1.00 92.06 326 ASP A O 1
ATOM 2542 N N . VAL A 1 327 ? 10.374 -11.238 -26.072 1.00 90.69 327 VAL A N 1
ATOM 2543 C CA . VAL A 1 327 ? 11.697 -10.605 -26.129 1.00 90.69 327 VAL A CA 1
ATOM 2544 C C . VAL A 1 327 ? 12.800 -11.651 -25.956 1.00 90.69 327 VAL A C 1
ATOM 2546 O O . VAL A 1 327 ? 13.706 -11.710 -26.792 1.00 90.69 327 VAL A O 1
ATOM 2549 N N . SER A 1 328 ? 12.705 -12.527 -24.945 1.00 89.31 328 SER A N 1
ATOM 2550 C CA . SER A 1 328 ? 13.728 -13.560 -24.706 1.00 89.31 328 SER A CA 1
ATOM 2551 C C . SER A 1 328 ? 13.904 -14.479 -25.913 1.00 89.31 328 SER A C 1
ATOM 2553 O O . SER A 1 328 ? 15.029 -14.741 -26.332 1.00 89.31 328 SER A O 1
ATOM 2555 N N . LYS A 1 329 ? 12.809 -14.898 -26.562 1.00 91.44 329 LYS A N 1
ATOM 2556 C CA . LYS A 1 329 ? 12.867 -15.736 -27.764 1.00 91.44 329 LYS A CA 1
ATOM 2557 C C . LYS A 1 329 ? 13.490 -15.016 -28.959 1.00 91.44 329 LYS A C 1
ATOM 2559 O O . LYS A 1 329 ? 14.256 -15.636 -29.695 1.00 91.44 329 LYS A O 1
ATOM 2564 N N . LYS A 1 330 ? 13.164 -13.736 -29.178 1.00 90.38 330 LYS A N 1
ATOM 2565 C CA . LYS A 1 330 ? 13.756 -12.925 -30.260 1.00 90.38 330 LYS A CA 1
ATOM 2566 C C . LYS A 1 330 ? 15.259 -12.733 -30.073 1.00 90.38 330 LYS A C 1
ATOM 2568 O O . LYS A 1 330 ? 15.986 -12.692 -31.063 1.00 90.38 330 LYS A O 1
ATOM 2573 N N . ARG A 1 331 ? 15.705 -12.621 -28.822 1.00 88.31 331 ARG A N 1
ATOM 2574 C CA . ARG A 1 331 ? 17.108 -12.406 -28.456 1.00 88.31 331 ARG A CA 1
ATOM 2575 C C . ARG A 1 331 ? 17.905 -13.695 -28.229 1.00 88.31 331 ARG A C 1
ATOM 2577 O O . ARG A 1 331 ? 19.128 -13.657 -28.238 1.00 88.31 331 ARG A O 1
ATOM 2584 N N . GLY A 1 332 ? 17.231 -14.835 -28.077 1.00 90.94 332 GLY A N 1
ATOM 2585 C CA . GLY A 1 332 ? 17.869 -16.110 -27.744 1.00 90.94 332 GLY A CA 1
ATOM 2586 C C . GLY A 1 332 ? 18.318 -16.208 -26.283 1.00 90.94 332 GLY A C 1
ATOM 2587 O O . GLY A 1 332 ? 19.224 -16.981 -25.988 1.00 90.94 332 GLY A O 1
ATOM 2588 N N . TYR A 1 333 ? 17.706 -15.430 -25.387 1.00 92.25 333 TYR A N 1
ATOM 2589 C CA . TYR A 1 333 ? 18.026 -15.413 -23.958 1.00 92.25 333 TYR A CA 1
ATOM 2590 C C . TYR A 1 333 ? 17.417 -16.612 -23.230 1.00 92.25 333 TYR A C 1
ATOM 2592 O O . TYR A 1 333 ? 16.371 -17.141 -23.623 1.00 92.25 333 TYR A O 1
ATOM 2600 N N . THR A 1 334 ? 18.068 -17.043 -22.154 1.00 88.38 334 THR A N 1
ATOM 2601 C CA . THR A 1 334 ? 17.683 -18.236 -21.392 1.00 88.38 334 THR A CA 1
ATOM 2602 C C . THR A 1 334 ? 17.840 -17.995 -19.903 1.00 88.38 334 THR A C 1
ATOM 2604 O O . THR A 1 334 ? 18.742 -17.286 -19.495 1.00 88.38 334 THR A O 1
ATOM 2607 N N . PHE A 1 335 ? 17.017 -18.632 -19.072 1.00 85.94 335 PHE A N 1
ATOM 2608 C CA . PHE A 1 335 ? 17.199 -18.547 -17.624 1.00 85.94 335 PHE A CA 1
ATOM 2609 C C . PHE A 1 335 ? 18.544 -19.142 -17.189 1.00 85.94 335 PHE A C 1
ATOM 2611 O O . PHE A 1 335 ? 18.850 -20.294 -17.509 1.00 85.94 335 PHE A O 1
ATOM 2618 N N . GLY A 1 336 ? 19.300 -18.372 -16.412 1.00 88.19 336 GLY A N 1
ATOM 2619 C CA . GLY A 1 336 ? 20.614 -18.731 -15.896 1.00 88.19 336 GLY A CA 1
ATOM 2620 C C . GLY A 1 336 ? 20.901 -18.103 -14.532 1.00 88.19 336 GLY A C 1
ATOM 2621 O O . GLY A 1 336 ? 20.081 -17.388 -13.950 1.00 88.19 336 GLY A O 1
ATOM 2622 N N . GLU A 1 337 ? 22.080 -18.403 -13.990 1.00 87.25 337 GLU A N 1
ATOM 2623 C CA . GLU A 1 337 ? 22.592 -17.678 -12.827 1.00 87.25 337 GLU A CA 1
ATOM 2624 C C . GLU A 1 337 ? 23.113 -16.308 -13.260 1.00 87.25 337 GLU A C 1
ATOM 2626 O O . GLU A 1 337 ? 23.619 -16.165 -14.366 1.00 87.25 337 GLU A O 1
ATOM 2631 N N . LEU A 1 338 ? 23.010 -15.315 -12.374 1.00 86.38 338 LEU A N 1
ATOM 2632 C CA . LEU A 1 338 ? 23.571 -13.991 -12.630 1.00 86.38 338 LEU A CA 1
ATOM 2633 C C . LEU A 1 338 ? 25.096 -14.080 -12.730 1.00 86.38 338 LEU A C 1
ATOM 2635 O O . LEU A 1 338 ? 25.754 -14.454 -11.748 1.00 86.38 338 LEU A O 1
ATOM 2639 N N . VAL A 1 339 ? 25.639 -13.690 -13.877 1.00 84.88 339 VAL A N 1
ATOM 2640 C CA . VAL A 1 339 ? 27.082 -13.543 -14.094 1.00 84.88 339 VAL A CA 1
ATOM 2641 C C . VAL A 1 339 ? 27.457 -12.072 -13.855 1.00 84.88 339 VAL A C 1
ATOM 2643 O O . VAL A 1 339 ? 26.600 -11.206 -13.835 1.00 84.88 339 VAL A O 1
ATOM 2646 N N . GLN A 1 340 ? 28.701 -11.757 -13.483 1.00 79.69 340 GLN A N 1
ATOM 2647 C CA . GLN A 1 340 ? 29.138 -10.363 -13.263 1.00 79.69 340 GLN A CA 1
ATOM 2648 C C . GLN A 1 340 ? 30.166 -9.970 -14.316 1.00 79.69 340 GLN A C 1
ATOM 2650 O O . GLN A 1 340 ? 31.362 -9.863 -14.047 1.00 79.69 340 GLN A O 1
ATOM 2655 N N . ASP A 1 341 ? 29.660 -9.781 -15.520 1.00 77.62 341 ASP A N 1
ATOM 2656 C CA . ASP A 1 341 ? 30.376 -9.501 -16.755 1.00 77.62 341 ASP A CA 1
ATOM 2657 C C . ASP A 1 341 ? 29.952 -8.149 -17.353 1.00 77.62 341 ASP A C 1
ATOM 2659 O O . ASP A 1 341 ? 29.349 -7.295 -16.689 1.00 77.62 341 ASP A O 1
ATOM 2663 N N . TYR A 1 342 ? 30.384 -7.906 -18.589 1.00 75.00 342 TYR A N 1
ATOM 2664 C CA . TYR A 1 342 ? 30.146 -6.655 -19.295 1.00 75.00 342 TYR A CA 1
ATOM 2665 C C . TYR A 1 342 ? 28.668 -6.440 -19.625 1.00 75.00 342 TYR A C 1
ATOM 2667 O O . TYR A 1 342 ? 28.156 -5.345 -19.398 1.00 75.00 342 TYR A O 1
ATOM 2675 N N . ASP A 1 343 ? 27.986 -7.469 -20.116 1.00 79.69 343 ASP A N 1
ATOM 2676 C CA . ASP A 1 343 ? 26.555 -7.460 -20.396 1.00 79.69 343 ASP A CA 1
ATOM 2677 C C . ASP A 1 343 ? 25.754 -7.227 -19.123 1.00 79.69 343 ASP A C 1
ATOM 2679 O O . ASP A 1 343 ? 24.970 -6.290 -19.107 1.00 79.69 343 ASP A O 1
ATOM 2683 N N . THR A 1 344 ? 26.043 -7.901 -18.007 1.00 85.69 344 THR A N 1
ATOM 2684 C CA . THR A 1 344 ? 25.338 -7.604 -16.746 1.00 85.69 344 THR A CA 1
ATOM 2685 C C . THR A 1 344 ? 25.546 -6.165 -16.274 1.00 85.69 344 THR A C 1
ATOM 2687 O O . THR A 1 344 ? 24.623 -5.525 -15.759 1.00 85.69 344 THR A O 1
ATOM 2690 N N . PHE A 1 345 ? 26.762 -5.619 -16.411 1.00 80.75 345 PHE A N 1
ATOM 2691 C CA . PHE A 1 345 ? 26.992 -4.208 -16.096 1.00 80.75 345 PHE A CA 1
ATOM 2692 C C . PHE A 1 345 ? 26.135 -3.314 -16.988 1.00 80.75 345 PHE A C 1
ATOM 2694 O O . PHE A 1 345 ? 25.424 -2.460 -16.465 1.00 80.75 345 PHE A O 1
ATOM 2701 N N . ASN A 1 346 ? 26.182 -3.539 -18.301 1.00 78.44 346 ASN A N 1
ATOM 2702 C CA . ASN A 1 346 ? 25.438 -2.775 -19.290 1.00 78.44 346 ASN A CA 1
ATOM 2703 C C . ASN A 1 346 ? 23.918 -2.854 -19.070 1.00 78.44 346 ASN A C 1
ATOM 2705 O O . ASN A 1 346 ? 23.245 -1.835 -18.951 1.00 78.44 346 ASN A O 1
ATOM 2709 N N . ASP A 1 347 ? 23.394 -4.061 -18.915 1.00 85.31 347 ASP A N 1
ATOM 2710 C CA . ASP A 1 347 ? 21.985 -4.351 -18.680 1.00 85.31 347 ASP A CA 1
ATOM 2711 C C . ASP A 1 347 ? 21.472 -3.664 -17.408 1.00 85.31 347 ASP A C 1
ATOM 2713 O O . ASP A 1 347 ? 20.356 -3.140 -17.351 1.00 85.31 347 ASP A O 1
ATOM 2717 N N . SER A 1 348 ? 22.322 -3.588 -16.382 1.00 84.88 348 SER A N 1
ATOM 2718 C CA . SER A 1 348 ? 22.011 -2.859 -15.154 1.00 84.88 348 SER A CA 1
ATOM 2719 C C . SER A 1 348 ? 21.930 -1.342 -15.376 1.00 84.88 348 SER A C 1
ATOM 2721 O O . SER A 1 348 ? 21.175 -0.667 -14.670 1.00 84.88 348 SER A O 1
ATOM 2723 N N . LEU A 1 349 ? 22.656 -0.782 -16.352 1.00 75.88 349 LEU A N 1
ATOM 2724 C CA . LEU A 1 349 ? 22.648 0.657 -16.630 1.00 75.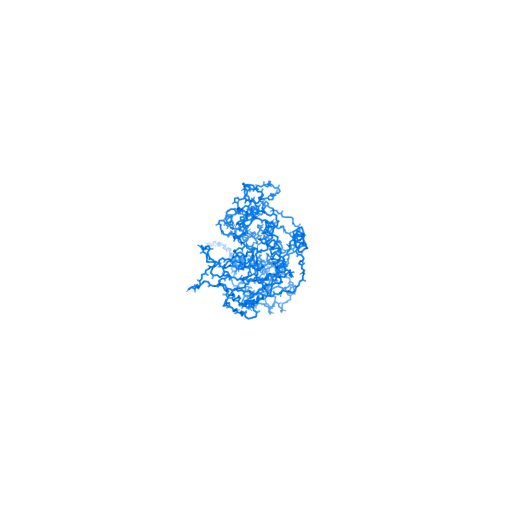88 349 LEU A CA 1
ATOM 2725 C C . LEU A 1 349 ? 21.309 1.164 -17.185 1.00 75.88 349 LEU A C 1
ATOM 2727 O O . LEU A 1 349 ? 20.984 2.325 -16.932 1.00 75.88 349 LEU A O 1
ATOM 2731 N N . TYR A 1 350 ? 20.500 0.318 -17.841 1.00 74.31 350 TYR A N 1
ATOM 2732 C CA . TYR A 1 350 ? 19.129 0.678 -18.256 1.00 74.31 350 TYR A CA 1
ATOM 2733 C C . TYR A 1 350 ? 18.251 1.108 -17.075 1.00 74.31 350 TYR A C 1
ATOM 2735 O O . TYR A 1 350 ? 17.308 1.883 -17.225 1.00 74.31 350 TYR A O 1
ATOM 2743 N N . LEU A 1 351 ? 18.547 0.580 -15.888 1.00 76.94 351 LEU A N 1
ATOM 2744 C CA . LEU A 1 351 ? 17.713 0.703 -14.699 1.00 76.94 351 LEU A CA 1
ATOM 2745 C C . LEU A 1 351 ? 18.340 1.574 -13.614 1.00 76.94 351 LEU A C 1
ATOM 2747 O O . LEU A 1 351 ? 17.651 1.948 -12.662 1.00 76.94 351 LEU A O 1
ATOM 2751 N N . MET A 1 352 ? 19.643 1.841 -13.695 1.00 76.00 352 MET A N 1
ATOM 2752 C CA . MET A 1 352 ? 20.376 2.569 -12.667 1.00 76.00 352 MET A CA 1
ATOM 2753 C C . MET A 1 352 ? 20.224 4.085 -12.850 1.00 76.00 352 MET A C 1
ATOM 2755 O O . MET A 1 352 ? 20.625 4.619 -13.881 1.00 76.00 352 MET A O 1
ATOM 2759 N N . PRO A 1 353 ? 19.753 4.824 -11.827 1.00 66.62 353 PRO A N 1
ATOM 2760 C CA . PRO A 1 353 ? 19.755 6.281 -11.875 1.00 66.62 353 PRO A CA 1
ATOM 2761 C C . PRO A 1 353 ? 21.186 6.825 -11.971 1.00 66.62 353 PRO A C 1
ATOM 2763 O O . PRO A 1 353 ? 22.072 6.352 -11.251 1.00 66.62 353 PRO A O 1
ATOM 2766 N N . GLU A 1 354 ? 21.392 7.896 -12.746 1.00 63.91 354 GLU A N 1
ATOM 2767 C CA . GLU A 1 354 ? 22.698 8.559 -12.960 1.00 63.91 354 GLU A CA 1
ATOM 2768 C C . GLU A 1 354 ? 23.473 8.810 -11.658 1.00 63.91 354 GLU A C 1
ATOM 2770 O O . GLU A 1 354 ? 24.693 8.653 -11.573 1.00 63.91 354 GLU A O 1
ATOM 2775 N N . SER A 1 355 ? 22.745 9.146 -10.588 1.00 60.09 355 SER A N 1
ATOM 2776 C CA . SER A 1 355 ? 23.311 9.415 -9.265 1.00 60.09 355 SER A CA 1
ATOM 2777 C C . SER A 1 355 ? 24.142 8.265 -8.674 1.00 60.09 355 SER A C 1
ATOM 2779 O O . SER A 1 355 ? 24.923 8.516 -7.752 1.00 60.09 355 SER A O 1
ATOM 2781 N N . MET A 1 356 ? 23.999 7.031 -9.175 1.00 64.19 356 MET A N 1
ATOM 2782 C CA . MET A 1 356 ? 24.751 5.862 -8.711 1.00 64.19 356 MET A CA 1
ATOM 2783 C C . MET A 1 356 ? 26.092 5.668 -9.426 1.00 64.19 356 MET A C 1
ATOM 2785 O O . MET A 1 356 ? 27.002 5.079 -8.842 1.00 64.19 356 MET A O 1
ATOM 2789 N N . LEU A 1 357 ? 26.262 6.218 -10.631 1.00 64.25 357 LEU A N 1
ATOM 2790 C CA . LEU A 1 357 ? 27.465 6.025 -11.452 1.00 64.25 357 LEU A CA 1
ATOM 2791 C C . LEU A 1 357 ? 28.711 6.699 -10.862 1.00 64.25 357 LEU A C 1
ATOM 2793 O O . LEU A 1 357 ? 29.831 6.237 -11.064 1.00 64.25 357 LEU A O 1
ATOM 2797 N N . LYS A 1 358 ? 28.530 7.715 -10.010 1.00 63.22 358 LYS A N 1
ATOM 2798 C CA . LYS A 1 358 ? 29.619 8.369 -9.255 1.00 63.22 358 LYS A CA 1
ATOM 2799 C C . LYS A 1 358 ? 30.366 7.447 -8.274 1.00 63.22 358 LYS A C 1
ATOM 2801 O O . LYS A 1 358 ? 31.318 7.884 -7.631 1.00 63.22 358 LYS A O 1
ATOM 2806 N N . HIS A 1 359 ? 29.901 6.210 -8.095 1.00 66.25 359 HIS A N 1
ATOM 2807 C CA . HIS A 1 359 ? 30.470 5.215 -7.185 1.00 66.25 359 HIS A CA 1
ATOM 2808 C C . HIS A 1 359 ? 31.313 4.140 -7.891 1.00 66.25 359 HIS A C 1
ATOM 2810 O O . HIS A 1 359 ? 31.746 3.183 -7.241 1.00 66.25 359 HIS A O 1
ATOM 2816 N N . ILE A 1 360 ? 31.557 4.283 -9.199 1.00 67.12 360 ILE A N 1
ATOM 2817 C CA . ILE A 1 360 ? 32.512 3.441 -9.926 1.00 67.12 360 ILE A CA 1
ATOM 2818 C C . ILE A 1 360 ? 33.910 3.674 -9.335 1.00 67.12 360 ILE A C 1
ATOM 2820 O O . ILE A 1 360 ? 34.391 4.804 -9.237 1.00 67.12 360 ILE A O 1
ATOM 2824 N N . GLY A 1 361 ? 34.531 2.594 -8.862 1.00 64.75 361 GLY A N 1
ATOM 2825 C CA . GLY A 1 361 ? 35.863 2.597 -8.273 1.00 64.75 361 GLY A CA 1
ATOM 2826 C C . GLY A 1 361 ? 36.972 2.783 -9.308 1.00 64.75 361 GLY A C 1
ATOM 2827 O O . GLY A 1 361 ? 36.735 3.045 -10.484 1.00 64.75 361 GLY A O 1
ATOM 2828 N N . LYS A 1 362 ? 38.223 2.636 -8.865 1.00 67.69 362 LYS A N 1
ATOM 2829 C CA . LYS A 1 362 ? 39.382 2.734 -9.757 1.00 67.69 362 LYS A CA 1
ATOM 2830 C C . LYS A 1 362 ? 39.322 1.631 -10.824 1.00 67.69 362 LYS A C 1
ATOM 2832 O O . LYS A 1 362 ? 39.228 0.459 -10.473 1.00 67.69 362 LYS A O 1
ATOM 2837 N N . LEU A 1 363 ? 39.427 2.033 -12.089 1.00 70.69 363 LEU A N 1
ATOM 2838 C CA . LEU A 1 363 ? 39.603 1.142 -13.234 1.00 70.69 363 LEU A CA 1
ATOM 2839 C C . LEU A 1 363 ? 41.000 0.503 -13.179 1.00 70.69 363 LEU A C 1
ATOM 2841 O O . LEU A 1 363 ? 42.003 1.218 -13.076 1.00 70.69 363 LEU A O 1
ATOM 2845 N N . ASP A 1 364 ? 41.064 -0.824 -13.245 1.00 74.56 364 ASP A N 1
ATOM 2846 C CA . ASP A 1 364 ? 42.300 -1.603 -13.313 1.00 74.56 364 ASP A CA 1
ATOM 2847 C C . ASP A 1 364 ? 42.381 -2.337 -14.655 1.00 74.56 364 ASP A C 1
ATOM 2849 O O . ASP A 1 364 ? 41.672 -3.317 -14.884 1.00 74.56 364 ASP A O 1
ATOM 2853 N N . PHE A 1 365 ? 43.206 -1.813 -15.565 1.00 77.81 365 PHE A N 1
ATOM 2854 C CA . PHE A 1 365 ? 43.361 -2.332 -16.922 1.00 77.81 365 PHE A CA 1
ATOM 2855 C C . PHE A 1 365 ? 44.689 -3.062 -17.088 1.00 77.81 365 PHE A C 1
ATOM 2857 O O . PHE A 1 365 ? 45.762 -2.452 -17.041 1.00 77.81 365 PHE A O 1
ATOM 2864 N N . ASN A 1 366 ? 44.616 -4.357 -17.376 1.00 80.31 366 ASN A N 1
ATOM 2865 C CA . ASN A 1 366 ? 45.756 -5.157 -17.780 1.00 80.31 366 ASN A CA 1
ATOM 2866 C C . ASN A 1 366 ? 45.797 -5.276 -19.307 1.00 80.31 366 ASN A C 1
ATOM 2868 O O . ASN A 1 366 ? 45.191 -6.160 -19.909 1.00 80.31 366 ASN A O 1
ATOM 2872 N N . GLN A 1 367 ? 46.594 -4.415 -19.939 1.00 78.00 367 GLN A N 1
ATOM 2873 C CA . GLN A 1 367 ? 46.747 -4.389 -21.396 1.00 78.00 367 GLN A CA 1
ATOM 2874 C C . GLN A 1 367 ? 47.277 -5.706 -21.989 1.00 78.00 367 GLN A C 1
ATOM 2876 O O . GLN A 1 367 ? 46.975 -6.022 -23.136 1.00 78.00 367 GLN A O 1
ATOM 2881 N N . LYS A 1 368 ? 48.080 -6.477 -21.241 1.00 78.44 368 LYS A N 1
ATOM 2882 C CA . LYS A 1 368 ? 48.637 -7.746 -21.741 1.00 78.44 368 LYS A CA 1
ATOM 2883 C C . LYS A 1 368 ? 47.587 -8.846 -21.793 1.00 78.44 368 LYS A C 1
ATOM 2885 O O . LYS A 1 368 ? 47.616 -9.664 -22.705 1.00 78.44 368 LYS A O 1
ATOM 2890 N N . GLU A 1 369 ? 46.703 -8.867 -20.805 1.00 79.75 369 GLU A N 1
ATOM 2891 C CA . GLU A 1 369 ? 45.613 -9.839 -20.713 1.00 79.75 369 GLU A CA 1
ATOM 2892 C C . GLU A 1 369 ? 44.359 -9.357 -21.454 1.00 79.75 369 GLU A C 1
ATOM 2894 O O . GLU A 1 369 ? 43.485 -10.160 -21.763 1.00 79.75 369 GLU A O 1
ATOM 2899 N N . GLY A 1 370 ? 44.288 -8.065 -21.793 1.00 79.38 370 GLY A N 1
ATOM 2900 C CA . GLY A 1 370 ? 43.098 -7.454 -22.378 1.00 79.38 370 GLY A CA 1
ATOM 2901 C C . GLY A 1 370 ? 41.926 -7.446 -21.399 1.00 79.38 370 GLY A C 1
ATOM 2902 O O . GLY A 1 370 ? 40.781 -7.565 -21.827 1.00 79.38 370 GLY A O 1
ATOM 2903 N N . THR A 1 371 ? 42.209 -7.363 -20.098 1.00 79.62 371 THR A N 1
ATOM 2904 C CA . THR A 1 371 ? 41.205 -7.403 -19.033 1.00 79.62 371 THR A CA 1
ATOM 2905 C C . THR A 1 371 ? 41.095 -6.041 -18.361 1.00 79.62 371 THR A C 1
ATOM 2907 O O . THR A 1 371 ? 42.098 -5.386 -18.071 1.00 79.62 371 THR A O 1
ATOM 2910 N N . LEU A 1 372 ? 39.866 -5.594 -18.125 1.00 79.19 372 LEU A N 1
ATOM 2911 C CA . LEU A 1 372 ? 39.549 -4.405 -17.342 1.00 79.19 372 LEU A CA 1
ATOM 2912 C C . LEU A 1 372 ? 38.685 -4.831 -16.169 1.00 79.19 372 LEU A C 1
ATOM 2914 O O . LEU A 1 372 ? 37.634 -5.422 -16.365 1.00 79.19 372 LEU A O 1
ATOM 2918 N N . SER A 1 373 ? 39.082 -4.488 -14.954 1.00 75.88 373 SER A N 1
ATOM 2919 C CA . SER A 1 373 ? 38.249 -4.718 -13.781 1.00 75.88 373 SER A CA 1
ATOM 2920 C C . SER A 1 373 ? 37.978 -3.426 -13.031 1.00 75.88 373 SER A C 1
ATOM 2922 O O . SER A 1 373 ? 38.806 -2.513 -12.994 1.00 75.88 373 SER A O 1
ATOM 2924 N N . PHE A 1 374 ? 36.796 -3.334 -12.434 1.00 72.06 374 PHE A N 1
ATOM 2925 C CA . PHE A 1 374 ? 36.479 -2.292 -11.468 1.00 72.06 374 PHE A CA 1
ATOM 2926 C C . PHE A 1 374 ? 35.427 -2.769 -10.485 1.00 72.06 374 PHE A C 1
ATOM 2928 O O . PHE A 1 374 ? 34.609 -3.643 -10.764 1.00 72.06 374 PHE A O 1
ATOM 2935 N N . SER A 1 375 ? 35.425 -2.145 -9.315 1.00 69.25 375 SER A N 1
ATOM 2936 C CA . SER A 1 375 ? 34.368 -2.347 -8.335 1.00 69.25 375 SER A CA 1
ATOM 2937 C C . SER A 1 375 ? 33.402 -1.177 -8.376 1.00 69.25 375 SER A C 1
ATOM 2939 O O . SER A 1 375 ? 33.805 -0.024 -8.228 1.00 69.25 375 SER A O 1
ATOM 2941 N N . LEU A 1 376 ? 32.118 -1.471 -8.523 1.00 70.06 376 LEU A N 1
ATOM 2942 C CA . LEU A 1 376 ? 31.048 -0.539 -8.225 1.00 70.06 376 LEU A CA 1
ATOM 2943 C C . LEU A 1 376 ? 30.802 -0.581 -6.713 1.00 70.06 376 LEU A C 1
ATOM 2945 O O . LEU A 1 376 ? 30.080 -1.436 -6.196 1.00 70.06 376 LEU A O 1
ATOM 2949 N N . ASN A 1 377 ? 31.436 0.341 -5.990 1.00 66.44 377 ASN A N 1
ATOM 2950 C CA . ASN A 1 377 ? 31.333 0.439 -4.536 1.00 66.44 377 ASN A CA 1
ATOM 2951 C C . ASN A 1 377 ? 30.244 1.444 -4.158 1.00 66.44 377 ASN A C 1
ATOM 2953 O O . ASN A 1 377 ? 30.519 2.548 -3.684 1.00 66.44 377 ASN A O 1
ATOM 2957 N N . CYS A 1 378 ? 28.985 1.070 -4.379 1.00 63.56 378 CYS A N 1
ATOM 2958 C CA . CYS A 1 378 ? 27.859 1.888 -3.948 1.00 63.56 378 CYS A CA 1
ATOM 2959 C C . CYS A 1 378 ? 27.676 1.797 -2.427 1.00 63.56 378 CYS A C 1
ATOM 2961 O O . CYS A 1 378 ? 27.578 0.713 -1.854 1.00 63.56 378 CYS A O 1
ATOM 2963 N N . LEU A 1 379 ? 27.569 2.959 -1.775 1.00 61.22 379 LEU A N 1
ATOM 2964 C CA . LEU A 1 379 ? 27.166 3.058 -0.364 1.00 61.22 379 LEU A CA 1
ATOM 2965 C C . LEU A 1 379 ? 25.684 2.694 -0.153 1.00 61.22 379 LEU A C 1
ATOM 2967 O O . LEU A 1 379 ? 25.263 2.457 0.978 1.00 61.22 379 LEU A O 1
ATOM 2971 N N . SER A 1 380 ? 24.908 2.657 -1.239 1.00 67.88 380 SER A N 1
ATOM 2972 C CA . SER A 1 380 ? 23.484 2.330 -1.266 1.00 67.88 380 SER A CA 1
ATOM 2973 C C . SER A 1 380 ? 23.244 1.019 -2.022 1.00 67.88 380 SER A C 1
ATOM 2975 O O . SER A 1 380 ? 23.984 0.734 -2.967 1.00 67.88 380 SER A O 1
ATOM 2977 N N . PRO A 1 381 ? 22.217 0.229 -1.655 1.00 82.00 381 PRO A N 1
ATOM 2978 C CA . PRO A 1 381 ? 21.836 -0.951 -2.424 1.00 82.00 381 PRO A CA 1
ATOM 2979 C C . PRO A 1 381 ? 21.417 -0.600 -3.857 1.00 82.00 381 PRO A C 1
ATOM 2981 O O . PRO A 1 381 ? 20.941 0.509 -4.082 1.00 82.00 381 PRO A O 1
ATOM 2984 N N . PHE A 1 382 ? 21.553 -1.547 -4.787 1.00 84.56 382 PHE A N 1
ATOM 2985 C CA . PHE A 1 382 ? 21.144 -1.436 -6.198 1.00 84.56 382 PHE A CA 1
ATOM 2986 C C . PHE A 1 382 ? 20.695 -2.790 -6.762 1.00 84.56 382 PHE A C 1
ATOM 2988 O O . PHE A 1 382 ? 20.889 -3.822 -6.113 1.00 84.56 382 PHE A O 1
ATOM 2995 N N . LEU A 1 383 ? 20.067 -2.788 -7.940 1.00 88.56 383 LEU A N 1
ATOM 2996 C CA . LEU A 1 383 ? 19.727 -4.002 -8.687 1.00 88.56 383 LEU A CA 1
ATOM 2997 C C . LEU A 1 383 ? 20.787 -4.268 -9.756 1.00 88.56 383 LEU A C 1
ATOM 2999 O O . LEU A 1 383 ? 21.134 -3.357 -10.501 1.00 88.56 383 LEU A O 1
ATOM 3003 N N . LEU A 1 384 ? 21.274 -5.505 -9.811 1.00 89.38 384 LEU A N 1
ATOM 3004 C CA . LEU A 1 384 ? 21.939 -6.054 -10.984 1.00 89.38 384 LEU A CA 1
ATOM 3005 C C . LEU A 1 384 ? 20.907 -6.771 -11.836 1.00 89.38 384 LEU A C 1
ATOM 3007 O O . LEU A 1 384 ? 20.105 -7.537 -11.290 1.00 89.38 384 LEU A O 1
ATOM 3011 N N . VAL A 1 385 ? 20.960 -6.526 -13.136 1.00 91.06 385 VAL A N 1
ATOM 3012 C CA . VAL A 1 385 ? 20.130 -7.171 -14.146 1.00 91.06 385 VAL A CA 1
ATOM 3013 C C . VAL A 1 385 ? 21.034 -7.762 -15.207 1.00 91.06 385 VAL A C 1
ATOM 3015 O O . VAL A 1 385 ? 21.994 -7.123 -15.614 1.00 91.06 385 VAL A O 1
ATOM 3018 N N . ASP A 1 386 ? 20.718 -8.988 -15.590 1.00 92.00 386 ASP A N 1
ATOM 3019 C CA . ASP A 1 386 ? 21.399 -9.774 -16.608 1.00 92.00 386 ASP A CA 1
ATOM 3020 C C . ASP A 1 386 ? 20.301 -10.307 -17.535 1.00 92.00 386 ASP A C 1
ATOM 3022 O O . ASP A 1 386 ? 19.531 -11.201 -17.161 1.00 92.00 386 ASP A O 1
ATOM 3026 N N . LEU A 1 387 ? 20.141 -9.665 -18.694 1.00 91.19 387 LEU A N 1
ATOM 3027 C CA . LEU A 1 387 ? 19.067 -9.952 -19.641 1.00 91.19 387 LEU A CA 1
ATOM 3028 C C . LEU A 1 387 ? 19.287 -11.303 -20.316 1.00 91.19 387 LEU A C 1
ATOM 3030 O O . LEU A 1 387 ? 18.328 -12.057 -20.494 1.00 91.19 387 LEU A O 1
ATOM 3034 N N . ALA A 1 388 ? 20.538 -11.631 -20.648 1.00 89.31 388 ALA A N 1
ATOM 3035 C CA . ALA A 1 388 ? 20.895 -12.888 -21.294 1.00 89.31 388 ALA A CA 1
ATOM 3036 C C . ALA A 1 388 ? 20.561 -14.100 -20.414 1.00 89.31 388 ALA A C 1
ATOM 3038 O O . ALA A 1 388 ? 20.056 -15.103 -20.935 1.00 89.31 388 ALA A O 1
ATOM 3039 N N . ASN A 1 389 ? 20.772 -13.975 -19.097 1.00 91.38 389 ASN A N 1
ATOM 3040 C CA . ASN A 1 389 ? 20.436 -14.993 -18.101 1.00 91.38 389 ASN A CA 1
ATOM 3041 C C . ASN A 1 389 ? 19.055 -14.802 -17.447 1.00 91.38 389 ASN A C 1
ATOM 3043 O O . ASN A 1 389 ? 18.676 -15.590 -16.574 1.00 91.38 389 ASN A O 1
ATOM 3047 N N . LEU A 1 390 ? 18.291 -13.777 -17.846 1.00 90.94 390 LEU A N 1
ATOM 3048 C CA . LEU A 1 390 ? 16.989 -13.415 -17.268 1.00 90.94 390 LEU A CA 1
ATOM 3049 C C . LEU A 1 390 ? 17.023 -13.371 -15.729 1.00 90.94 390 LEU A C 1
ATOM 3051 O O . LEU A 1 390 ? 16.133 -13.889 -15.047 1.00 90.94 390 LEU A O 1
ATOM 3055 N N . SER A 1 391 ? 18.069 -12.754 -15.175 1.00 91.31 391 SER A N 1
ATOM 3056 C CA . SER A 1 391 ? 18.341 -12.727 -13.740 1.00 91.31 391 SER A CA 1
ATOM 3057 C C . SER A 1 391 ? 18.340 -11.308 -13.173 1.00 91.31 391 SER A C 1
ATOM 3059 O O . SER A 1 391 ? 18.898 -10.384 -13.761 1.00 91.31 391 SER A O 1
ATOM 3061 N N . VAL A 1 392 ? 17.728 -11.130 -11.996 1.00 92.00 392 VAL A N 1
ATOM 3062 C CA . VAL A 1 392 ? 17.749 -9.868 -11.235 1.00 92.00 392 VAL A CA 1
ATOM 3063 C C . VAL A 1 392 ? 18.146 -10.132 -9.800 1.00 92.00 392 VAL A C 1
ATOM 3065 O O . VAL A 1 392 ? 17.606 -11.021 -9.136 1.00 92.00 392 VAL A O 1
ATOM 3068 N N . LYS A 1 393 ? 19.056 -9.311 -9.273 1.00 89.81 393 LYS A N 1
ATOM 3069 C CA . LYS A 1 393 ? 19.505 -9.430 -7.889 1.00 89.81 393 LYS A CA 1
ATOM 3070 C C . LYS A 1 393 ? 19.739 -8.084 -7.233 1.00 89.81 393 LYS A C 1
ATOM 3072 O O . LYS A 1 393 ? 20.462 -7.236 -7.742 1.00 89.81 393 LYS A O 1
ATOM 3077 N N . ARG A 1 394 ? 19.236 -7.936 -6.008 1.00 88.81 394 ARG A N 1
ATOM 3078 C CA . ARG A 1 394 ? 19.613 -6.821 -5.136 1.00 88.81 394 ARG A CA 1
ATOM 3079 C C . ARG A 1 394 ? 21.001 -7.033 -4.528 1.00 88.81 394 ARG A C 1
ATOM 3081 O O . ARG A 1 394 ? 21.263 -8.044 -3.873 1.00 88.81 394 ARG A O 1
ATOM 3088 N N . VAL A 1 395 ? 21.856 -6.026 -4.661 1.00 86.81 395 VAL A N 1
ATOM 3089 C CA . VAL A 1 395 ? 23.216 -5.971 -4.114 1.00 86.81 395 VAL A CA 1
ATOM 3090 C C . VAL A 1 395 ? 23.294 -4.897 -3.030 1.00 86.81 395 VAL A C 1
ATOM 3092 O O . VAL A 1 395 ? 22.790 -3.798 -3.217 1.00 86.81 395 VAL A O 1
ATOM 3095 N N . ASN A 1 396 ? 23.918 -5.204 -1.884 1.00 81.19 396 ASN A N 1
ATOM 3096 C CA . ASN A 1 396 ? 23.929 -4.320 -0.702 1.00 81.19 396 ASN A CA 1
ATOM 3097 C C . ASN A 1 396 ? 25.301 -3.716 -0.340 1.00 81.19 396 ASN A C 1
ATOM 3099 O O . ASN A 1 396 ? 25.340 -2.792 0.467 1.00 81.19 396 ASN A O 1
ATOM 3103 N N . LYS A 1 397 ? 26.423 -4.264 -0.832 1.00 70.50 397 LYS A N 1
ATOM 3104 C CA . LYS A 1 397 ? 27.787 -3.893 -0.380 1.00 70.50 397 LYS A CA 1
ATOM 3105 C C . LYS A 1 397 ? 28.773 -3.596 -1.522 1.00 70.50 397 LYS A C 1
ATOM 3107 O O . LYS A 1 397 ? 29.968 -3.494 -1.269 1.00 70.50 397 LYS A O 1
ATOM 3112 N N . GLY A 1 398 ? 28.267 -3.454 -2.747 1.00 75.38 398 GLY A N 1
ATOM 3113 C CA . GLY A 1 398 ? 29.059 -3.300 -3.969 1.00 75.38 398 GLY A CA 1
ATOM 3114 C C . GLY A 1 398 ? 29.139 -4.577 -4.810 1.00 75.38 398 GLY A C 1
ATOM 3115 O O . GLY A 1 398 ? 28.818 -5.667 -4.331 1.00 75.38 398 GLY A O 1
ATOM 3116 N N . ALA A 1 399 ? 29.536 -4.414 -6.071 1.00 77.06 399 ALA A N 1
ATOM 3117 C CA . ALA A 1 399 ? 29.775 -5.486 -7.039 1.00 77.06 399 ALA A CA 1
ATOM 3118 C C . ALA A 1 399 ? 31.121 -5.254 -7.735 1.00 77.06 399 ALA A C 1
ATOM 3120 O O . ALA A 1 399 ? 31.536 -4.106 -7.895 1.00 77.06 399 ALA A O 1
ATOM 3121 N N . THR A 1 400 ? 31.800 -6.325 -8.139 1.00 78.69 400 THR A N 1
ATOM 3122 C CA . THR A 1 400 ? 33.035 -6.230 -8.924 1.00 78.69 400 THR A CA 1
ATOM 3123 C C . THR A 1 400 ? 32.759 -6.779 -10.304 1.00 78.69 400 THR A C 1
ATOM 3125 O O . THR A 1 400 ? 32.280 -7.898 -10.429 1.00 78.69 400 THR A O 1
ATOM 3128 N N . PHE A 1 401 ? 33.087 -5.988 -11.314 1.00 78.12 401 PHE A N 1
ATOM 3129 C CA . PHE A 1 401 ? 32.955 -6.364 -12.706 1.00 78.12 401 PHE A CA 1
ATOM 3130 C C . PHE A 1 401 ? 34.333 -6.622 -13.291 1.00 78.12 401 PHE A C 1
ATOM 3132 O O . PHE A 1 401 ? 35.290 -5.889 -13.012 1.00 78.12 401 PHE A O 1
ATOM 3139 N N . VAL A 1 402 ? 34.418 -7.675 -14.095 1.00 75.56 402 VAL A N 1
ATOM 3140 C CA . VAL A 1 402 ? 35.600 -8.005 -14.884 1.00 75.56 402 VAL A CA 1
ATOM 3141 C C . VAL A 1 402 ? 35.156 -8.093 -16.331 1.00 75.56 402 VAL A C 1
ATOM 3143 O O . VAL A 1 402 ? 34.281 -8.878 -16.679 1.00 75.56 402 VAL A O 1
ATOM 3146 N N . PHE A 1 403 ? 35.734 -7.237 -17.159 1.00 80.69 403 PHE A N 1
ATOM 3147 C CA . PHE A 1 403 ? 35.523 -7.212 -18.591 1.00 80.69 403 PHE A CA 1
ATOM 3148 C C . PHE A 1 403 ? 36.729 -7.848 -19.262 1.00 80.69 403 PHE A C 1
ATOM 3150 O O . PHE A 1 403 ? 37.864 -7.397 -19.085 1.00 80.69 403 PHE A O 1
ATOM 3157 N N . ASP A 1 404 ? 36.465 -8.858 -20.073 1.00 75.50 404 ASP A N 1
ATOM 3158 C CA . ASP A 1 404 ? 37.464 -9.459 -20.940 1.00 75.50 404 ASP A CA 1
ATOM 3159 C C . ASP A 1 404 ? 37.440 -8.783 -22.319 1.00 75.50 404 ASP A C 1
ATOM 3161 O O . ASP A 1 404 ? 36.510 -8.054 -22.666 1.00 75.50 404 ASP A O 1
ATOM 3165 N N . ARG A 1 405 ? 38.467 -9.039 -23.137 1.00 78.25 405 ARG A N 1
ATOM 3166 C CA . ARG A 1 405 ? 38.565 -8.550 -24.527 1.00 78.25 405 ARG A CA 1
ATOM 3167 C C . ARG A 1 405 ? 38.570 -7.021 -24.668 1.00 78.25 405 ARG A C 1
ATOM 3169 O O . ARG A 1 405 ? 38.184 -6.496 -25.711 1.00 78.25 405 ARG A O 1
ATOM 3176 N N . VAL A 1 406 ? 39.076 -6.296 -23.679 1.00 79.00 406 VAL A N 1
ATOM 3177 C CA . VAL A 1 406 ? 39.297 -4.850 -23.784 1.00 79.00 406 VAL A CA 1
ATOM 3178 C C . VAL A 1 406 ? 40.540 -4.583 -24.634 1.00 79.00 406 VAL A C 1
ATOM 3180 O O . VAL A 1 406 ? 41.658 -4.957 -24.278 1.00 79.00 406 VAL A O 1
ATOM 3183 N N . ALA A 1 407 ? 40.342 -3.944 -25.787 1.00 78.31 407 ALA A N 1
ATOM 3184 C CA . ALA A 1 407 ? 41.389 -3.625 -26.752 1.00 78.31 407 ALA A CA 1
ATOM 3185 C C . ALA A 1 407 ? 42.253 -2.449 -26.280 1.00 78.31 407 ALA A C 1
ATOM 3187 O O . ALA A 1 407 ? 43.483 -2.506 -26.323 1.00 78.31 407 ALA A O 1
ATOM 3188 N N . SER A 1 408 ? 41.613 -1.371 -25.829 1.00 79.00 408 SER A N 1
ATOM 3189 C CA . SER A 1 408 ? 42.293 -0.207 -25.266 1.00 79.00 408 SER A CA 1
ATOM 3190 C C . SER A 1 408 ? 41.332 0.649 -24.448 1.00 79.00 408 SER A C 1
ATOM 3192 O O . SER A 1 408 ? 40.114 0.546 -24.593 1.00 79.00 408 SER A O 1
ATOM 3194 N N . ILE A 1 409 ? 41.890 1.516 -23.605 1.00 76.19 409 ILE A N 1
ATOM 3195 C CA . ILE A 1 409 ? 41.139 2.535 -22.875 1.00 76.19 409 ILE A CA 1
ATOM 3196 C C . ILE A 1 409 ? 41.793 3.878 -23.156 1.00 76.19 409 ILE A C 1
ATOM 3198 O O . ILE A 1 409 ? 43.006 4.032 -23.000 1.00 76.19 409 ILE A O 1
ATOM 3202 N N . GLN A 1 410 ? 40.986 4.850 -23.554 1.00 78.12 410 GLN A N 1
ATOM 3203 C CA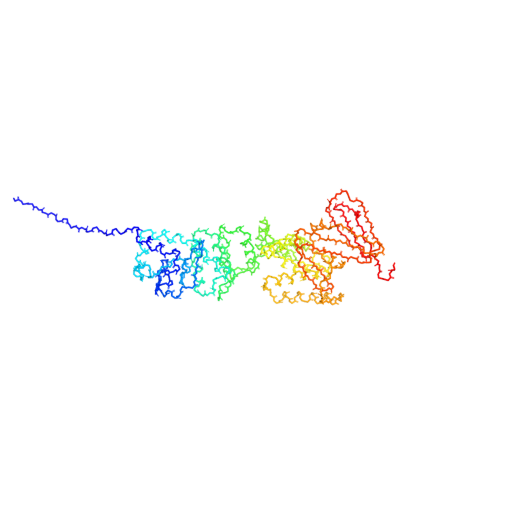 . GLN A 1 410 ? 41.403 6.239 -23.676 1.00 78.12 410 GLN A CA 1
ATOM 3204 C C . GLN A 1 410 ? 40.816 7.009 -22.501 1.00 78.12 410 GLN A C 1
ATOM 3206 O O . GLN A 1 410 ? 39.600 7.088 -22.379 1.00 78.12 410 GLN A O 1
ATOM 3211 N N . ILE A 1 411 ? 41.673 7.545 -21.630 1.00 70.56 411 ILE A N 1
ATOM 3212 C CA . ILE A 1 411 ? 41.270 8.374 -20.488 1.00 70.56 411 ILE A CA 1
ATOM 3213 C C . ILE A 1 411 ? 41.779 9.790 -20.738 1.00 70.56 411 ILE A C 1
ATOM 3215 O O . ILE A 1 411 ? 42.983 9.997 -20.899 1.00 70.56 411 ILE A O 1
ATOM 3219 N N . GLN A 1 412 ? 40.875 10.762 -20.738 1.00 67.06 412 GLN A N 1
ATOM 3220 C CA . GLN A 1 412 ? 41.217 12.175 -20.650 1.00 67.06 412 GLN A CA 1
ATOM 3221 C C . GLN A 1 412 ? 41.292 12.532 -19.158 1.00 67.06 412 GLN A C 1
ATOM 3223 O O . GLN A 1 412 ? 40.320 12.340 -18.433 1.00 67.06 412 GLN A O 1
ATOM 3228 N N . GLU A 1 413 ? 42.466 12.952 -18.666 1.00 53.25 413 GLU A N 1
ATOM 3229 C CA . GLU A 1 413 ? 42.745 13.096 -17.224 1.00 53.25 413 GLU A CA 1
ATOM 3230 C C . GLU A 1 413 ? 41.638 13.852 -16.453 1.00 53.25 413 GLU A C 1
ATOM 3232 O O . GLU A 1 413 ? 41.461 15.059 -16.651 1.00 53.25 413 GLU A O 1
ATOM 3237 N N . PRO A 1 414 ? 40.946 13.205 -15.497 1.00 49.78 414 PRO A N 1
ATOM 3238 C CA . PRO A 1 414 ? 39.999 13.897 -14.638 1.00 49.78 414 PRO A CA 1
ATOM 3239 C C . PRO A 1 414 ? 40.725 14.517 -13.435 1.00 49.78 414 PRO A C 1
ATOM 3241 O O . PRO A 1 414 ? 41.451 13.842 -12.705 1.00 49.78 414 PRO A O 1
ATOM 3244 N N . ARG A 1 415 ? 40.501 15.815 -13.179 1.00 45.97 415 ARG A N 1
ATOM 3245 C CA . ARG A 1 415 ? 41.032 16.514 -11.986 1.00 45.97 415 ARG A CA 1
ATOM 3246 C C . ARG A 1 415 ? 40.112 16.462 -10.759 1.00 45.97 415 ARG A C 1
ATOM 3248 O O . ARG A 1 415 ? 40.546 16.846 -9.677 1.00 45.97 415 ARG A O 1
ATOM 3255 N N . THR A 1 416 ? 38.876 15.981 -10.886 1.00 46.19 416 THR A N 1
ATOM 3256 C CA . THR A 1 416 ? 37.869 15.984 -9.805 1.00 46.19 416 THR A CA 1
ATOM 3257 C C . THR A 1 416 ? 36.797 14.914 -10.030 1.00 46.19 416 THR A C 1
ATOM 3259 O O . THR A 1 416 ? 36.557 14.558 -11.182 1.00 46.19 416 THR A O 1
ATOM 3262 N N . PRO A 1 417 ? 36.110 14.427 -8.977 1.00 43.12 417 PRO A N 1
ATOM 3263 C CA . PRO A 1 417 ? 34.913 13.612 -9.153 1.00 43.12 417 PRO A CA 1
ATOM 3264 C C . PRO A 1 417 ? 33.812 14.490 -9.757 1.00 43.12 417 PRO A C 1
ATOM 3266 O O . PRO A 1 417 ? 33.434 15.504 -9.170 1.00 43.12 417 PRO A O 1
ATOM 3269 N N . VAL A 1 418 ? 33.330 14.119 -10.939 1.00 46.31 418 VAL A N 1
ATOM 3270 C CA . VAL A 1 418 ? 32.216 14.789 -11.616 1.00 46.31 418 VAL A CA 1
ATOM 3271 C C . VAL A 1 418 ? 31.111 13.762 -11.828 1.00 46.31 418 VAL A C 1
ATOM 3273 O O . VAL A 1 418 ? 31.362 12.561 -11.840 1.00 46.31 418 VAL A O 1
ATOM 3276 N N . SER A 1 419 ? 29.871 14.216 -11.909 1.00 48.22 419 SER A N 1
ATOM 3277 C CA . SER A 1 419 ? 28.776 13.385 -12.404 1.00 48.22 419 SER A CA 1
ATOM 3278 C C . SER A 1 419 ? 28.980 13.149 -13.914 1.00 48.22 419 SER A C 1
ATOM 3280 O O . SER A 1 419 ? 29.422 14.070 -14.609 1.00 48.22 419 SER A O 1
ATOM 3282 N N . PHE A 1 420 ? 28.683 11.944 -14.416 1.00 56.44 420 PHE A N 1
ATOM 3283 C CA . PHE A 1 420 ? 28.943 11.554 -15.809 1.00 56.44 420 PHE A CA 1
ATOM 3284 C C . PHE A 1 420 ? 27.709 10.931 -16.484 1.00 56.44 420 PHE A C 1
ATOM 3286 O O . PHE A 1 420 ? 26.976 10.193 -15.826 1.00 56.44 420 PHE A O 1
ATOM 3293 N N . ASN A 1 421 ? 27.540 11.184 -17.786 1.00 58.28 421 ASN A N 1
ATOM 3294 C CA . ASN A 1 421 ? 26.669 10.421 -18.691 1.00 58.28 421 ASN A CA 1
ATOM 3295 C C . ASN A 1 421 ? 27.464 9.268 -19.320 1.00 58.28 421 ASN A C 1
ATOM 3297 O O . ASN A 1 421 ? 28.697 9.284 -19.297 1.00 58.28 421 ASN A O 1
ATOM 3301 N N . TYR A 1 422 ? 26.787 8.285 -19.911 1.00 69.69 422 TYR A N 1
ATOM 3302 C CA . TYR A 1 422 ? 27.436 7.231 -20.691 1.00 69.69 422 TYR A CA 1
ATOM 3303 C C . TYR A 1 422 ? 26.738 7.033 -22.039 1.00 69.69 422 TYR A C 1
ATOM 3305 O O . TYR A 1 422 ? 25.570 7.379 -22.199 1.00 69.69 422 TYR A O 1
ATOM 3313 N N . SER A 1 423 ? 27.462 6.491 -23.013 1.00 67.12 423 SER A N 1
ATOM 3314 C CA . SER A 1 423 ? 26.900 6.027 -24.279 1.00 67.12 423 SER A CA 1
ATOM 3315 C C . SER A 1 423 ? 27.565 4.723 -24.692 1.00 67.12 423 SER A C 1
ATOM 3317 O O . SER A 1 423 ? 28.704 4.435 -24.310 1.00 67.12 423 SER A O 1
ATOM 3319 N N . ILE A 1 424 ? 26.828 3.936 -25.466 1.00 67.00 424 ILE A N 1
ATOM 3320 C CA . ILE A 1 424 ? 27.325 2.710 -26.075 1.00 67.00 424 ILE A CA 1
ATOM 3321 C C . ILE A 1 424 ? 27.161 2.873 -27.571 1.00 67.00 424 ILE A C 1
ATOM 3323 O O . ILE A 1 424 ? 26.056 3.113 -28.059 1.00 67.00 424 ILE A O 1
ATOM 3327 N N . ALA A 1 425 ? 28.274 2.807 -28.290 1.00 73.19 425 ALA A N 1
ATOM 3328 C CA . ALA A 1 425 ? 28.257 2.902 -29.739 1.00 73.19 425 ALA A CA 1
ATOM 3329 C C . ALA A 1 425 ? 27.857 1.560 -30.372 1.00 73.19 425 ALA A C 1
ATOM 3331 O O . ALA A 1 425 ? 27.948 0.502 -29.752 1.00 73.19 425 ALA A O 1
ATOM 3332 N N . GLU A 1 426 ? 27.467 1.587 -31.650 1.00 67.81 426 GLU A N 1
ATOM 3333 C CA . GLU A 1 426 ? 27.109 0.377 -32.413 1.00 67.81 426 GLU A CA 1
ATOM 3334 C C . GLU A 1 426 ? 28.244 -0.661 -32.483 1.00 67.81 426 GLU A C 1
ATOM 3336 O O . GLU A 1 426 ? 27.999 -1.841 -32.723 1.00 67.81 426 GLU A O 1
ATOM 3341 N N . ASP A 1 427 ? 29.494 -0.233 -32.288 1.00 66.19 427 ASP A N 1
ATOM 3342 C CA . ASP A 1 427 ? 30.664 -1.111 -32.254 1.00 66.19 427 ASP A CA 1
ATOM 3343 C C . ASP A 1 427 ? 30.938 -1.736 -30.874 1.00 66.19 427 ASP A C 1
ATOM 3345 O O . ASP A 1 427 ? 31.913 -2.475 -30.731 1.00 66.19 427 ASP A O 1
ATOM 3349 N N . GLY A 1 428 ? 30.085 -1.460 -29.882 1.00 64.12 428 GLY A N 1
ATOM 3350 C CA . GLY A 1 428 ? 30.191 -1.951 -28.510 1.00 64.12 428 GLY A CA 1
ATOM 3351 C C . GLY A 1 428 ? 31.114 -1.125 -27.613 1.00 64.12 428 GLY A C 1
ATOM 3352 O O . GLY A 1 428 ? 31.286 -1.472 -26.447 1.00 64.12 428 GLY A O 1
ATOM 3353 N N . SER A 1 429 ? 31.726 -0.045 -28.111 1.00 74.12 429 SER A N 1
ATOM 3354 C CA . SER A 1 429 ? 32.540 0.831 -27.264 1.00 74.12 429 SER A CA 1
ATOM 3355 C C . SER A 1 429 ? 31.685 1.561 -26.222 1.00 74.12 429 SER A C 1
ATOM 3357 O O . SER A 1 429 ? 30.563 1.982 -26.500 1.00 74.12 429 SER A O 1
ATOM 3359 N N . LEU A 1 430 ? 32.225 1.688 -25.005 1.00 73.00 430 LEU A N 1
ATOM 3360 C CA . LEU A 1 430 ? 31.574 2.354 -23.875 1.00 73.00 430 LEU A CA 1
ATOM 3361 C C . LEU A 1 430 ? 32.275 3.681 -23.598 1.00 73.00 430 LEU A C 1
ATOM 3363 O O . LEU A 1 430 ? 33.446 3.700 -23.207 1.00 73.00 430 LEU A O 1
ATOM 3367 N N . SER A 1 431 ? 31.550 4.781 -23.763 1.00 74.31 431 SER A N 1
ATOM 3368 C CA . SER A 1 431 ? 32.042 6.134 -23.517 1.00 74.31 431 SER A CA 1
ATOM 3369 C C . SER A 1 431 ? 31.379 6.735 -22.283 1.00 74.31 431 SER A C 1
ATOM 3371 O O . SER A 1 431 ? 30.177 6.603 -22.087 1.00 74.31 431 SER A O 1
ATOM 3373 N N . PHE A 1 432 ? 32.163 7.430 -21.462 1.00 70.69 432 PHE A N 1
ATOM 3374 C CA . PHE A 1 432 ? 31.708 8.205 -20.310 1.00 70.69 432 PHE A CA 1
ATOM 3375 C C . PHE A 1 432 ? 31.956 9.686 -20.583 1.00 70.69 432 PHE A C 1
ATOM 3377 O O . PHE A 1 432 ? 33.052 10.051 -20.998 1.00 70.69 432 PHE A O 1
ATOM 3384 N N . TYR A 1 433 ? 30.979 10.542 -20.314 1.00 66.44 433 TYR A N 1
ATOM 3385 C CA . TYR A 1 433 ? 30.994 11.978 -20.614 1.00 66.44 433 TYR A CA 1
ATOM 3386 C C . TYR A 1 433 ? 30.780 12.772 -19.349 1.00 66.44 433 TYR A C 1
ATOM 3388 O O . TYR A 1 433 ? 30.024 12.342 -18.483 1.00 66.44 433 TYR A O 1
ATOM 3396 N N . ARG A 1 434 ? 31.366 13.962 -19.245 1.00 67.25 434 ARG A N 1
ATOM 3397 C CA . ARG A 1 434 ? 30.940 14.905 -18.208 1.00 67.25 434 ARG A CA 1
ATOM 3398 C C . ARG A 1 434 ? 29.544 15.424 -18.546 1.00 67.25 434 ARG A C 1
ATOM 3400 O O . ARG A 1 434 ? 29.235 15.617 -19.717 1.00 67.25 434 ARG A O 1
ATOM 3407 N N . LEU A 1 435 ? 28.711 15.671 -17.532 1.00 57.22 435 LEU A N 1
ATOM 3408 C CA . LEU A 1 435 ? 27.459 16.404 -17.753 1.00 57.22 435 LEU A CA 1
ATOM 3409 C C . LEU A 1 435 ? 27.761 17.730 -18.474 1.00 57.22 435 LEU A C 1
ATOM 3411 O O . LEU A 1 435 ? 28.655 18.471 -18.051 1.00 57.22 435 LEU A O 1
ATOM 3415 N N . ASP A 1 436 ? 27.024 17.973 -19.559 1.00 60.03 436 ASP A N 1
ATOM 3416 C CA . ASP A 1 436 ? 27.130 19.126 -20.464 1.00 60.03 436 ASP A CA 1
ATOM 3417 C C . ASP A 1 436 ? 28.409 19.208 -21.332 1.00 60.03 436 ASP A C 1
ATOM 3419 O O . ASP A 1 436 ? 28.764 20.293 -21.797 1.00 60.03 436 ASP A O 1
ATOM 3423 N N . GLU A 1 437 ? 29.110 18.092 -21.574 1.00 66.75 437 GLU A N 1
ATOM 3424 C CA . GLU A 1 437 ? 30.237 18.019 -22.521 1.00 66.75 437 GLU A CA 1
ATOM 3425 C C . GLU A 1 437 ? 30.005 16.954 -23.605 1.00 66.75 437 GLU A C 1
ATOM 3427 O O . GLU A 1 437 ? 29.570 15.841 -23.313 1.00 66.75 437 GLU A O 1
ATOM 3432 N N . ASP A 1 438 ? 30.341 17.291 -24.855 1.00 69.88 438 ASP A N 1
ATOM 3433 C CA . ASP A 1 438 ? 30.210 16.387 -26.010 1.00 69.88 438 ASP A CA 1
ATOM 3434 C C . ASP A 1 438 ? 31.394 15.407 -26.140 1.00 69.88 438 ASP A C 1
ATOM 3436 O O . ASP A 1 438 ? 31.305 14.404 -26.849 1.00 69.88 438 ASP A O 1
ATOM 3440 N N . ASP A 1 439 ? 32.503 15.677 -25.441 1.00 72.31 439 ASP A N 1
ATOM 3441 C CA . ASP A 1 439 ? 33.716 14.862 -25.488 1.00 72.31 439 ASP A CA 1
ATOM 3442 C C . ASP A 1 439 ? 33.772 13.868 -24.310 1.00 72.31 439 ASP A C 1
ATOM 3444 O O . ASP A 1 439 ? 33.598 14.259 -23.148 1.00 72.31 439 ASP A O 1
ATOM 3448 N N . PRO A 1 440 ? 34.048 12.575 -24.564 1.00 69.44 440 PRO A N 1
ATOM 3449 C CA . PRO A 1 440 ? 34.101 11.583 -23.504 1.00 69.44 440 PRO A CA 1
ATOM 3450 C C . PRO A 1 440 ? 35.382 11.712 -22.668 1.00 69.44 440 PRO A C 1
ATOM 3452 O O . PRO A 1 440 ? 36.501 11.734 -23.187 1.00 69.44 440 PRO A O 1
ATOM 3455 N N . ILE A 1 441 ? 35.224 11.696 -21.343 1.00 69.31 441 ILE A N 1
ATOM 3456 C CA . ILE A 1 441 ? 36.327 11.648 -20.374 1.00 69.31 441 ILE A CA 1
ATOM 3457 C C . ILE A 1 441 ? 37.025 10.285 -20.349 1.00 69.31 441 ILE A C 1
ATOM 3459 O O . ILE A 1 441 ? 38.206 10.192 -20.014 1.00 69.31 441 ILE A O 1
ATOM 3463 N N . ALA A 1 442 ? 36.309 9.219 -20.701 1.00 72.19 442 ALA A N 1
ATOM 3464 C CA . ALA A 1 442 ? 36.870 7.890 -20.869 1.00 72.19 442 ALA A CA 1
ATOM 3465 C C . ALA A 1 442 ? 36.118 7.142 -21.969 1.00 72.19 442 ALA A C 1
ATOM 3467 O O . ALA A 1 442 ? 34.895 7.200 -22.017 1.00 72.19 442 ALA A O 1
ATOM 3468 N N . THR A 1 443 ? 36.833 6.431 -22.838 1.00 75.94 443 THR A N 1
ATOM 3469 C CA . THR A 1 443 ? 36.237 5.496 -23.804 1.00 75.94 443 THR A CA 1
ATOM 3470 C C . THR A 1 443 ? 36.956 4.157 -23.734 1.00 75.94 443 THR A C 1
ATOM 3472 O O . THR A 1 443 ? 38.188 4.100 -23.807 1.00 75.94 443 THR A O 1
ATOM 3475 N N . ILE A 1 444 ? 36.183 3.089 -23.558 1.00 78.38 444 ILE A N 1
ATOM 3476 C CA . ILE A 1 444 ? 36.641 1.702 -23.509 1.00 78.38 444 ILE A CA 1
ATOM 3477 C C . ILE A 1 444 ? 36.297 1.054 -24.846 1.00 78.38 444 ILE A C 1
ATOM 3479 O O . ILE A 1 444 ? 35.133 1.019 -25.243 1.00 78.38 444 ILE A O 1
ATOM 3483 N N . TYR A 1 445 ? 37.313 0.527 -25.524 1.00 79.19 445 TYR A N 1
ATOM 3484 C CA . TYR A 1 445 ? 37.164 -0.170 -26.796 1.00 79.19 445 TYR A CA 1
ATOM 3485 C C . TYR A 1 445 ? 37.273 -1.673 -26.570 1.00 79.19 445 TYR A C 1
ATOM 3487 O O . TYR A 1 445 ? 38.251 -2.140 -25.977 1.00 79.19 445 TYR A O 1
ATOM 3495 N N . PHE A 1 446 ? 36.308 -2.430 -27.078 1.00 76.88 446 PHE A N 1
ATOM 3496 C CA . PHE A 1 446 ? 36.283 -3.889 -27.000 1.00 76.88 446 PHE A CA 1
ATOM 3497 C C . PHE A 1 446 ? 36.741 -4.502 -28.329 1.00 76.88 446 PHE A C 1
ATOM 3499 O O . PHE A 1 446 ? 36.554 -3.915 -29.394 1.00 76.88 446 PHE A O 1
ATOM 3506 N N . LYS A 1 447 ? 37.378 -5.676 -28.278 1.00 75.56 447 LYS A N 1
ATOM 3507 C CA . LYS A 1 447 ? 37.732 -6.442 -29.481 1.00 75.56 447 LYS A CA 1
ATOM 3508 C C . LYS A 1 447 ? 36.468 -7.051 -30.084 1.00 75.56 447 LYS A C 1
ATOM 3510 O O . LYS A 1 447 ? 35.675 -7.648 -29.354 1.00 75.56 447 LYS A O 1
ATOM 3515 N N . LYS A 1 448 ? 36.307 -6.964 -31.408 1.00 70.00 448 LYS A N 1
ATOM 3516 C CA . LYS A 1 448 ? 35.219 -7.658 -32.111 1.00 70.00 448 LYS A CA 1
ATOM 3517 C C . LYS A 1 448 ? 35.426 -9.170 -32.082 1.00 70.00 448 LYS A C 1
ATOM 35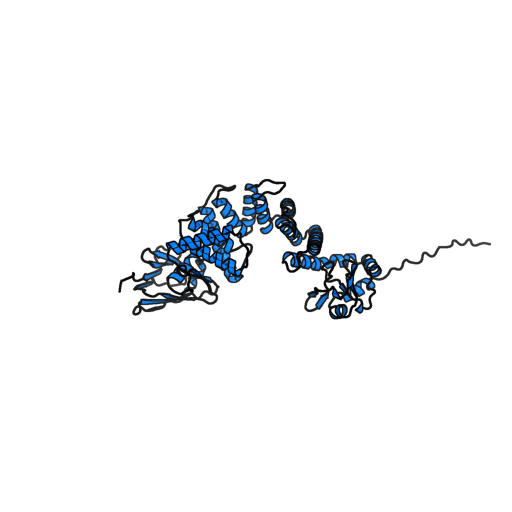19 O O . LYS A 1 448 ? 36.558 -9.656 -32.029 1.00 70.00 448 LYS A O 1
ATOM 3524 N N . ASP A 1 449 ? 34.328 -9.920 -32.159 1.00 53.25 449 ASP A N 1
ATOM 3525 C CA . ASP A 1 449 ? 34.381 -11.375 -32.300 1.00 53.25 449 ASP A CA 1
ATOM 3526 C C . ASP A 1 449 ? 35.247 -11.774 -33.506 1.00 53.25 449 ASP A C 1
ATOM 3528 O O . ASP A 1 449 ? 34.934 -11.457 -34.654 1.00 53.25 449 ASP A O 1
ATOM 3532 N N . GLY A 1 450 ? 36.348 -12.482 -33.233 1.00 50.53 450 GLY A N 1
ATOM 3533 C CA . GLY A 1 450 ? 37.285 -12.978 -34.247 1.00 50.53 450 GLY A CA 1
ATOM 3534 C C . GLY A 1 450 ? 38.534 -12.120 -34.489 1.00 50.53 450 GLY A C 1
ATOM 3535 O O . GLY A 1 450 ? 39.393 -12.546 -35.262 1.00 50.53 450 GLY A O 1
ATOM 3536 N N . GLU A 1 451 ? 38.687 -10.970 -33.829 1.00 50.66 451 GLU A N 1
ATOM 3537 C CA . GLU A 1 451 ? 39.927 -10.181 -33.869 1.00 50.66 451 GLU A CA 1
ATOM 3538 C C . GLU A 1 451 ? 40.877 -10.583 -32.724 1.00 50.66 451 GLU A C 1
ATOM 3540 O O . GLU A 1 451 ? 40.460 -10.706 -31.569 1.00 50.66 451 GLU A O 1
ATOM 3545 N N . GLN A 1 452 ? 42.153 -10.837 -33.056 1.00 41.34 452 GLN A N 1
ATOM 3546 C CA . GLN A 1 452 ? 43.199 -11.190 -32.081 1.00 41.34 452 GLN A CA 1
ATOM 3547 C C . GLN A 1 452 ? 43.645 -10.004 -31.233 1.00 41.34 452 GLN A C 1
ATOM 3549 O O . GLN A 1 452 ? 43.863 -8.904 -31.781 1.00 41.34 452 GLN A O 1
#

Organism: NCBI:txid2840785

Sequence (452 aa):
MNSLKHKQKDIAPKPHLAEGELKAYLDHTSDNELEILSSSKVGCLSCGAVYSARDVHDWADEGGKMKAVCAHCGLPTVVGDASGLKIDKKSLDRLRRQPGYKAFDESNIEAIRDFCARYAEGKIAEDAKNEELFLFYCQKLCKQHDPIAIMDLADFYMRGGMSGKPDYDKALSYYELPEVAYSPLSLINKAIIFKRGSAKRKPNIAKCCDSLEKAALLGSVKARYMLSDLYTVGDGKREDPFFAFSLLESCYNFAYPVYLKKGFDPDADLGEIAIRLMQHYYYGIGTPVDMDAALAFAMVFTFCLALNKGEYCDAVLDEVDAILSDVSKKRGYTFGELVQDYDTFNDSLYLMPESMLKHIGKLDFNQKEGTLSFSLNCLSPFLLVDLANLSVKRVNKGATFVFDRVASIQIQEPRTPVSFNYSIAEDGSLSFYRLDEDDPIATIYFKKDGEQ

Secondary structure (DSSP, 8-state):
-----------PPP----THHHHHHHHTTSS-HHHHHT-SEEEETTT--EEEGGG---EEESSS-EEEPPTTT--S-EEEGGGSS--SHHHHHHHTTSTTHHHHHHHTHHHHHHHHHHHHTT-S---HHHHHHHHHHHHHHHTTT-HHHHHHHHHHHHH--TTPPP-HHHHHHHHTSTTTTT-HHHHHHHHHHHHH--SS----HHHHHHHHHHHHHTT-HHHHHHHHHHHHHTSSS---HHHHHHHHHHHHHHHHHHHHHHS--SSS-HHHHHHHHHHHHHHTSSS---HHHHHHHHHHHHHHHHHHT----HHHHHHHHHHHHHHHHHHT----PPP-SHHHHHHHHTTS-GGGGGGB---EEETTTTEEEEEE--SS-EEEEETTTTEEEEESS-EEEEE--EEEEEEPPPSS---EEEEE-TT--EEEEETT-SSEEEEEEEPPTT--

Mean predicted aligned error: 10.28 Å

Nearest PDB structures (foldseek):
  5b26-assembly1_B  TM=8.284E-01  e=5.235E-06  Mus musculus
  4bwr-assembly1_A  TM=6.308E-01  e=1.413E-07  Escherichia coli CFT073
  6ur7-assembly1_A  TM=7.413E-01  e=1.585E-05  Oxalobacter formigenes
  8sxq-assembly2_B  TM=3.934E-01  e=3.362E-07  Legionella pneumophila
  7mqz-assembly1_A  TM=5.433E-01  e=9.976E-04  Homo sapiens